Protein AF-0000000085119211 (afdb_homodimer)

pLDDT: mean 88.8, std 16.87, range [26.34, 98.88]

Nearest PDB structures (foldseek):
  2pw9-assembly2_D  TM=9.067E-01  e=5.976E-21  Desulfotalea psychrophila LSv54
  2pw9-assembly2_C  TM=8.973E-01  e=5.293E-21  Desulfotalea psychrophila LSv54
  4pde-assembly1_A-2  TM=8.324E-01  e=1.092E-21  Escherichia coli
  2pw9-assembly1_B  TM=8.709E-01  e=4.433E-20  Desulfotalea psychrophila LSv54
  2pw9-assembly1_A  TM=8.491E-01  e=2.727E-20  Desulfotalea psychrophila LSv54

Structure (mmCIF, N/CA/C/O backbone):
data_AF-0000000085119211-model_v1
#
loop_
_entity.id
_entity.type
_entity.pdbx_description
1 polymer 'Sulfur carrier protein FdhD'
#
loop_
_atom_site.group_PDB
_atom_site.id
_atom_site.type_symbol
_atom_site.label_atom_id
_atom_site.label_alt_id
_atom_site.label_comp_id
_atom_site.label_asym_id
_atom_site.label_entity_id
_atom_site.label_seq_id
_atom_site.pdbx_PDB_ins_code
_atom_site.Cartn_x
_atom_site.Cartn_y
_atom_site.Cartn_z
_atom_site.occupancy
_atom_site.B_iso_or_equiv
_atom_site.auth_seq_id
_atom_site.auth_comp_id
_atom_site.auth_asym_id
_atom_site.auth_atom_id
_atom_site.pdbx_PDB_model_num
ATOM 1 N N . MET A 1 1 ? 15.828 -20.938 -28.375 1 27.02 1 MET A N 1
ATOM 2 C CA . MET A 1 1 ? 15.961 -21.547 -27.047 1 27.02 1 MET A CA 1
ATOM 3 C C . MET A 1 1 ? 16.797 -20.656 -26.125 1 27.02 1 MET A C 1
ATOM 5 O O . MET A 1 1 ? 18.031 -20.641 -26.25 1 27.02 1 MET A O 1
ATOM 9 N N . THR A 1 2 ? 16.328 -19.406 -25.844 1 31.86 2 THR A N 1
ATOM 10 C CA . THR A 1 2 ? 17.109 -18.422 -25.109 1 31.86 2 THR A CA 1
ATOM 11 C C . THR A 1 2 ? 17.484 -18.938 -23.734 1 31.86 2 THR A C 1
ATOM 13 O O . THR A 1 2 ? 16.609 -19.297 -22.938 1 31.86 2 THR A O 1
ATOM 16 N N . THR A 1 3 ? 18.672 -19.578 -23.516 1 29.69 3 THR A N 1
ATOM 17 C CA . THR A 1 3 ? 19.297 -20.125 -22.312 1 29.69 3 THR A CA 1
ATOM 18 C C . THR A 1 3 ? 19.281 -19.078 -21.203 1 29.69 3 THR A C 1
ATOM 20 O O . THR A 1 3 ? 19.891 -18.016 -21.328 1 29.69 3 THR A O 1
ATOM 23 N N . PHE A 1 4 ? 18.203 -19 -20.469 1 35.22 4 PHE A N 1
ATOM 24 C CA . PHE A 1 4 ? 18.297 -18.219 -19.25 1 35.22 4 PHE A CA 1
ATOM 25 C C . PHE A 1 4 ? 19.234 -18.891 -18.25 1 35.22 4 PHE A C 1
ATOM 27 O O . PHE A 1 4 ? 19 -20.031 -17.828 1 35.22 4 PHE A O 1
ATOM 34 N N . SER A 1 5 ? 20.531 -18.875 -18.375 1 30.62 5 SER A N 1
ATOM 35 C CA . SER A 1 5 ? 21.5 -19.453 -17.438 1 30.62 5 SER A CA 1
ATOM 36 C C . SER A 1 5 ? 21.266 -18.953 -16.031 1 30.62 5 SER A C 1
ATOM 38 O O . SER A 1 5 ? 21.5 -17.781 -15.727 1 30.62 5 SER A O 1
ATOM 40 N N . ARG A 1 6 ? 20.266 -19.406 -15.352 1 33.97 6 ARG A N 1
ATOM 41 C CA . ARG A 1 6 ? 20.141 -19.047 -13.945 1 33.97 6 ARG A CA 1
ATOM 42 C C . ARG A 1 6 ? 21.172 -19.766 -13.094 1 33.97 6 ARG A C 1
ATOM 44 O O . ARG A 1 6 ? 21.125 -21 -12.977 1 33.97 6 ARG A O 1
ATOM 51 N N . GLY A 1 7 ? 22.406 -19.391 -12.953 1 30.34 7 GLY A N 1
ATOM 52 C CA . GLY A 1 7 ? 23.312 -19.953 -11.969 1 30.34 7 GLY A CA 1
ATOM 53 C C . GLY A 1 7 ? 22.688 -20.094 -10.594 1 30.34 7 GLY A C 1
ATOM 54 O O . GLY A 1 7 ? 21.734 -19.391 -10.266 1 30.34 7 GLY A O 1
ATOM 55 N N . GLU A 1 8 ? 22.844 -21.25 -9.828 1 32.94 8 GLU A N 1
ATOM 56 C CA . GLU A 1 8 ? 22.484 -21.719 -8.492 1 32.94 8 GLU A CA 1
ATOM 57 C C . GLU A 1 8 ? 22.719 -20.641 -7.441 1 32.94 8 GLU A C 1
ATOM 59 O O . GLU A 1 8 ? 23.875 -20.359 -7.082 1 32.94 8 GLU A O 1
ATOM 64 N N . ASN A 1 9 ? 22.156 -19.531 -7.461 1 31.09 9 ASN A N 1
ATOM 65 C CA . ASN A 1 9 ? 22.453 -18.391 -6.586 1 31.09 9 ASN A CA 1
ATOM 66 C C . ASN A 1 9 ? 22.016 -18.672 -5.148 1 31.09 9 ASN A C 1
ATOM 68 O O . ASN A 1 9 ? 21 -18.172 -4.691 1 31.09 9 ASN A O 1
ATOM 72 N N . LEU A 1 10 ? 22.062 -19.859 -4.582 1 32.38 10 LEU A N 1
ATOM 73 C CA . LEU A 1 10 ? 21.875 -20.125 -3.162 1 32.38 10 LEU A CA 1
ATOM 74 C C . LEU A 1 10 ? 22.656 -19.125 -2.311 1 32.38 10 LEU A C 1
ATOM 76 O O . LEU A 1 10 ? 22.438 -19.031 -1.103 1 32.38 10 LEU A O 1
ATOM 80 N N . CYS A 1 11 ? 24.047 -18.969 -2.504 1 33.56 11 CYS A N 1
ATOM 81 C CA . CYS A 1 11 ? 25.047 -18.328 -1.645 1 33.56 11 CYS A CA 1
ATOM 82 C C . CYS A 1 11 ? 24.641 -16.891 -1.327 1 33.56 11 CYS A C 1
ATOM 84 O O . CYS A 1 11 ? 25.328 -16.219 -0.564 1 33.56 11 CYS A O 1
ATOM 86 N N . SER A 1 12 ? 23.844 -16 -2.152 1 37.75 12 SER A N 1
ATOM 87 C CA . SER A 1 12 ? 23.875 -14.555 -2.311 1 37.75 12 SER A CA 1
ATOM 88 C C . SER A 1 12 ? 22.938 -13.867 -1.334 1 37.75 12 SER A C 1
ATOM 90 O O . SER A 1 12 ? 22.578 -12.703 -1.521 1 37.75 12 SER A O 1
ATOM 92 N N . PHE A 1 13 ? 22.453 -14.484 -0.485 1 41.97 13 PHE A N 1
ATOM 93 C CA . PHE A 1 13 ? 21.547 -13.891 0.493 1 41.97 13 PHE A CA 1
ATOM 94 C C . PHE A 1 13 ? 22.234 -12.773 1.264 1 41.97 13 PHE A C 1
ATOM 96 O O . PHE A 1 13 ? 21.656 -11.719 1.512 1 41.97 13 PHE A O 1
ATOM 103 N N . SER A 1 14 ? 23.422 -13.109 1.828 1 44.19 14 SER A N 1
ATOM 104 C CA . SER A 1 14 ? 24.156 -12.164 2.674 1 44.19 14 SER A CA 1
ATOM 105 C C . SER A 1 14 ? 24.453 -10.867 1.925 1 44.19 14 SER A C 1
ATOM 107 O O . SER A 1 14 ? 24.312 -9.773 2.48 1 44.19 14 SER A O 1
ATOM 109 N N . THR A 1 15 ? 24.875 -11 0.699 1 46.44 15 THR A N 1
ATOM 110 C CA . THR A 1 15 ? 25.25 -9.844 -0.109 1 46.44 15 THR A CA 1
ATOM 111 C C . THR A 1 15 ? 24.016 -9.023 -0.485 1 46.44 15 THR A C 1
ATOM 113 O O . THR A 1 15 ? 24.062 -7.793 -0.458 1 46.44 15 THR A O 1
ATOM 116 N N . THR A 1 16 ? 22.953 -9.742 -0.604 1 54.62 16 THR A N 1
ATOM 117 C CA . THR A 1 16 ? 21.719 -9.086 -0.991 1 54.62 16 THR A CA 1
ATOM 118 C C . THR A 1 16 ? 21.141 -8.273 0.171 1 54.62 16 THR A C 1
ATOM 120 O O . THR A 1 16 ? 20.625 -7.18 -0.028 1 54.62 16 THR A O 1
ATOM 123 N N . HIS A 1 17 ? 21.375 -8.844 1.329 1 62.81 17 HIS A N 1
ATOM 124 C CA . HIS A 1 17 ? 20.906 -8.148 2.521 1 62.81 17 HIS A CA 1
ATOM 125 C C . HIS A 1 17 ? 21.609 -6.805 2.684 1 62.81 17 HIS A C 1
ATOM 127 O O . HIS A 1 17 ? 20.953 -5.785 2.914 1 62.81 17 HIS A O 1
ATOM 133 N N . LYS A 1 18 ? 22.859 -6.84 2.418 1 69.06 18 LYS A N 1
ATOM 134 C CA . LYS A 1 18 ? 23.641 -5.621 2.594 1 69.06 18 LYS A CA 1
ATOM 135 C C . LYS A 1 18 ? 23.297 -4.586 1.529 1 69.06 18 LYS A C 1
ATOM 137 O O . LYS A 1 18 ? 23.312 -3.383 1.796 1 69.06 18 LYS A O 1
ATOM 142 N N . ILE A 1 19 ? 22.719 -5.043 0.54 1 84.25 19 ILE A N 1
ATOM 143 C CA . ILE A 1 19 ? 22.484 -4.137 -0.575 1 84.25 19 ILE A CA 1
ATOM 144 C C . ILE A 1 19 ? 21.109 -3.469 -0.405 1 84.25 19 ILE A C 1
ATOM 146 O O . ILE A 1 19 ? 20.922 -2.316 -0.805 1 84.25 19 ILE A O 1
ATOM 150 N N . ASN A 1 20 ? 20.297 -4.086 0.369 1 94.12 20 ASN A N 1
ATOM 151 C CA . ASN A 1 20 ? 18.922 -3.594 0.425 1 94.12 20 ASN A CA 1
ATOM 152 C C . ASN A 1 20 ? 18.625 -2.902 1.753 1 94.12 20 ASN A C 1
ATOM 154 O O . ASN A 1 20 ? 17.469 -2.633 2.074 1 94.12 20 ASN A O 1
ATOM 158 N N . THR A 1 21 ? 19.734 -2.635 2.539 1 96.06 21 THR A N 1
ATOM 159 C CA . THR A 1 21 ? 19.562 -1.927 3.805 1 96.06 21 THR A CA 1
ATOM 160 C C . THR A 1 21 ? 20.609 -0.818 3.949 1 96.06 21 THR A C 1
ATOM 162 O O . THR A 1 21 ? 21.594 -0.796 3.225 1 96.06 21 THR A O 1
ATOM 165 N N . LYS A 1 22 ? 20.359 0.116 4.766 1 96 22 LYS A N 1
ATOM 166 C CA . LYS A 1 22 ? 21.281 1.173 5.184 1 96 22 LYS A CA 1
ATOM 167 C C . LYS A 1 22 ? 21.359 1.26 6.703 1 96 22 LYS A C 1
ATOM 169 O O . LYS A 1 22 ? 20.328 1.216 7.391 1 96 22 LYS A O 1
ATOM 174 N N . LYS A 1 23 ? 22.578 1.25 7.207 1 96.25 23 LYS A N 1
ATOM 175 C CA . LYS A 1 23 ? 22.766 1.45 8.641 1 96.25 23 LYS A CA 1
ATOM 176 C C . LYS A 1 23 ? 22.703 2.932 9 1 96.25 23 LYS A C 1
ATOM 178 O O . LYS A 1 23 ? 23.359 3.762 8.367 1 96.25 23 LYS A O 1
ATOM 183 N N . ILE A 1 24 ? 21.922 3.262 10.039 1 96.75 24 ILE A N 1
ATOM 184 C CA . ILE A 1 24 ? 21.797 4.66 10.445 1 96.75 24 ILE A CA 1
ATOM 185 C C . ILE A 1 24 ? 21.797 4.762 11.969 1 96.75 24 ILE A C 1
ATOM 187 O O . ILE A 1 24 ? 21.609 3.76 12.664 1 96.75 24 ILE A O 1
ATOM 191 N N . ILE A 1 25 ? 22 5.98 12.438 1 97 25 ILE A N 1
ATOM 192 C CA . ILE A 1 25 ? 21.859 6.273 13.867 1 97 25 ILE A CA 1
ATOM 193 C C . ILE A 1 25 ? 20.453 6.789 14.148 1 97 25 ILE A C 1
ATOM 195 O O . ILE A 1 25 ? 19.969 7.688 13.453 1 97 25 ILE A O 1
ATOM 199 N N . VAL A 1 26 ? 19.828 6.234 15.086 1 97.88 26 VAL A N 1
ATOM 200 C CA . VAL A 1 26 ? 18.469 6.574 15.469 1 97.88 26 VAL A CA 1
ATOM 201 C C . VAL A 1 26 ? 18.422 6.98 16.938 1 97.88 26 VAL A C 1
ATOM 203 O O . VAL A 1 26 ? 19.156 6.418 17.766 1 97.88 26 VAL A O 1
ATOM 206 N N . ASP A 1 27 ? 17.656 7.992 17.234 1 98.19 27 ASP A N 1
ATOM 207 C CA . ASP A 1 27 ? 17.422 8.359 18.625 1 98.19 27 ASP A CA 1
ATOM 208 C C . ASP A 1 27 ? 16.125 7.727 19.141 1 98.19 27 ASP A C 1
ATOM 210 O O . ASP A 1 27 ? 15.039 8.102 18.719 1 98.19 27 ASP A O 1
ATOM 214 N N . LYS A 1 28 ? 16.297 6.82 20.016 1 98.06 28 LYS A N 1
ATOM 215 C CA . LYS A 1 28 ? 15.141 6.195 20.641 1 98.06 28 LYS A CA 1
ATOM 216 C C . LYS A 1 28 ? 14.703 6.98 21.875 1 98.06 28 LYS A C 1
ATOM 218 O O . LYS A 1 28 ? 15.438 7.07 22.859 1 98.06 28 LYS A O 1
ATOM 223 N N . PHE A 1 29 ? 13.508 7.574 21.797 1 98.06 29 PHE A N 1
ATOM 224 C CA . PHE A 1 29 ? 12.984 8.391 22.891 1 98.06 29 PHE A CA 1
ATOM 225 C C . PHE A 1 29 ? 12.016 7.59 23.75 1 98.06 29 PHE A C 1
ATOM 227 O O . PHE A 1 29 ? 11.219 6.801 23.234 1 98.06 29 PHE A O 1
ATOM 234 N N . TYR A 1 30 ? 12.109 7.859 25 1 97.12 30 TYR A N 1
ATOM 235 C CA . TYR A 1 30 ? 11.148 7.434 26 1 97.12 30 TYR A CA 1
ATOM 236 C C . TYR A 1 30 ? 10.453 8.633 26.625 1 97.12 30 TYR A C 1
ATOM 238 O O . TYR A 1 30 ? 10.5 9.742 26.094 1 97.12 30 TYR A O 1
ATOM 246 N N . LYS A 1 31 ? 9.742 8.391 27.656 1 93.94 31 LYS A N 1
ATOM 247 C CA . LYS A 1 31 ? 8.984 9.477 28.266 1 93.94 31 LYS A CA 1
ATOM 248 C C . LYS A 1 31 ? 9.914 10.57 28.781 1 93.94 31 LYS A C 1
ATOM 250 O O . LYS A 1 31 ? 9.633 11.758 28.625 1 93.94 31 LYS A O 1
ATOM 255 N N . ASP A 1 32 ? 11.109 10.203 29.328 1 94.38 32 ASP A N 1
ATOM 256 C CA . ASP A 1 32 ? 11.898 11.211 30.016 1 94.38 32 ASP A CA 1
ATOM 257 C C . ASP A 1 32 ? 13.375 11.094 29.641 1 94.38 32 ASP A C 1
ATOM 259 O O . ASP A 1 32 ? 14.234 11.695 30.297 1 94.38 32 ASP A O 1
ATOM 263 N N . ASN A 1 33 ? 13.672 10.375 28.734 1 96.06 33 ASN A N 1
ATOM 264 C CA . ASN A 1 33 ? 15.055 10.219 28.297 1 96.06 33 ASN A CA 1
ATOM 265 C C . ASN A 1 33 ? 15.133 9.688 26.875 1 96.06 33 ASN A C 1
ATOM 267 O O . ASN A 1 33 ? 14.109 9.43 26.234 1 96.06 33 ASN A O 1
ATOM 271 N N . PHE A 1 34 ? 16.312 9.641 26.297 1 96.12 34 PHE A N 1
ATOM 272 C CA . PHE A 1 34 ? 16.531 9.031 25 1 96.12 34 PHE A CA 1
ATOM 273 C C . PHE A 1 34 ? 17.922 8.438 24.891 1 96.12 34 PHE A C 1
ATOM 275 O O . PHE A 1 34 ? 18.797 8.734 25.719 1 96.12 34 PHE A O 1
ATOM 282 N N . GLU A 1 35 ? 18.094 7.516 24.047 1 97.44 35 GLU A N 1
ATOM 283 C CA . GLU A 1 35 ? 19.391 6.926 23.719 1 97.44 35 GLU A CA 1
ATOM 284 C C . GLU A 1 35 ? 19.547 6.785 22.203 1 97.44 35 GLU A C 1
ATOM 286 O O . GLU A 1 35 ? 18.578 6.578 21.484 1 97.44 35 GLU A O 1
ATOM 291 N N . SER A 1 36 ? 20.797 6.855 21.781 1 97.44 36 SER A N 1
ATOM 292 C CA . SER A 1 36 ? 21.109 6.664 20.375 1 97.44 36 SER A CA 1
ATOM 293 C C . SER A 1 36 ? 21.625 5.254 20.109 1 97.44 36 SER A C 1
ATOM 295 O O . SER A 1 36 ? 22.359 4.691 20.922 1 97.44 36 SER A O 1
ATOM 297 N N . PHE A 1 37 ? 21.203 4.73 18.984 1 96.5 37 PHE A N 1
ATOM 298 C CA . PHE A 1 37 ? 21.703 3.414 18.609 1 96.5 37 PHE A CA 1
ATOM 299 C C . PHE A 1 37 ? 21.719 3.26 17.094 1 96.5 37 PHE A C 1
ATOM 301 O O . PHE A 1 37 ? 21.125 4.062 16.375 1 96.5 37 PHE A O 1
ATOM 308 N N . GLU A 1 38 ? 22.469 2.268 16.641 1 96.88 38 GLU A N 1
ATOM 309 C CA . GLU A 1 38 ? 22.516 1.952 15.211 1 96.88 38 GLU A CA 1
ATOM 310 C C . GLU A 1 38 ? 21.406 0.973 14.828 1 96.88 38 GLU A C 1
ATOM 312 O O . GLU A 1 38 ? 21.141 0.02 15.555 1 96.88 38 GLU A O 1
ATOM 317 N N . ASP A 1 39 ? 20.781 1.271 13.727 1 95.88 39 ASP A N 1
ATOM 318 C CA . ASP A 1 39 ? 19.719 0.411 13.211 1 95.88 39 ASP A CA 1
ATOM 319 C C . ASP A 1 39 ? 19.766 0.329 11.688 1 95.88 39 ASP A C 1
ATOM 321 O O . ASP A 1 39 ? 20.5 1.075 11.047 1 95.88 39 ASP A O 1
ATOM 325 N N . TYR A 1 40 ? 19.047 -0.682 11.195 1 96.88 40 TYR A N 1
ATOM 326 C CA . TYR A 1 40 ? 18.953 -0.845 9.75 1 96.88 40 TYR A CA 1
ATOM 327 C C . TYR A 1 40 ? 17.594 -0.373 9.242 1 96.88 40 TYR A C 1
ATOM 329 O O . TYR A 1 40 ? 16.562 -0.621 9.875 1 96.88 40 TYR A O 1
ATOM 337 N N . VAL A 1 41 ? 17.656 0.348 8.148 1 97.5 41 VAL A N 1
ATOM 338 C CA . VAL A 1 41 ? 16.422 0.728 7.453 1 97.5 41 VAL A CA 1
ATOM 339 C C . VAL A 1 41 ? 16.453 0.194 6.023 1 97.5 41 VAL A C 1
ATOM 341 O O . VAL A 1 41 ? 17.531 -0.041 5.461 1 97.5 41 VAL A O 1
ATOM 344 N N . ILE A 1 42 ? 15.305 -0.014 5.449 1 97.06 42 ILE A N 1
ATOM 345 C CA . ILE A 1 42 ? 15.219 -0.562 4.098 1 97.06 42 ILE A CA 1
ATOM 346 C C . ILE A 1 42 ? 15.695 0.476 3.088 1 97.06 42 ILE A C 1
ATOM 348 O O . ILE A 1 42 ? 15.398 1.665 3.219 1 97.06 42 ILE A O 1
ATOM 352 N N . LYS A 1 43 ? 16.453 0.018 2.182 1 95.31 43 LYS A N 1
ATOM 353 C CA . LYS A 1 43 ? 16.906 0.843 1.064 1 95.31 43 LYS A CA 1
ATOM 354 C C . LYS A 1 43 ? 16.125 0.52 -0.207 1 95.31 43 LYS A C 1
ATOM 356 O O . LYS A 1 43 ? 16.438 -0.438 -0.913 1 95.31 43 LYS A O 1
ATOM 361 N N . ASP A 1 44 ? 15.117 1.29 -0.46 1 89.81 44 ASP A N 1
ATOM 362 C CA . ASP A 1 44 ? 14.391 1.155 -1.719 1 89.81 44 ASP A CA 1
ATOM 363 C C . ASP A 1 44 ? 15 2.043 -2.801 1 89.81 44 ASP A C 1
ATOM 365 O O . ASP A 1 44 ? 15.57 3.094 -2.502 1 89.81 44 ASP A O 1
ATOM 369 N N . GLU A 1 45 ? 14.891 1.531 -4.008 1 91.19 45 GLU A N 1
ATOM 370 C CA . GLU A 1 45 ? 15.445 2.211 -5.168 1 91.19 45 GLU A CA 1
ATOM 371 C C . GLU A 1 45 ? 14.406 2.385 -6.266 1 91.19 45 GLU A C 1
ATOM 373 O O . GLU A 1 45 ? 13.469 1.584 -6.375 1 91.19 45 GLU A O 1
ATOM 378 N N . LYS A 1 46 ? 14.578 3.477 -6.957 1 91 46 LYS A N 1
ATOM 379 C CA . LYS A 1 46 ? 13.781 3.633 -8.172 1 91 46 LYS A CA 1
ATOM 380 C C . LYS A 1 46 ? 14.344 2.787 -9.312 1 91 46 LYS A C 1
ATOM 382 O O . LYS A 1 46 ? 15.484 2.982 -9.734 1 91 46 LYS A O 1
ATOM 387 N N . ILE A 1 47 ? 13.625 1.897 -9.797 1 93.94 47 ILE A N 1
ATOM 388 C CA . ILE A 1 47 ? 14.023 1.03 -10.898 1 93.94 47 ILE A CA 1
ATOM 389 C C . ILE A 1 47 ? 13.188 1.349 -12.141 1 93.94 47 ILE A C 1
ATOM 391 O O . ILE A 1 47 ? 11.953 1.312 -12.086 1 93.94 47 ILE A O 1
ATOM 395 N N . ASP A 1 48 ? 13.852 1.647 -13.227 1 94.31 48 ASP A N 1
ATOM 396 C CA . ASP A 1 48 ? 13.18 2.014 -14.477 1 94.31 48 ASP A CA 1
ATOM 397 C C . ASP A 1 48 ? 12.992 0.796 -15.375 1 94.31 48 ASP A C 1
ATOM 399 O O . ASP A 1 48 ? 13.945 0.064 -15.648 1 94.31 48 ASP A O 1
ATOM 403 N N . PHE A 1 49 ? 11.758 0.606 -15.812 1 95.25 49 PHE A N 1
ATOM 404 C CA . PHE A 1 49 ? 11.438 -0.445 -16.781 1 95.25 49 PHE A CA 1
ATOM 405 C C . PHE A 1 49 ? 11.281 0.131 -18.172 1 95.25 49 PHE A C 1
ATOM 407 O O . PHE A 1 49 ? 10.508 1.067 -18.391 1 95.25 49 PHE A O 1
ATOM 414 N N . TYR A 1 50 ? 12.023 -0.405 -19.094 1 97.06 50 TYR A N 1
ATOM 415 C CA . TYR A 1 50 ? 11.938 -0.025 -20.5 1 97.06 50 TYR A CA 1
ATOM 416 C C . TYR A 1 50 ? 11.398 -1.173 -21.344 1 97.06 50 TYR A C 1
ATOM 418 O O . TYR A 1 50 ? 11.75 -2.334 -21.125 1 97.06 50 TYR A O 1
ATOM 426 N N . LEU A 1 51 ? 10.516 -0.849 -22.25 1 96.94 51 LEU A N 1
ATOM 427 C CA . LEU A 1 51 ? 9.898 -1.818 -23.141 1 96.94 51 LEU A CA 1
ATOM 428 C C . LEU A 1 51 ? 9.992 -1.349 -24.594 1 96.94 51 LEU A C 1
ATOM 430 O O . LEU A 1 51 ? 9.492 -0.273 -24.938 1 96.94 51 LEU A O 1
ATOM 434 N N . ASN A 1 52 ? 10.68 -2.129 -25.406 1 97.56 52 ASN A N 1
ATOM 435 C CA . ASN A 1 52 ? 10.852 -1.853 -26.828 1 97.56 52 ASN A CA 1
ATOM 436 C C . ASN A 1 52 ? 11.414 -0.451 -27.062 1 97.56 52 ASN A C 1
ATOM 438 O O . ASN A 1 52 ? 10.891 0.3 -27.891 1 97.56 52 ASN A O 1
ATOM 442 N N . GLY A 1 53 ? 12.375 -0.091 -26.203 1 96.19 53 GLY A N 1
ATOM 443 C CA . GLY A 1 53 ? 13.141 1.125 -26.422 1 96.19 53 GLY A CA 1
ATOM 444 C C . GLY A 1 53 ? 12.539 2.338 -25.734 1 96.19 53 GLY A C 1
ATOM 445 O O . GLY A 1 53 ? 13.141 3.412 -25.719 1 96.19 53 GLY A O 1
ATOM 446 N N . GLU A 1 54 ? 11.383 2.184 -25.141 1 93.88 54 GLU A N 1
ATOM 447 C CA . GLU A 1 54 ? 10.727 3.303 -24.469 1 93.88 54 GLU A CA 1
ATOM 448 C C . GLU A 1 54 ? 10.562 3.041 -22.984 1 93.88 54 GLU A C 1
ATOM 450 O O . GLU A 1 54 ? 10.359 1.898 -22.562 1 93.88 54 GLU A O 1
ATOM 455 N N . LYS A 1 55 ? 10.609 4.109 -22.219 1 91.25 55 LYS A N 1
ATOM 456 C CA . LYS A 1 55 ? 10.367 3.973 -20.781 1 91.25 55 LYS A CA 1
ATOM 457 C C . LYS A 1 55 ? 8.914 3.607 -20.5 1 91.25 55 LYS A C 1
ATOM 459 O O . LYS A 1 55 ? 8 4.34 -20.891 1 91.25 55 LYS A O 1
ATOM 464 N N . LEU A 1 56 ? 8.75 2.49 -19.922 1 90.44 56 LEU A N 1
ATOM 465 C CA . LEU A 1 56 ? 7.414 2.008 -19.609 1 90.44 56 LEU A CA 1
ATOM 466 C C . LEU A 1 56 ? 6.918 2.607 -18.297 1 90.44 56 LEU A C 1
ATOM 468 O O . LEU A 1 56 ? 5.922 3.334 -18.281 1 90.44 56 LEU A O 1
ATOM 472 N N . ILE A 1 57 ? 7.688 2.344 -17.219 1 88.19 57 ILE A N 1
ATOM 473 C CA . ILE A 1 57 ? 7.309 2.783 -15.883 1 88.19 57 ILE A CA 1
ATOM 474 C C . ILE A 1 57 ? 8.508 2.678 -14.945 1 88.19 57 ILE A C 1
ATOM 476 O O . ILE A 1 57 ? 9.469 1.955 -15.234 1 88.19 57 ILE A O 1
ATOM 480 N N . SER A 1 58 ? 8.5 3.438 -13.867 1 89.69 58 SER A N 1
ATOM 481 C CA . SER A 1 58 ? 9.43 3.248 -12.758 1 89.69 58 SER A CA 1
ATOM 482 C C . SER A 1 58 ? 8.727 2.631 -11.547 1 89.69 58 SER A C 1
ATOM 484 O O . SER A 1 58 ? 7.543 2.881 -11.312 1 89.69 58 SER A O 1
ATOM 486 N N . VAL A 1 59 ? 9.484 1.857 -10.82 1 90.62 59 VAL A N 1
ATOM 487 C CA . VAL A 1 59 ? 8.938 1.266 -9.602 1 90.62 59 VAL A CA 1
ATOM 488 C C . VAL A 1 59 ? 9.898 1.509 -8.438 1 90.62 59 VAL A C 1
ATOM 490 O O . VAL A 1 59 ? 11.117 1.445 -8.602 1 90.62 59 VAL A O 1
ATOM 493 N N . MET A 1 60 ? 9.344 1.904 -7.324 1 90.62 60 MET A N 1
ATOM 494 C CA . MET A 1 60 ? 10.148 1.86 -6.109 1 90.62 60 MET A CA 1
ATOM 495 C C . MET A 1 60 ? 10.227 0.441 -5.559 1 90.62 60 MET A C 1
ATOM 497 O O . MET A 1 60 ? 9.195 -0.17 -5.258 1 90.62 60 MET A O 1
ATOM 501 N N . SER A 1 61 ? 11.414 -0.096 -5.477 1 93.56 61 SER A N 1
ATOM 502 C CA . SER A 1 61 ? 11.586 -1.517 -5.191 1 93.56 61 SER A CA 1
ATOM 503 C C . SER A 1 61 ? 12.961 -1.803 -4.605 1 93.56 61 SER A C 1
ATOM 505 O O . SER A 1 61 ? 13.859 -0.96 -4.676 1 93.56 61 SER A O 1
ATOM 507 N N . ILE A 1 62 ? 13.023 -2.92 -3.941 1 94.06 62 ILE A N 1
ATOM 508 C CA . ILE A 1 62 ? 14.367 -3.373 -3.598 1 94.06 62 ILE A CA 1
ATOM 509 C C . ILE A 1 62 ? 15.031 -3.99 -4.828 1 94.06 62 ILE A C 1
ATOM 511 O O . ILE A 1 62 ? 14.359 -4.559 -5.688 1 94.06 62 ILE A O 1
ATOM 515 N N . LYS A 1 63 ? 16.328 -3.906 -4.887 1 93.62 63 LYS A N 1
ATOM 516 C CA . LYS A 1 63 ? 17.094 -4.336 -6.055 1 93.62 63 LYS A CA 1
ATOM 517 C C . LYS A 1 63 ? 17.328 -5.844 -6.027 1 93.62 63 LYS A C 1
ATOM 519 O O . LYS A 1 63 ? 18.469 -6.293 -5.934 1 93.62 63 LYS A O 1
ATOM 524 N N . GLU A 1 64 ? 16.266 -6.539 -6.121 1 95 64 GLU A N 1
ATOM 525 C CA . GLU A 1 64 ? 16.312 -8 -6.18 1 95 64 GLU A CA 1
ATOM 526 C C . GLU A 1 64 ? 15.32 -8.539 -7.207 1 95 64 GLU A C 1
ATOM 528 O O . GLU A 1 64 ? 14.195 -8.031 -7.324 1 95 64 GLU A O 1
ATOM 533 N N . TYR A 1 65 ? 15.773 -9.492 -7.992 1 97.38 65 TYR A N 1
ATOM 534 C CA . TYR A 1 65 ? 14.945 -10.203 -8.961 1 97.38 65 TYR A CA 1
ATOM 535 C C . TYR A 1 65 ? 14.273 -9.227 -9.922 1 97.38 65 TYR A C 1
ATOM 537 O O . TYR A 1 65 ? 13.07 -9.32 -10.172 1 97.38 65 TYR A O 1
ATOM 545 N N . GLN A 1 66 ? 15.062 -8.281 -10.422 1 97.31 66 GLN A N 1
ATOM 546 C CA . GLN A 1 66 ? 14.523 -7.262 -11.305 1 97.31 66 GLN A CA 1
ATOM 547 C C . GLN A 1 66 ? 14 -7.879 -12.602 1 97.31 66 GLN A C 1
ATOM 549 O O . GLN A 1 66 ? 13.008 -7.41 -13.164 1 97.31 66 GLN A O 1
ATOM 554 N N . ASP A 1 67 ? 14.656 -8.891 -13.062 1 98.25 67 ASP A N 1
ATOM 555 C CA . ASP A 1 67 ? 14.203 -9.594 -14.258 1 98.25 67 ASP A CA 1
ATOM 556 C C . ASP A 1 67 ? 12.844 -10.258 -14.023 1 98.25 67 ASP A C 1
ATOM 558 O O . ASP A 1 67 ? 11.914 -10.055 -14.805 1 98.25 67 ASP A O 1
ATOM 562 N N . ALA A 1 68 ? 12.695 -10.953 -12.945 1 98.62 68 ALA A N 1
ATOM 563 C CA . ALA A 1 68 ? 11.438 -11.594 -12.578 1 98.62 68 ALA A CA 1
ATOM 564 C C . ALA A 1 68 ? 10.336 -10.562 -12.383 1 98.62 68 ALA A C 1
ATOM 566 O O . ALA A 1 68 ? 9.18 -10.797 -12.758 1 98.62 68 ALA A O 1
ATOM 567 N N . HIS A 1 69 ? 10.766 -9.438 -11.836 1 97.94 69 HIS A N 1
ATOM 568 C CA . HIS A 1 69 ? 9.812 -8.367 -11.547 1 97.94 69 HIS A CA 1
ATOM 569 C C . HIS A 1 69 ? 9.125 -7.891 -12.82 1 97.94 69 HIS A C 1
ATOM 571 O O . HIS A 1 69 ? 7.891 -7.863 -12.891 1 97.94 69 HIS A O 1
ATOM 577 N N . ILE A 1 70 ? 9.883 -7.578 -13.812 1 97.88 70 ILE A N 1
ATOM 578 C CA . ILE A 1 70 ? 9.297 -7.016 -15.023 1 97.88 70 ILE A CA 1
ATOM 579 C C . ILE A 1 70 ? 8.516 -8.094 -15.773 1 97.88 70 ILE A C 1
ATOM 581 O O . ILE A 1 70 ? 7.477 -7.812 -16.375 1 97.88 70 ILE A O 1
ATOM 585 N N . VAL A 1 71 ? 8.969 -9.32 -15.766 1 98.25 71 VAL A N 1
ATOM 586 C CA . VAL A 1 71 ? 8.25 -10.422 -16.422 1 98.25 71 VAL A CA 1
ATOM 587 C C . VAL A 1 71 ? 6.891 -10.609 -15.758 1 98.25 71 VAL A C 1
ATOM 589 O O . VAL A 1 71 ? 5.863 -10.656 -16.438 1 98.25 71 VAL A O 1
ATOM 592 N N . GLY A 1 72 ? 6.914 -10.664 -14.438 1 97.31 72 GLY A N 1
ATOM 593 C CA . GLY A 1 72 ? 5.656 -10.781 -13.719 1 97.31 72 GLY A CA 1
ATOM 594 C C . GLY A 1 72 ? 4.703 -9.633 -13.977 1 97.31 72 GLY A C 1
ATOM 595 O O . GLY A 1 72 ? 3.506 -9.844 -14.18 1 97.31 72 GLY A O 1
ATOM 596 N N . PHE A 1 73 ? 5.242 -8.414 -14.039 1 94.25 73 PHE A N 1
ATOM 597 C CA . PHE A 1 73 ? 4.438 -7.219 -14.258 1 94.25 73 PHE A CA 1
ATOM 598 C C . PHE A 1 73 ? 3.793 -7.242 -15.633 1 94.25 73 PHE A C 1
ATOM 600 O O . PHE A 1 73 ? 2.588 -7.027 -15.766 1 94.25 73 PHE A O 1
ATOM 607 N N . LEU A 1 74 ? 4.574 -7.539 -16.641 1 95.62 74 LEU A N 1
ATOM 608 C CA . LEU A 1 74 ? 4.078 -7.52 -18.016 1 95.62 74 LEU A CA 1
ATOM 609 C C . LEU A 1 74 ? 3 -8.578 -18.219 1 95.62 74 LEU A C 1
ATOM 611 O O . LEU A 1 74 ? 2.029 -8.352 -18.938 1 95.62 74 LEU A O 1
ATOM 615 N N . LEU A 1 75 ? 3.139 -9.695 -17.578 1 94.5 75 LEU A N 1
ATOM 616 C CA . LEU A 1 75 ? 2.143 -10.758 -17.672 1 94.5 75 LEU A CA 1
ATOM 617 C C . LEU A 1 75 ? 0.886 -10.383 -16.891 1 94.5 75 LEU A C 1
ATOM 619 O O . LEU A 1 75 ? -0.23 -10.562 -17.375 1 94.5 75 LEU A O 1
ATOM 623 N N . SER A 1 76 ? 1.066 -9.867 -15.688 1 91.94 76 SER A N 1
ATOM 624 C CA . SER A 1 76 ? -0.06 -9.484 -14.836 1 91.94 76 SER A CA 1
ATOM 625 C C . SER A 1 76 ? -0.935 -8.438 -15.523 1 91.94 76 SER A C 1
ATOM 627 O O . SER A 1 76 ? -2.16 -8.469 -15.398 1 91.94 76 SER A O 1
ATOM 629 N N . GLU A 1 77 ? -0.273 -7.566 -16.266 1 88.69 77 GLU A N 1
ATOM 630 C CA . GLU A 1 77 ? -0.987 -6.469 -16.922 1 88.69 77 GLU A CA 1
ATOM 631 C C . GLU A 1 77 ? -1.381 -6.836 -18.344 1 88.69 77 GLU A C 1
ATOM 633 O O . GLU A 1 77 ? -1.891 -5.996 -19.094 1 88.69 77 GLU A O 1
ATOM 638 N N . ALA A 1 78 ? -1.086 -8.031 -18.75 1 90.38 78 ALA A N 1
ATOM 639 C CA . ALA A 1 78 ? -1.467 -8.609 -20.031 1 90.38 78 ALA A CA 1
ATOM 640 C C . ALA A 1 78 ? -0.788 -7.875 -21.188 1 90.38 78 ALA A C 1
ATOM 642 O O . ALA A 1 78 ? -1.316 -7.836 -22.297 1 90.38 78 ALA A O 1
ATOM 643 N N . VAL A 1 79 ? 0.293 -7.227 -20.891 1 92.44 79 VAL A N 1
ATOM 644 C CA . VAL A 1 79 ? 1.054 -6.559 -21.938 1 92.44 79 VAL A CA 1
ATOM 645 C C . VAL A 1 79 ? 1.704 -7.605 -22.844 1 92.44 79 VAL A C 1
ATOM 647 O O . VAL A 1 79 ? 1.803 -7.406 -24.062 1 92.44 79 VAL A O 1
ATOM 650 N N . ILE A 1 80 ? 2.154 -8.688 -22.203 1 94.81 80 ILE A N 1
ATOM 651 C CA . ILE A 1 80 ? 2.564 -9.883 -22.922 1 94.81 80 ILE A CA 1
ATOM 652 C C . ILE A 1 80 ? 1.672 -11.062 -22.531 1 94.81 80 ILE A C 1
ATOM 654 O O . ILE A 1 80 ? 1.03 -11.031 -21.469 1 94.81 80 ILE A O 1
ATOM 658 N N . SER A 1 81 ? 1.675 -12.07 -23.344 1 92.88 81 SER A N 1
ATOM 659 C CA . SER A 1 81 ? 0.807 -13.219 -23.078 1 92.88 81 SER A CA 1
ATOM 660 C C . SER A 1 81 ? 1.588 -14.375 -22.453 1 92.88 81 SER A C 1
ATOM 662 O O . SER A 1 81 ? 1.06 -15.117 -21.625 1 92.88 81 SER A O 1
ATOM 664 N N . THR A 1 82 ? 2.754 -14.492 -22.969 1 95.31 82 THR A N 1
ATOM 665 C CA . THR A 1 82 ? 3.602 -15.578 -22.484 1 95.31 82 THR A CA 1
ATOM 666 C C . THR A 1 82 ? 5.059 -15.133 -22.391 1 95.31 82 THR A C 1
ATOM 668 O O . THR A 1 82 ? 5.422 -14.086 -22.938 1 95.31 82 THR A O 1
ATOM 671 N N . LEU A 1 83 ? 5.801 -15.914 -21.688 1 97.25 83 LEU A N 1
ATOM 672 C CA . LEU A 1 83 ? 7.23 -15.656 -21.578 1 97.25 83 LEU A CA 1
ATOM 673 C C . LEU A 1 83 ? 7.902 -15.656 -22.938 1 97.25 83 LEU A C 1
ATOM 675 O O . LEU A 1 83 ? 8.859 -14.914 -23.172 1 97.25 83 LEU A O 1
ATOM 679 N N . ASP A 1 84 ? 7.402 -16.375 -23.906 1 97.44 84 ASP A N 1
ATOM 680 C CA . ASP A 1 84 ? 7.992 -16.516 -25.234 1 97.44 84 ASP A CA 1
ATOM 681 C C . ASP A 1 84 ? 7.855 -15.227 -26.031 1 97.44 84 ASP A C 1
ATOM 683 O O . ASP A 1 84 ? 8.516 -15.062 -27.062 1 97.44 84 ASP A O 1
ATOM 687 N N . ASP A 1 85 ? 7.047 -14.352 -25.562 1 97.94 85 ASP A N 1
ATOM 688 C CA . ASP A 1 85 ? 6.891 -13.062 -26.234 1 97.94 85 ASP A CA 1
ATOM 689 C C . ASP A 1 85 ? 8.117 -12.18 -26.031 1 97.94 85 ASP A C 1
ATOM 691 O O . ASP A 1 85 ? 8.312 -11.195 -26.75 1 97.94 85 ASP A O 1
ATOM 695 N N . ILE A 1 86 ? 8.914 -12.523 -25.047 1 98.25 86 ILE A N 1
ATOM 696 C CA . ILE A 1 86 ? 10.102 -11.727 -24.734 1 98.25 86 ILE A CA 1
ATOM 697 C C . ILE A 1 86 ? 11.266 -12.172 -25.609 1 98.25 86 ILE A C 1
ATOM 699 O O . ILE A 1 86 ? 11.648 -13.344 -25.594 1 98.25 86 ILE A O 1
ATOM 703 N N . LYS A 1 87 ? 11.82 -11.305 -26.328 1 98.38 87 LYS A N 1
ATOM 704 C CA . LYS A 1 87 ? 12.953 -11.57 -27.219 1 98.38 87 LYS A CA 1
ATOM 705 C C . LYS A 1 87 ? 14.281 -11.344 -26.5 1 98.38 87 LYS A C 1
ATOM 707 O O . LYS A 1 87 ? 15.242 -12.078 -26.719 1 98.38 87 LYS A O 1
ATOM 712 N N . SER A 1 88 ? 14.312 -10.273 -25.703 1 98.5 88 SER A N 1
ATOM 713 C CA . SER A 1 88 ? 15.523 -9.977 -24.938 1 98.5 88 SER A CA 1
ATOM 714 C C . SER A 1 88 ? 15.18 -9.266 -23.641 1 98.5 88 SER A C 1
ATOM 716 O O . SER A 1 88 ? 14.188 -8.539 -23.562 1 98.5 88 SER A O 1
ATOM 718 N N . LEU A 1 89 ? 15.969 -9.5 -22.609 1 98.5 89 LEU A N 1
ATOM 719 C CA . LEU A 1 89 ? 15.867 -8.883 -21.297 1 98.5 89 LEU A CA 1
ATOM 720 C C . LEU A 1 89 ? 17.25 -8.609 -20.719 1 98.5 89 LEU A C 1
ATOM 722 O O . LEU A 1 89 ? 18.078 -9.523 -20.609 1 98.5 89 LEU A O 1
ATOM 726 N N . LYS A 1 90 ? 17.516 -7.316 -20.422 1 98.44 90 LYS A N 1
ATOM 727 C CA . LYS A 1 90 ? 18.812 -6.906 -19.875 1 98.44 90 LYS A CA 1
ATOM 728 C C . LYS A 1 90 ? 18.641 -6.008 -18.656 1 98.44 90 LYS A C 1
ATOM 730 O O . LYS A 1 90 ? 17.734 -5.16 -18.625 1 98.44 90 LYS A O 1
ATOM 735 N N . ILE A 1 91 ? 19.438 -6.211 -17.688 1 98.12 91 ILE A N 1
ATOM 736 C CA . ILE A 1 91 ? 19.516 -5.352 -16.5 1 98.12 91 ILE A CA 1
ATOM 737 C C . ILE A 1 91 ? 20.797 -4.527 -16.547 1 98.12 91 ILE A C 1
ATOM 739 O O . ILE A 1 91 ? 21.875 -5.055 -16.844 1 98.12 91 ILE A O 1
ATOM 743 N N . SER A 1 92 ? 20.641 -3.264 -16.312 1 98.06 92 SER A N 1
ATOM 744 C CA . SER A 1 92 ? 21.812 -2.408 -16.297 1 98.06 92 SER A CA 1
ATOM 745 C C . SER A 1 92 ? 22.797 -2.842 -15.195 1 98.06 92 SER A C 1
ATOM 747 O O . SER A 1 92 ? 22.406 -3.529 -14.25 1 98.06 92 SER A O 1
ATOM 749 N N . GLU A 1 93 ? 24 -2.381 -15.234 1 96.5 93 GLU A N 1
ATOM 750 C CA . GLU A 1 93 ? 25.062 -2.764 -14.297 1 96.5 93 GLU A CA 1
ATOM 751 C C . GLU A 1 93 ? 24.719 -2.314 -12.875 1 96.5 93 GLU A C 1
ATOM 753 O O . GLU A 1 93 ? 24.969 -3.045 -11.914 1 96.5 93 GLU A O 1
ATOM 758 N N . ASP A 1 94 ? 24.125 -1.208 -12.773 1 94.88 94 ASP A N 1
ATOM 759 C CA . ASP A 1 94 ? 23.812 -0.687 -11.445 1 94.88 94 ASP A CA 1
ATOM 760 C C . ASP A 1 94 ? 22.5 -1.28 -10.922 1 94.88 94 ASP A C 1
ATOM 762 O O . ASP A 1 94 ? 22.109 -1.02 -9.781 1 94.88 94 ASP A O 1
ATOM 766 N N . GLY A 1 95 ? 21.812 -1.963 -11.789 1 95.62 95 GLY A N 1
ATOM 767 C CA . GLY A 1 95 ? 20.578 -2.643 -11.391 1 95.62 95 GLY A CA 1
ATOM 768 C C . GLY A 1 95 ? 19.375 -1.727 -11.359 1 95.62 95 GLY A C 1
ATOM 769 O O . GLY A 1 95 ? 18.297 -2.125 -10.906 1 95.62 95 GLY A O 1
ATOM 770 N N . LEU A 1 96 ? 19.484 -0.547 -11.906 1 96.31 96 LEU A N 1
ATOM 771 C CA . LEU A 1 96 ? 18.438 0.454 -11.711 1 96.31 96 LEU A CA 1
ATOM 772 C C . LEU A 1 96 ? 17.609 0.623 -12.977 1 96.31 96 LEU A C 1
ATOM 774 O O . LEU A 1 96 ? 16.656 1.395 -12.992 1 96.31 96 LEU A O 1
ATOM 778 N N . SER A 1 97 ? 18 -0.151 -14 1 97.81 97 SER A N 1
ATOM 779 C CA . SER A 1 97 ? 17.234 -0.147 -15.25 1 97.81 97 SER A CA 1
ATOM 780 C C . SER A 1 97 ? 17.094 -1.558 -15.812 1 97.81 97 SER A C 1
ATOM 782 O O . SER A 1 97 ? 18.047 -2.338 -15.805 1 97.81 97 SER A O 1
ATOM 784 N N . VAL A 1 98 ? 15.898 -1.839 -16.266 1 98.44 98 VAL A N 1
ATOM 785 C CA . VAL A 1 98 ? 15.633 -3.115 -16.906 1 98.44 98 VAL A CA 1
ATOM 786 C C . VAL A 1 98 ? 15.086 -2.873 -18.312 1 98.44 98 VAL A C 1
ATOM 788 O O . VAL A 1 98 ? 14.133 -2.111 -18.5 1 98.44 98 VAL A O 1
ATOM 791 N N . PHE A 1 99 ? 15.688 -3.52 -19.297 1 98.56 99 PHE A N 1
ATOM 792 C CA . PHE A 1 99 ? 15.32 -3.357 -20.703 1 98.56 99 PHE A CA 1
ATOM 793 C C . PHE A 1 99 ? 14.727 -4.648 -21.25 1 98.56 99 PHE A C 1
ATOM 795 O O . PHE A 1 99 ? 15.359 -5.703 -21.188 1 98.56 99 PHE A O 1
ATOM 802 N N . VAL A 1 100 ? 13.484 -4.543 -21.828 1 98.62 100 VAL A N 1
ATOM 803 C CA . VAL A 1 100 ? 12.82 -5.707 -22.406 1 98.62 100 VAL A CA 1
ATOM 804 C C . VAL A 1 100 ? 12.438 -5.418 -23.859 1 98.62 100 VAL A C 1
ATOM 806 O O . VAL A 1 100 ? 11.945 -4.332 -24.172 1 98.62 100 VAL A O 1
ATOM 809 N N . GLU A 1 101 ? 12.781 -6.293 -24.734 1 98.62 101 GLU A N 1
ATOM 810 C CA . GLU A 1 101 ? 12.219 -6.352 -26.078 1 98.62 101 GLU A CA 1
ATOM 811 C C . GLU A 1 101 ? 11.227 -7.5 -26.219 1 98.62 101 GLU A C 1
ATOM 813 O O . GLU A 1 101 ? 11.555 -8.656 -25.922 1 98.62 101 GLU A O 1
ATOM 818 N N . ALA A 1 102 ? 9.992 -7.152 -26.609 1 98.31 102 ALA A N 1
ATOM 819 C CA . ALA A 1 102 ? 8.969 -8.195 -26.609 1 98.31 102 ALA A CA 1
ATOM 820 C C . ALA A 1 102 ? 7.883 -7.895 -27.641 1 98.31 102 ALA A C 1
ATOM 822 O O . ALA A 1 102 ? 7.719 -6.746 -28.078 1 98.31 102 ALA A O 1
ATOM 823 N N . ASP A 1 103 ? 7.234 -8.945 -28.125 1 97.75 103 ASP A N 1
ATOM 824 C CA . ASP A 1 103 ? 5.957 -8.797 -28.812 1 97.75 103 ASP A CA 1
ATOM 825 C C . ASP A 1 103 ? 4.836 -8.461 -27.844 1 97.75 103 ASP A C 1
ATOM 827 O O . ASP A 1 103 ? 4.562 -9.227 -26.906 1 97.75 103 ASP A O 1
ATOM 831 N N . ILE A 1 104 ? 4.207 -7.293 -28.062 1 95.12 104 ILE A N 1
ATOM 832 C CA . ILE A 1 104 ? 3.268 -6.84 -27.047 1 95.12 104 ILE A CA 1
ATOM 833 C C . ILE A 1 104 ? 1.869 -6.715 -27.656 1 95.12 104 ILE A C 1
ATOM 835 O O . ILE A 1 104 ? 1.722 -6.594 -28.859 1 95.12 104 ILE A O 1
ATOM 839 N N . SER A 1 105 ? 0.892 -6.805 -26.797 1 89.81 105 SER A N 1
ATOM 840 C CA . SER A 1 105 ? -0.469 -6.398 -27.125 1 89.81 105 SER A CA 1
ATOM 841 C C . SER A 1 105 ? -0.606 -4.879 -27.125 1 89.81 105 SER A C 1
ATOM 843 O O . SER A 1 105 ? -0.567 -4.25 -26.062 1 89.81 105 SER A O 1
ATOM 845 N N . ASN A 1 106 ? -0.917 -4.332 -28.203 1 86.31 106 ASN A N 1
ATOM 846 C CA . ASN A 1 106 ? -1.045 -2.881 -28.312 1 86.31 106 ASN A CA 1
ATOM 847 C C . ASN A 1 106 ? -2.215 -2.363 -27.469 1 86.31 106 ASN A C 1
ATOM 849 O O . ASN A 1 106 ? -2.113 -1.309 -26.844 1 86.31 106 ASN A O 1
ATOM 853 N N . ILE A 1 107 ? -3.213 -3.176 -27.484 1 80.56 107 ILE A N 1
ATOM 854 C CA . ILE A 1 107 ? -4.406 -2.77 -26.75 1 80.56 107 ILE A CA 1
ATOM 855 C C . ILE A 1 107 ? -4.105 -2.734 -25.25 1 80.56 107 ILE A C 1
ATOM 857 O O . ILE A 1 107 ? -4.438 -1.764 -24.562 1 80.56 107 ILE A O 1
ATOM 861 N N . ALA A 1 108 ? -3.438 -3.74 -24.781 1 80.38 108 ALA A N 1
ATOM 862 C CA . ALA A 1 108 ? -3.111 -3.805 -23.359 1 80.38 108 ALA A CA 1
ATOM 863 C C . ALA A 1 108 ? -2.113 -2.715 -22.969 1 80.38 108 ALA A C 1
ATOM 865 O O . ALA A 1 108 ? -2.223 -2.113 -21.906 1 80.38 108 ALA A O 1
ATOM 866 N N . TYR A 1 109 ? -1.248 -2.471 -23.844 1 82.75 109 TYR A N 1
ATOM 867 C CA . TYR A 1 109 ? -0.248 -1.432 -23.625 1 82.75 109 TYR A CA 1
ATOM 868 C C . TYR A 1 109 ? -0.902 -0.059 -23.516 1 82.75 109 TYR A C 1
ATOM 870 O O . TYR A 1 109 ? -0.585 0.721 -22.625 1 82.75 109 TYR A O 1
ATOM 878 N N . GLU A 1 110 ? -1.818 0.186 -24.344 1 80.5 110 GLU A N 1
ATOM 879 C CA . GLU A 1 110 ? -2.52 1.466 -24.344 1 80.5 110 GLU A CA 1
ATOM 880 C C . GLU A 1 110 ? -3.391 1.627 -23.109 1 80.5 110 GLU A C 1
ATOM 882 O O . GLU A 1 110 ? -3.582 2.742 -22.609 1 80.5 110 GLU A O 1
ATOM 887 N N . ASN A 1 111 ? -3.756 0.526 -22.609 1 78.19 111 ASN A N 1
ATOM 888 C CA . ASN A 1 111 ? -4.68 0.555 -21.484 1 78.19 111 ASN A CA 1
ATOM 889 C C . ASN A 1 111 ? -3.936 0.689 -20.156 1 78.19 111 ASN A C 1
ATOM 891 O O . ASN A 1 111 ? -4.543 0.984 -19.125 1 78.19 111 ASN A O 1
ATOM 895 N N . LEU A 1 112 ? -2.711 0.494 -20.203 1 77.88 112 LEU A N 1
ATOM 896 C CA . LEU A 1 112 ? -1.921 0.498 -18.984 1 77.88 112 LEU A CA 1
ATOM 897 C C . LEU A 1 112 ? -2.121 1.8 -18.203 1 77.88 112 LEU A C 1
ATOM 899 O O . LEU A 1 112 ? -2.229 1.789 -16.984 1 77.88 112 LEU A O 1
ATOM 903 N N . PHE A 1 113 ? -2.25 2.908 -18.875 1 72.69 113 PHE A N 1
ATOM 904 C CA . PHE A 1 113 ? -2.295 4.176 -18.156 1 72.69 113 PHE A CA 1
ATOM 905 C C . PHE A 1 113 ? -3.543 4.965 -18.531 1 72.69 113 PHE A C 1
ATOM 907 O O . PHE A 1 113 ? -3.613 6.172 -18.297 1 72.69 113 PHE A O 1
ATOM 914 N N . LYS A 1 114 ? -4.484 4.312 -19.25 1 68.38 114 LYS A N 1
ATOM 915 C CA . LYS A 1 114 ? -5.695 5.008 -19.672 1 68.38 114 LYS A CA 1
ATOM 916 C C . LYS A 1 114 ? -6.562 5.383 -18.484 1 68.38 114 LYS A C 1
ATOM 918 O O . LYS A 1 114 ? -7.031 6.516 -18.375 1 68.38 114 LYS A O 1
ATOM 923 N N . GLN A 1 115 ? -6.828 4.309 -17.734 1 62.62 115 GLN A N 1
ATOM 924 C CA . GLN A 1 115 ? -7.598 4.625 -16.531 1 62.62 115 GLN A CA 1
ATOM 925 C C . GLN A 1 115 ? -6.684 4.82 -15.328 1 62.62 115 GLN A C 1
ATOM 927 O O . GLN A 1 115 ? -5.852 3.961 -15.023 1 62.62 115 GLN A O 1
ATOM 932 N N . LYS A 1 116 ? -6.895 6.051 -14.766 1 67.56 116 LYS A N 1
ATOM 933 C CA . LYS A 1 116 ? -6.074 6.449 -13.625 1 67.56 116 LYS A CA 1
ATOM 934 C C . LYS A 1 116 ? -6.789 6.156 -12.305 1 67.56 116 LYS A C 1
ATOM 936 O O . LYS A 1 116 ? -7.668 6.91 -11.891 1 67.56 116 LYS A O 1
ATOM 941 N N . THR A 1 117 ? -6.617 4.941 -11.859 1 68.31 117 THR A N 1
ATOM 942 C CA . THR A 1 117 ? -7.207 4.609 -10.57 1 68.31 117 THR A CA 1
ATOM 943 C C . THR A 1 117 ? -6.121 4.418 -9.516 1 68.31 117 THR A C 1
ATOM 945 O O . THR A 1 117 ? -5.195 3.629 -9.703 1 68.31 117 THR A O 1
ATOM 948 N N . LEU A 1 118 ? -6.211 5.23 -8.539 1 72.75 118 LEU A N 1
ATOM 949 C CA . LEU A 1 118 ? -5.34 5.035 -7.383 1 72.75 118 LEU A CA 1
ATOM 950 C C . LEU A 1 118 ? -5.922 3.996 -6.43 1 72.75 118 LEU A C 1
ATOM 952 O O . LEU A 1 118 ? -7.031 4.164 -5.922 1 72.75 118 LEU A O 1
ATOM 956 N N . THR A 1 119 ? -5.203 2.93 -6.379 1 69.81 119 THR A N 1
ATOM 957 C CA . THR A 1 119 ? -5.641 1.857 -5.492 1 69.81 119 THR A CA 1
ATOM 958 C C . THR A 1 119 ? -4.785 1.817 -4.23 1 69.81 119 THR A C 1
ATOM 960 O O . THR A 1 119 ? -3.875 2.631 -4.062 1 69.81 119 THR A O 1
ATOM 963 N N . SER A 1 120 ? -5.195 1.026 -3.293 1 60.25 120 SER A N 1
ATOM 964 C CA . SER A 1 120 ? -4.457 0.901 -2.041 1 60.25 120 SER A CA 1
ATOM 965 C C . SER A 1 120 ? -3.057 0.346 -2.279 1 60.25 120 SER A C 1
ATOM 967 O O . SER A 1 120 ? -2.178 0.477 -1.424 1 60.25 120 SER A O 1
ATOM 969 N N . GLY A 1 121 ? -2.865 -0.294 -3.307 1 57.28 121 GLY A N 1
ATOM 970 C CA . GLY A 1 121 ? -1.561 -0.856 -3.617 1 57.28 121 GLY A CA 1
ATOM 971 C C . GLY A 1 121 ? -0.984 -0.342 -4.922 1 57.28 121 GLY A C 1
ATOM 972 O O . GLY A 1 121 ? 0.059 -0.816 -5.375 1 57.28 121 GLY A O 1
ATOM 973 N N . CYS A 1 122 ? -1.42 0.681 -5.449 1 58.53 122 CYS A N 1
ATOM 974 C CA . CYS A 1 122 ? -0.922 1.399 -6.617 1 58.53 122 CYS A CA 1
ATOM 975 C C . CYS A 1 122 ? -0.985 0.523 -7.863 1 58.53 122 CYS A C 1
ATOM 977 O O . CYS A 1 122 ? -0.323 -0.514 -7.93 1 58.53 122 CYS A O 1
ATOM 979 N N . CYS A 1 123 ? -2.082 0.408 -8.648 1 57.72 123 CYS A N 1
ATOM 980 C CA . CYS A 1 123 ? -2.066 -0.465 -9.82 1 57.72 123 CYS A CA 1
ATOM 981 C C . CYS A 1 123 ? -2.43 0.306 -11.078 1 57.72 123 CYS A C 1
ATOM 983 O O . CYS A 1 123 ? -2.967 1.412 -11 1 57.72 123 CYS A O 1
ATOM 985 N N . VAL A 1 124 ? -1.812 -0.114 -12.102 1 62.34 124 VAL A N 1
ATOM 986 C CA . VAL A 1 124 ? -2.084 0.394 -13.445 1 62.34 124 VAL A CA 1
ATOM 987 C C . VAL A 1 124 ? -2.691 -0.712 -14.305 1 62.34 124 VAL A C 1
ATOM 989 O O . VAL A 1 124 ? -2.701 -1.88 -13.906 1 62.34 124 VAL A O 1
ATOM 992 N N . GLY A 1 125 ? -3.348 -0.336 -15.445 1 62.66 125 GLY A N 1
ATOM 993 C CA . GLY A 1 125 ? -3.771 -1.294 -16.453 1 62.66 125 GLY A CA 1
ATOM 994 C C . GLY A 1 125 ? -4.961 -2.131 -16.016 1 62.66 125 GLY A C 1
ATOM 995 O O . GLY A 1 125 ? -5.93 -1.604 -15.469 1 62.66 125 GLY A O 1
ATOM 996 N N . VAL A 1 126 ? -4.918 -3.391 -16.281 1 64.69 126 VAL A N 1
ATOM 997 C CA . VAL A 1 126 ? -6.004 -4.336 -16.047 1 64.69 126 VAL A CA 1
ATOM 998 C C . VAL A 1 126 ? -6.25 -4.48 -14.547 1 64.69 126 VAL A C 1
ATOM 1000 O O . VAL A 1 126 ? -7.398 -4.539 -14.109 1 64.69 126 VAL A O 1
ATOM 1003 N N . THR A 1 127 ? -5.258 -4.406 -13.828 1 68.88 127 THR A N 1
ATOM 1004 C CA . THR A 1 127 ? -5.402 -4.625 -12.391 1 68.88 127 THR A CA 1
ATOM 1005 C C . THR A 1 127 ? -5.969 -3.385 -11.711 1 68.88 127 THR A C 1
ATOM 1007 O O . THR A 1 127 ? -6.574 -3.482 -10.641 1 68.88 127 THR A O 1
ATOM 1010 N N . GLY A 1 128 ? -5.688 -2.305 -12.391 1 64.56 128 GLY A N 1
ATOM 1011 C CA . GLY A 1 128 ? -6.203 -1.068 -11.828 1 64.56 128 GLY A CA 1
ATOM 1012 C C . GLY A 1 128 ? -7.621 -0.755 -12.266 1 64.56 128 GLY A C 1
ATOM 1013 O O . GLY A 1 128 ? -8.227 0.212 -11.789 1 64.56 128 GLY A O 1
ATOM 1014 N N . ASN A 1 129 ? -8.102 -1.534 -13.195 1 63.16 129 ASN A N 1
ATOM 1015 C CA . ASN A 1 129 ? -9.438 -1.273 -13.719 1 63.16 129 ASN A CA 1
ATOM 1016 C C . ASN A 1 129 ? -10.461 -2.25 -13.148 1 63.16 129 ASN A C 1
ATOM 1018 O O . ASN A 1 129 ? -10.664 -3.334 -13.703 1 63.16 129 ASN A O 1
ATOM 1022 N N . ALA A 1 130 ? -11.07 -1.808 -12.094 1 57.03 130 ALA A N 1
ATOM 1023 C CA . ALA A 1 130 ? -12.039 -2.631 -11.367 1 57.03 130 ALA A CA 1
ATOM 1024 C C . ALA A 1 130 ? -13.211 -3.016 -12.266 1 57.03 130 ALA A C 1
ATOM 1026 O O . ALA A 1 130 ? -13.867 -4.031 -12.039 1 57.03 130 ALA A O 1
ATOM 1027 N N . GLU A 1 131 ? -13.555 -2.158 -13.195 1 54.03 131 GLU A N 1
ATOM 1028 C CA . GLU A 1 131 ? -14.797 -2.359 -13.945 1 54.03 131 GLU A CA 1
ATOM 1029 C C . GLU A 1 131 ? -14.57 -3.283 -15.141 1 54.03 131 GLU A C 1
ATOM 1031 O O . GLU A 1 131 ? -15.523 -3.805 -15.719 1 54.03 131 GLU A O 1
ATOM 1036 N N . LYS A 1 132 ? -13.336 -3.377 -15.539 1 51.5 132 LYS A N 1
ATOM 1037 C CA . LYS A 1 132 ? -13.219 -4.16 -16.766 1 51.5 132 LYS A CA 1
ATOM 1038 C C . LYS A 1 132 ? -13.156 -5.652 -16.469 1 51.5 132 LYS A C 1
ATOM 1040 O O . LYS A 1 132 ? -12.359 -6.094 -15.633 1 51.5 132 LYS A O 1
ATOM 1045 N N . THR A 1 133 ? -14.344 -6.168 -16.641 1 47.16 133 THR A N 1
ATOM 1046 C CA . THR A 1 133 ? -14.43 -7.621 -16.734 1 47.16 133 THR A CA 1
ATOM 1047 C C . THR A 1 133 ? -13.289 -8.18 -17.578 1 47.16 133 THR A C 1
ATOM 1049 O O . THR A 1 133 ? -13.18 -7.867 -18.766 1 47.16 133 THR A O 1
ATOM 1052 N N . PHE A 1 134 ? -12.148 -8.188 -17 1 53.78 134 PHE A N 1
ATOM 1053 C CA . PHE A 1 134 ? -11.156 -8.938 -17.766 1 53.78 134 PHE A CA 1
ATOM 1054 C C . PHE A 1 134 ? -11.68 -10.328 -18.109 1 53.78 134 PHE A C 1
ATOM 1056 O O . PHE A 1 134 ? -12.297 -10.984 -17.266 1 53.78 134 PHE A O 1
ATOM 1063 N N . ASP A 1 135 ? -12 -10.375 -19.281 1 56.47 135 ASP A N 1
ATOM 1064 C CA . ASP A 1 135 ? -12.453 -11.656 -19.812 1 56.47 135 ASP A CA 1
ATOM 1065 C C . ASP A 1 135 ? -11.461 -12.766 -19.484 1 56.47 135 ASP A C 1
ATOM 1067 O O . ASP A 1 135 ? -10.625 -13.117 -20.328 1 56.47 135 ASP A O 1
ATOM 1071 N N . CYS A 1 136 ? -11.281 -12.883 -18.203 1 66.75 136 CYS A N 1
ATOM 1072 C CA . CYS A 1 136 ? -10.477 -14.055 -17.859 1 66.75 136 CYS A CA 1
ATOM 1073 C C . CYS A 1 136 ? -11.367 -15.258 -17.578 1 66.75 136 CYS A C 1
ATOM 1075 O O . CYS A 1 136 ? -12.461 -15.117 -17.031 1 66.75 136 CYS A O 1
ATOM 1077 N N . ALA A 1 137 ? -10.961 -16.344 -18.094 1 74.81 137 ALA A N 1
ATOM 1078 C CA . ALA A 1 137 ? -11.68 -17.609 -17.906 1 74.81 137 ALA A CA 1
ATOM 1079 C C . ALA A 1 137 ? -11.75 -17.984 -16.422 1 74.81 137 ALA A C 1
ATOM 1081 O O . ALA A 1 137 ? -10.82 -17.688 -15.664 1 74.81 137 ALA A O 1
ATOM 1082 N N . PHE A 1 138 ? -12.82 -18.438 -16.031 1 86.44 138 PHE A N 1
ATOM 1083 C CA . PHE A 1 138 ? -13.047 -18.984 -14.703 1 86.44 138 PHE A CA 1
ATOM 1084 C C . PHE A 1 138 ? -12.047 -20.094 -14.406 1 86.44 138 PHE A C 1
ATOM 1086 O O . PHE A 1 138 ? -11.836 -20.984 -15.242 1 86.44 138 PHE A O 1
ATOM 1093 N N . ILE A 1 139 ? -11.398 -20.031 -13.281 1 91.19 139 ILE A N 1
ATOM 1094 C CA . ILE A 1 139 ? -10.43 -21.047 -12.891 1 91.19 139 ILE A CA 1
ATOM 1095 C C . ILE A 1 139 ? -11.156 -22.297 -12.398 1 91.19 139 ILE A C 1
ATOM 1097 O O . ILE A 1 139 ? -11.688 -22.312 -11.289 1 91.19 139 ILE A O 1
ATOM 1101 N N . SER A 1 140 ? -11.234 -23.328 -13.18 1 88.88 140 SER A N 1
ATOM 1102 C CA . SER A 1 140 ? -11.961 -24.547 -12.875 1 88.88 140 SER A CA 1
ATOM 1103 C C . SER A 1 140 ? -11.008 -25.719 -12.641 1 88.88 140 SER A C 1
ATOM 1105 O O . SER A 1 140 ? -11.422 -26.875 -12.68 1 88.88 140 SER A O 1
ATOM 1107 N N . THR A 1 141 ? -10.039 -25.578 -12.062 1 90 141 THR A N 1
ATOM 1108 C CA . THR A 1 141 ? -9.062 -26.641 -11.82 1 90 141 THR A CA 1
ATOM 1109 C C . THR A 1 141 ? -9.539 -27.578 -10.703 1 90 141 THR A C 1
ATOM 1111 O O . THR A 1 141 ? -10.367 -27.188 -9.875 1 90 141 THR A O 1
ATOM 1114 N N . GLN A 1 142 ? -9.039 -28.828 -10.656 1 93.19 142 GLN A N 1
ATOM 1115 C CA . GLN A 1 142 ? -9.352 -29.797 -9.602 1 93.19 142 GLN A CA 1
ATOM 1116 C C . GLN A 1 142 ? -8.305 -29.75 -8.492 1 93.19 142 GLN A C 1
ATOM 1118 O O . GLN A 1 142 ? -8.367 -30.531 -7.543 1 93.19 142 GLN A O 1
ATOM 1123 N N . TYR A 1 143 ? -7.438 -28.844 -8.68 1 96.31 143 TYR A N 1
ATOM 1124 C CA . TYR A 1 143 ? -6.391 -28.688 -7.676 1 96.31 143 TYR A CA 1
ATOM 1125 C C . TYR A 1 143 ? -6.984 -28.359 -6.309 1 96.31 143 TYR A C 1
ATOM 1127 O O . TYR A 1 143 ? -7.793 -27.438 -6.184 1 96.31 143 TYR A O 1
ATOM 1135 N N . SER A 1 144 ? -6.688 -29.188 -5.352 1 97.69 144 SER A N 1
ATOM 1136 C CA . SER A 1 144 ? -7.133 -29 -3.971 1 97.69 144 SER A CA 1
ATOM 1137 C C . SER A 1 144 ? -6.031 -29.375 -2.984 1 97.69 144 SER A C 1
ATOM 1139 O O . SER A 1 144 ? -5.094 -30.094 -3.332 1 97.69 144 SER A O 1
ATOM 1141 N N . LEU A 1 145 ? -6.137 -28.812 -1.858 1 98 145 LEU A N 1
ATOM 1142 C CA . LEU A 1 145 ? -5.195 -29.109 -0.781 1 98 145 LEU A CA 1
ATOM 1143 C C . LEU A 1 145 ? -5.934 -29.375 0.528 1 98 145 LEU A C 1
ATOM 1145 O O . LEU A 1 145 ? -7.004 -28.797 0.765 1 98 145 LEU A O 1
ATOM 1149 N N . LYS A 1 146 ? -5.32 -30.188 1.323 1 97.88 146 LYS A N 1
ATOM 1150 C CA . LYS A 1 146 ? -5.84 -30.344 2.68 1 97.88 146 LYS A CA 1
ATOM 1151 C C . LYS A 1 146 ? -5.59 -29.094 3.512 1 97.88 146 LYS A C 1
ATOM 1153 O O . LYS A 1 146 ? -4.543 -28.453 3.385 1 97.88 146 LYS A O 1
ATOM 1158 N N . SER A 1 147 ? -6.551 -28.812 4.418 1 98.25 147 SER A N 1
ATOM 1159 C CA . SER A 1 147 ? -6.395 -27.672 5.316 1 98.25 147 SER A CA 1
ATOM 1160 C C . SER A 1 147 ? -5.098 -27.781 6.113 1 98.25 147 SER A C 1
ATOM 1162 O O . SER A 1 147 ? -4.41 -26.781 6.312 1 98.25 147 SER A O 1
ATOM 1164 N N . SER A 1 148 ? -4.758 -29 6.48 1 97.62 148 SER A N 1
ATOM 1165 C CA . SER A 1 148 ? 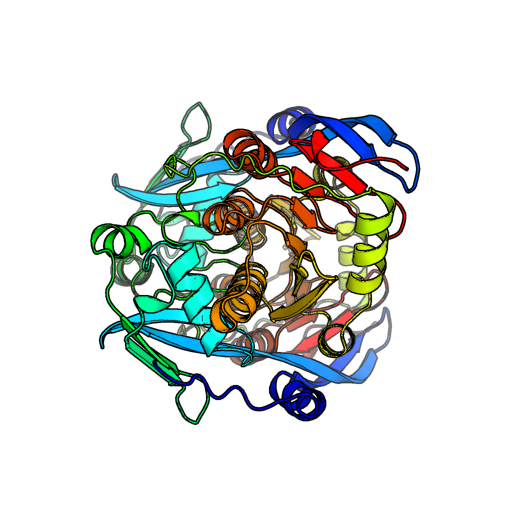-3.535 -29.219 7.254 1 97.62 148 SER A CA 1
ATOM 1166 C C . SER A 1 148 ? -2.299 -28.859 6.441 1 97.62 148 SER A C 1
ATOM 1168 O O . SER A 1 148 ? -1.324 -28.328 6.984 1 97.62 148 SER A O 1
ATOM 1170 N N . GLU A 1 149 ? -2.326 -29.109 5.16 1 97.5 149 GLU A N 1
ATOM 1171 C CA . GLU A 1 149 ? -1.21 -28.781 4.277 1 97.5 149 GLU A CA 1
ATOM 1172 C C . GLU A 1 149 ? -1.082 -27.281 4.09 1 97.5 149 GLU A C 1
ATOM 1174 O O . GLU A 1 149 ? 0.018 -26.719 4.172 1 97.5 149 GLU A O 1
ATOM 1179 N N . ILE A 1 150 ? -2.205 -26.609 3.885 1 98.44 150 ILE A N 1
ATOM 1180 C CA . ILE A 1 150 ? -2.219 -25.156 3.695 1 98.44 150 ILE A CA 1
ATOM 1181 C C . ILE A 1 150 ? -1.671 -24.469 4.941 1 98.44 150 ILE A C 1
ATOM 1183 O O . ILE A 1 150 ? -0.832 -23.578 4.844 1 98.44 150 ILE A O 1
ATOM 1187 N N . LEU A 1 151 ? -2.098 -24.969 6.066 1 98.25 151 LEU A N 1
ATOM 1188 C CA . LEU A 1 151 ? -1.684 -24.375 7.332 1 98.25 151 LEU A CA 1
ATOM 1189 C C . LEU A 1 151 ? -0.215 -24.672 7.617 1 98.25 151 LEU A C 1
ATOM 1191 O O . LEU A 1 151 ? 0.485 -23.844 8.211 1 98.25 151 LEU A O 1
ATOM 1195 N N . SER A 1 152 ? 0.204 -25.844 7.207 1 97.56 152 SER A N 1
ATOM 1196 C CA . SER A 1 152 ? 1.616 -26.172 7.359 1 97.56 152 SER A CA 1
ATOM 1197 C C . SER A 1 152 ? 2.496 -25.25 6.523 1 97.56 152 SER A C 1
ATOM 1199 O O . SER A 1 152 ? 3.512 -24.75 7.004 1 97.56 152 SER A O 1
ATOM 1201 N N . TYR A 1 153 ? 2.145 -25.016 5.289 1 98 153 TYR A N 1
ATOM 1202 C CA . TYR A 1 153 ? 2.869 -24.078 4.438 1 98 153 TYR A CA 1
ATOM 1203 C C . TYR A 1 153 ? 2.836 -22.672 5.023 1 98 153 TYR A C 1
ATOM 1205 O O . TYR A 1 153 ? 3.826 -21.938 4.953 1 98 153 TYR A O 1
ATOM 1213 N N . MET A 1 154 ? 1.705 -22.312 5.633 1 98.06 154 MET A N 1
ATOM 1214 C CA . MET A 1 154 ? 1.564 -20.984 6.238 1 98.06 154 MET A CA 1
ATOM 1215 C C . MET A 1 154 ? 2.535 -20.812 7.402 1 98.06 154 MET A C 1
ATOM 1217 O O . MET A 1 154 ? 3.141 -19.75 7.559 1 98.06 154 MET A O 1
ATOM 1221 N N . SER A 1 155 ? 2.643 -21.828 8.203 1 97.5 155 SER A N 1
ATOM 1222 C CA . SER A 1 155 ? 3.566 -21.797 9.336 1 97.5 155 SER A CA 1
ATOM 1223 C C . SER A 1 155 ? 4.996 -21.547 8.875 1 97.5 155 SER A C 1
ATOM 1225 O O . SER A 1 155 ? 5.723 -20.766 9.492 1 97.5 155 SER A O 1
ATOM 1227 N N . GLU A 1 156 ? 5.402 -22.172 7.84 1 97.44 156 GLU A N 1
ATOM 1228 C CA . GLU A 1 156 ? 6.727 -21.953 7.27 1 97.44 156 GLU A CA 1
ATOM 1229 C C . GLU A 1 156 ? 6.855 -20.562 6.672 1 97.44 156 GLU A C 1
ATOM 1231 O O . GLU A 1 156 ? 7.875 -19.891 6.863 1 97.44 156 GLU A O 1
ATOM 1236 N N . PHE A 1 157 ? 5.887 -20.156 6.016 1 97.88 157 PHE A N 1
ATOM 1237 C CA . PHE A 1 157 ? 5.859 -18.859 5.355 1 97.88 157 PHE A CA 1
ATOM 1238 C C . PHE A 1 157 ? 5.938 -17.719 6.379 1 97.88 157 PHE A C 1
ATOM 1240 O O . PHE A 1 157 ? 6.547 -16.688 6.121 1 97.88 157 PHE A O 1
ATOM 1247 N N . ASN A 1 158 ? 5.34 -17.922 7.52 1 95.81 158 ASN A N 1
ATOM 1248 C CA . ASN A 1 158 ? 5.234 -16.891 8.547 1 95.81 158 ASN A CA 1
ATOM 1249 C C . ASN A 1 158 ? 6.574 -16.656 9.242 1 95.81 158 ASN A C 1
ATOM 1251 O O . ASN A 1 158 ? 6.738 -15.664 9.961 1 95.81 158 ASN A O 1
ATOM 1255 N N . LYS A 1 159 ? 7.449 -17.562 9.016 1 94.88 159 LYS A N 1
ATOM 1256 C CA . LYS A 1 159 ? 8.781 -17.297 9.547 1 94.88 159 LYS A CA 1
ATOM 1257 C C . LYS A 1 159 ? 9.383 -16.031 8.93 1 94.88 159 LYS A C 1
ATOM 1259 O O . LYS A 1 159 ? 9.336 -15.852 7.711 1 94.88 159 LYS A O 1
ATOM 1264 N N . SER A 1 160 ? 9.898 -15.227 9.805 1 91.5 160 SER A N 1
ATOM 1265 C CA . SER A 1 160 ? 10.398 -13.93 9.344 1 91.5 160 SER A CA 1
ATOM 1266 C C . SER A 1 160 ? 11.68 -14.094 8.531 1 91.5 160 SER A C 1
ATOM 1268 O O . SER A 1 160 ? 12.477 -15 8.797 1 91.5 160 SER A O 1
ATOM 1270 N N . SER A 1 161 ? 11.812 -13.227 7.578 1 92.88 161 SER A N 1
ATOM 1271 C CA . SER A 1 161 ? 13.078 -13.117 6.859 1 92.88 161 SER A CA 1
ATOM 1272 C C . SER A 1 161 ? 14.047 -12.195 7.59 1 92.88 161 SER A C 1
ATOM 1274 O O . SER A 1 161 ? 13.641 -11.398 8.438 1 92.88 161 SER A O 1
ATOM 1276 N N . LYS A 1 162 ? 15.266 -12.312 7.242 1 92.25 162 LYS A N 1
ATOM 1277 C CA . LYS A 1 162 ? 16.281 -11.43 7.824 1 92.25 162 LYS A CA 1
ATOM 1278 C C . LYS A 1 162 ? 15.984 -9.969 7.48 1 92.25 162 LYS A C 1
ATOM 1280 O O . LYS A 1 162 ? 16.141 -9.086 8.32 1 92.25 162 LYS A O 1
ATOM 1285 N N . LEU A 1 163 ? 15.633 -9.758 6.266 1 94.44 163 LEU A N 1
ATOM 1286 C CA . LEU A 1 163 ? 15.352 -8.398 5.824 1 94.44 163 LEU A CA 1
ATOM 1287 C C . LEU A 1 163 ? 14.203 -7.793 6.625 1 94.44 163 LEU A C 1
ATOM 1289 O O . LEU A 1 163 ? 14.281 -6.637 7.047 1 94.44 163 LEU A O 1
ATOM 1293 N N . PHE A 1 164 ? 13.195 -8.531 6.852 1 94.06 164 PHE A N 1
ATOM 1294 C CA . PHE A 1 164 ? 12.078 -8.047 7.66 1 94.06 164 PHE A CA 1
ATOM 1295 C C . PHE A 1 164 ? 12.516 -7.832 9.109 1 94.06 164 PHE A C 1
ATOM 1297 O O . PHE A 1 164 ? 12.164 -6.828 9.727 1 94.06 164 PHE A O 1
ATOM 1304 N N . ASP A 1 165 ? 13.219 -8.734 9.656 1 94.19 165 ASP A N 1
ATOM 1305 C CA . ASP A 1 165 ? 13.672 -8.625 11.039 1 94.19 165 ASP A CA 1
ATOM 1306 C C . ASP A 1 165 ? 14.516 -7.367 11.242 1 94.19 165 ASP A C 1
ATOM 1308 O O . ASP A 1 165 ? 14.414 -6.703 12.273 1 94.19 165 ASP A O 1
ATOM 1312 N N . ASP A 1 166 ? 15.242 -7.07 10.266 1 94.25 166 ASP A N 1
ATOM 1313 C CA . ASP A 1 166 ? 16.172 -5.949 10.359 1 94.25 166 ASP A CA 1
ATOM 1314 C C . ASP A 1 166 ? 15.453 -4.617 10.133 1 94.25 166 ASP A C 1
ATOM 1316 O O . ASP A 1 166 ? 15.852 -3.59 10.68 1 94.25 166 ASP A O 1
ATOM 1320 N N . THR A 1 167 ? 14.406 -4.602 9.344 1 95.31 167 THR A N 1
ATOM 1321 C CA . THR A 1 167 ? 13.914 -3.311 8.875 1 95.31 167 THR A CA 1
ATOM 1322 C C . THR A 1 167 ? 12.438 -3.133 9.211 1 95.31 167 THR A C 1
ATOM 1324 O O . THR A 1 167 ? 11.938 -2.008 9.25 1 95.31 167 THR A O 1
ATOM 1327 N N . GLY A 1 168 ? 11.742 -4.309 9.297 1 94.75 168 GLY A N 1
ATOM 1328 C CA . GLY A 1 168 ? 10.305 -4.262 9.477 1 94.75 168 GLY A CA 1
ATOM 1329 C C . GLY A 1 168 ? 9.57 -3.66 8.289 1 94.75 168 GLY A C 1
ATOM 1330 O O . GLY A 1 168 ? 8.438 -3.199 8.422 1 94.75 168 GLY A O 1
ATOM 1331 N N . CYS A 1 169 ? 10.164 -3.758 7.074 1 95.12 169 CYS A N 1
ATOM 1332 C CA . CYS A 1 169 ? 9.672 -2.85 6.047 1 95.12 169 CYS A CA 1
ATOM 1333 C C . CYS A 1 169 ? 9.484 -3.576 4.719 1 95.12 169 CYS A C 1
ATOM 1335 O O . CYS A 1 169 ? 9.641 -2.982 3.652 1 95.12 169 CYS A O 1
ATOM 1337 N N . VAL A 1 170 ? 9.188 -4.887 4.727 1 95.44 170 VAL A N 1
ATOM 1338 C CA . VAL A 1 170 ? 8.984 -5.574 3.453 1 95.44 170 VAL A CA 1
ATOM 1339 C C . VAL A 1 170 ? 7.75 -6.465 3.533 1 95.44 170 VAL A C 1
ATOM 1341 O O . VAL A 1 170 ? 7.379 -6.93 4.613 1 95.44 170 VAL A O 1
ATOM 1344 N N . HIS A 1 171 ? 7.164 -6.629 2.406 1 95.75 171 HIS A N 1
ATOM 1345 C CA . HIS A 1 171 ? 6.195 -7.691 2.158 1 95.75 171 HIS A CA 1
ATOM 1346 C C . HIS A 1 171 ? 6.871 -8.93 1.571 1 95.75 171 HIS A C 1
ATOM 1348 O O . HIS A 1 171 ? 7.953 -8.828 0.985 1 95.75 171 HIS A O 1
ATOM 1354 N N . LYS A 1 172 ? 6.277 -10.031 1.806 1 97.62 172 LYS A N 1
ATOM 1355 C CA . LYS A 1 172 ? 6.754 -11.305 1.283 1 97.62 172 LYS A CA 1
ATOM 1356 C C . LYS A 1 172 ? 5.66 -12.023 0.492 1 97.62 172 LYS A C 1
ATOM 1358 O O . LYS A 1 172 ? 4.48 -11.914 0.822 1 97.62 172 LYS A O 1
ATOM 1363 N N . ALA A 1 173 ? 6.008 -12.688 -0.569 1 98.31 173 ALA A N 1
ATOM 1364 C CA . ALA A 1 173 ? 5.137 -13.562 -1.348 1 98.31 173 ALA A CA 1
ATOM 1365 C C . ALA A 1 173 ? 5.824 -14.898 -1.641 1 98.31 173 ALA A C 1
ATOM 1367 O O . ALA A 1 173 ? 7.023 -14.938 -1.922 1 98.31 173 ALA A O 1
ATOM 1368 N N . ARG A 1 174 ? 5.062 -15.977 -1.566 1 98.81 174 ARG A N 1
ATOM 1369 C CA . ARG A 1 174 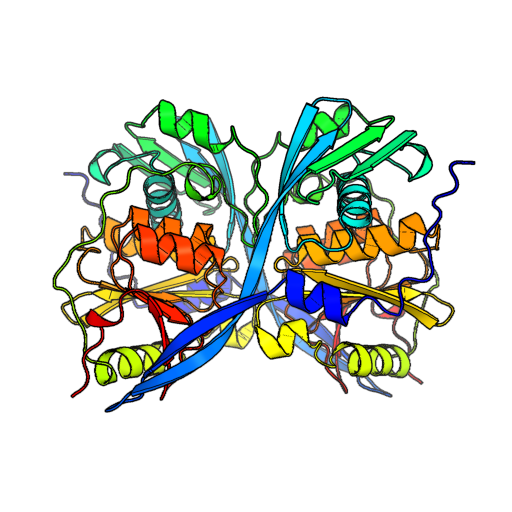? 5.574 -17.312 -1.834 1 98.81 174 ARG A CA 1
ATOM 1370 C C . ARG A 1 174 ? 4.586 -18.125 -2.67 1 98.81 174 ARG A C 1
ATOM 1372 O O . ARG A 1 174 ? 3.383 -18.109 -2.41 1 98.81 174 ARG A O 1
ATOM 1379 N N . ILE A 1 175 ? 5.082 -18.75 -3.662 1 98.88 175 ILE A N 1
ATOM 1380 C CA . ILE A 1 175 ? 4.297 -19.703 -4.434 1 98.88 175 ILE A CA 1
ATOM 1381 C C . ILE A 1 175 ? 4.793 -21.125 -4.156 1 98.88 175 ILE A C 1
ATOM 1383 O O . ILE A 1 175 ? 5.992 -21.391 -4.238 1 98.88 175 ILE A O 1
ATOM 1387 N N . VAL A 1 176 ? 3.906 -21.953 -3.777 1 98.81 176 VAL A N 1
ATOM 1388 C CA . VAL A 1 176 ? 4.203 -23.375 -3.611 1 98.81 176 VAL A CA 1
ATOM 1389 C C . VAL A 1 176 ? 3.576 -24.172 -4.754 1 98.81 176 VAL A C 1
ATOM 1391 O O . VAL A 1 176 ? 2.365 -24.094 -4.977 1 98.81 176 VAL A O 1
ATOM 1394 N N . LEU A 1 177 ? 4.375 -24.891 -5.434 1 98.44 177 LEU A N 1
ATOM 1395 C CA . LEU A 1 177 ? 3.922 -25.688 -6.562 1 98.44 177 LEU A CA 1
ATOM 1396 C C . LEU A 1 177 ? 3.391 -27.047 -6.094 1 98.44 177 LEU A C 1
ATOM 1398 O O . LEU A 1 177 ? 3.52 -27.391 -4.918 1 98.44 177 LEU A O 1
ATOM 1402 N N . LYS A 1 178 ? 2.803 -27.766 -6.996 1 97.25 178 LYS A N 1
ATOM 1403 C CA . LYS A 1 178 ? 2.156 -29.047 -6.699 1 97.25 178 LYS A CA 1
ATOM 1404 C C . LYS A 1 178 ? 3.15 -30.047 -6.109 1 97.25 178 LYS A C 1
ATOM 1406 O O . LYS A 1 178 ? 2.793 -30.844 -5.242 1 97.25 178 LYS A O 1
ATOM 1411 N N . ASP A 1 179 ? 4.41 -29.953 -6.527 1 96.56 179 ASP A N 1
ATOM 1412 C CA . ASP A 1 179 ? 5.402 -30.938 -6.094 1 96.56 179 ASP A CA 1
ATOM 1413 C C . ASP A 1 179 ? 6.059 -30.5 -4.781 1 96.56 179 ASP A C 1
ATOM 1415 O O . ASP A 1 179 ? 6.996 -31.141 -4.309 1 96.56 179 ASP A O 1
ATOM 1419 N N . GLY A 1 180 ? 5.656 -29.375 -4.246 1 96.5 180 GLY A N 1
ATOM 1420 C CA . GLY A 1 180 ? 6.184 -28.922 -2.971 1 96.5 180 GLY A CA 1
ATOM 1421 C C . GLY A 1 180 ? 7.297 -27.906 -3.115 1 96.5 180 GLY A C 1
ATOM 1422 O O . GLY A 1 180 ? 7.66 -27.234 -2.148 1 96.5 180 GLY A O 1
ATOM 1423 N N . THR A 1 181 ? 7.832 -27.766 -4.359 1 97.69 181 THR A N 1
ATOM 1424 C CA . THR A 1 181 ? 8.82 -26.719 -4.613 1 97.69 181 THR A CA 1
ATOM 1425 C C . THR A 1 181 ? 8.203 -25.344 -4.418 1 97.69 181 THR A C 1
ATOM 1427 O O . THR A 1 181 ? 7.055 -25.109 -4.797 1 97.69 181 THR A O 1
ATOM 1430 N N . PHE A 1 182 ? 9.016 -24.453 -3.83 1 98.44 182 PHE A N 1
ATOM 1431 C CA . PHE A 1 182 ? 8.438 -23.141 -3.645 1 98.44 182 PHE A CA 1
ATOM 1432 C C . PHE A 1 182 ? 9.406 -22.047 -4.086 1 98.44 182 PHE A C 1
ATOM 1434 O O . PHE A 1 182 ? 10.609 -22.297 -4.203 1 98.44 182 PHE A O 1
ATOM 1441 N N . PHE A 1 183 ? 8.898 -20.906 -4.441 1 98.62 183 PHE A N 1
ATOM 1442 C CA . PHE A 1 183 ? 9.594 -19.656 -4.766 1 98.62 183 PHE A CA 1
ATOM 1443 C C . PHE A 1 183 ? 9.141 -18.531 -3.848 1 98.62 183 PHE A C 1
ATOM 1445 O O . PHE A 1 183 ? 7.973 -18.484 -3.451 1 98.62 183 PHE A O 1
ATOM 1452 N N . GLU A 1 184 ? 10.062 -17.672 -3.502 1 98.38 184 GLU A N 1
ATOM 1453 C CA . GLU A 1 184 ? 9.75 -16.594 -2.57 1 98.38 184 GLU A CA 1
ATOM 1454 C C . GLU A 1 184 ? 10.422 -15.289 -2.988 1 98.38 184 GLU A C 1
ATOM 1456 O O . GLU A 1 184 ? 11.531 -15.297 -3.521 1 98.38 184 GLU A O 1
ATOM 1461 N N . ALA A 1 185 ? 9.766 -14.211 -2.775 1 97.81 185 ALA A N 1
ATOM 1462 C CA . ALA A 1 185 ? 10.297 -12.875 -3.043 1 97.81 185 ALA A CA 1
ATOM 1463 C C . ALA A 1 185 ? 9.812 -11.867 -2.002 1 97.81 185 ALA A C 1
ATOM 1465 O O . ALA A 1 185 ? 8.734 -12.031 -1.427 1 97.81 185 ALA A O 1
ATOM 1466 N N . GLU A 1 186 ? 10.625 -10.906 -1.748 1 96.94 186 GLU A N 1
ATOM 1467 C CA . GLU A 1 186 ? 10.305 -9.805 -0.848 1 96.94 186 GLU A CA 1
ATOM 1468 C C . GLU A 1 186 ? 10.406 -8.461 -1.562 1 96.94 186 GLU A C 1
ATOM 1470 O O . GLU A 1 186 ? 11.172 -8.32 -2.521 1 96.94 186 GLU A O 1
ATOM 1475 N N . ASP A 1 187 ? 9.617 -7.57 -1.123 1 95.88 187 ASP A N 1
ATOM 1476 C CA . ASP A 1 187 ? 9.703 -6.191 -1.585 1 95.88 187 ASP A CA 1
ATOM 1477 C C . ASP A 1 187 ? 8.984 -5.246 -0.623 1 95.88 187 ASP A C 1
ATOM 1479 O O . ASP A 1 187 ? 8.25 -5.691 0.263 1 95.88 187 ASP A O 1
ATOM 1483 N N . ILE A 1 188 ? 9.219 -3.975 -0.804 1 93.19 188 ILE A N 1
ATOM 1484 C CA . ILE A 1 188 ? 8.57 -2.982 0.043 1 93.19 188 ILE A CA 1
ATOM 1485 C C . ILE A 1 188 ? 7.074 -2.938 -0.272 1 93.19 188 ILE A C 1
ATOM 1487 O O . ILE A 1 188 ? 6.246 -2.764 0.627 1 93.19 188 ILE A O 1
ATOM 1491 N N . GLY A 1 189 ? 6.738 -3.094 -1.543 1 92.44 189 GLY A N 1
ATOM 1492 C CA . GLY A 1 189 ? 5.34 -3.113 -1.952 1 92.44 189 GLY A CA 1
ATOM 1493 C C . GLY A 1 189 ? 4.801 -4.516 -2.166 1 92.44 189 GLY A C 1
ATOM 1494 O O . GLY A 1 189 ? 5.488 -5.371 -2.723 1 92.44 189 GLY A O 1
ATOM 1495 N N . ARG A 1 190 ? 3.572 -4.664 -1.825 1 92.88 190 ARG A N 1
ATOM 1496 C CA . ARG A 1 190 ? 2.967 -5.988 -1.955 1 92.88 190 ARG A CA 1
ATOM 1497 C C . ARG A 1 190 ? 2.773 -6.359 -3.422 1 92.88 190 ARG A C 1
ATOM 1499 O O . ARG A 1 190 ? 2.902 -7.527 -3.793 1 92.88 190 ARG A O 1
ATOM 1506 N N . HIS A 1 191 ? 2.457 -5.414 -4.32 1 92.69 191 HIS A N 1
ATOM 1507 C CA . HIS A 1 191 ? 2.34 -5.68 -5.75 1 92.69 191 HIS A CA 1
ATOM 1508 C C . HIS A 1 191 ? 3.658 -6.18 -6.328 1 92.69 191 HIS A C 1
ATOM 1510 O O . HIS A 1 191 ? 3.68 -7.152 -7.082 1 92.69 191 HIS A O 1
ATOM 1516 N N . ASN A 1 192 ? 4.715 -5.477 -5.945 1 94.69 192 ASN A N 1
ATOM 1517 C CA . ASN A 1 192 ? 6.043 -5.867 -6.406 1 94.69 192 ASN A CA 1
ATOM 1518 C C . ASN A 1 192 ? 6.387 -7.293 -5.984 1 94.69 192 ASN A C 1
ATOM 1520 O O . ASN A 1 192 ? 6.934 -8.062 -6.773 1 94.69 192 ASN A O 1
ATOM 1524 N N . ALA A 1 193 ? 6.09 -7.582 -4.742 1 96.31 193 ALA A N 1
ATOM 1525 C CA . ALA A 1 193 ? 6.406 -8.906 -4.215 1 96.31 193 ALA A CA 1
ATOM 1526 C C . ALA A 1 193 ? 5.707 -10 -5.023 1 96.31 193 ALA A C 1
ATOM 1528 O O . ALA A 1 193 ? 6.316 -11.016 -5.359 1 96.31 193 ALA A O 1
ATOM 1529 N N . ILE A 1 194 ? 4.441 -9.758 -5.371 1 96.75 194 ILE A N 1
ATOM 1530 C CA . ILE A 1 194 ? 3.664 -10.742 -6.117 1 96.75 194 ILE A CA 1
ATOM 1531 C C . ILE A 1 194 ? 4.203 -10.852 -7.543 1 96.75 194 ILE A C 1
ATOM 1533 O O . ILE A 1 194 ? 4.41 -11.961 -8.055 1 96.75 194 ILE A O 1
ATOM 1537 N N . ASP A 1 195 ? 4.469 -9.734 -8.195 1 96.56 195 ASP A N 1
ATOM 1538 C CA . ASP A 1 195 ? 5.008 -9.766 -9.555 1 96.56 195 ASP A CA 1
ATOM 1539 C C . ASP A 1 195 ? 6.348 -10.5 -9.594 1 96.56 195 ASP A C 1
ATOM 1541 O O . ASP A 1 195 ? 6.605 -11.281 -10.516 1 96.56 195 ASP A O 1
ATOM 1545 N N . LYS A 1 196 ? 7.195 -10.242 -8.602 1 98 196 LYS A N 1
ATOM 1546 C CA . LYS A 1 196 ? 8.508 -10.875 -8.547 1 98 196 LYS A CA 1
ATOM 1547 C C . LYS A 1 196 ? 8.383 -12.391 -8.414 1 98 196 LYS A C 1
ATOM 1549 O O . LYS A 1 196 ? 9.047 -13.141 -9.141 1 98 196 LYS A O 1
ATOM 1554 N N . VAL A 1 197 ? 7.531 -12.852 -7.523 1 98.69 197 VAL A N 1
ATOM 1555 C CA . VAL A 1 197 ? 7.469 -14.289 -7.289 1 98.69 197 VAL A CA 1
ATOM 1556 C C . VAL A 1 197 ? 6.828 -14.984 -8.492 1 98.69 197 VAL A C 1
ATOM 1558 O O . VAL A 1 197 ? 7.227 -16.094 -8.859 1 98.69 197 VAL A O 1
ATOM 1561 N N . ILE A 1 198 ? 5.824 -14.367 -9.086 1 98.06 198 ILE A N 1
ATOM 1562 C CA . ILE A 1 198 ? 5.227 -14.906 -10.305 1 98.06 198 ILE A CA 1
ATOM 1563 C C . ILE A 1 198 ? 6.281 -14.961 -11.414 1 98.06 198 ILE A C 1
ATOM 1565 O O . ILE A 1 198 ? 6.379 -15.961 -12.125 1 98.06 198 ILE A O 1
ATOM 1569 N N . GLY A 1 199 ? 7.043 -13.844 -11.523 1 98.62 199 GLY A N 1
ATOM 1570 C CA . GLY A 1 199 ? 8.125 -13.828 -12.492 1 98.62 199 GLY A CA 1
ATOM 1571 C C . GLY A 1 199 ? 9.133 -14.945 -12.273 1 98.62 199 GLY A C 1
ATOM 1572 O O . GLY A 1 199 ? 9.594 -15.562 -13.242 1 98.62 199 GLY A O 1
ATOM 1573 N N . LEU A 1 200 ? 9.492 -15.211 -11.023 1 98.69 200 LEU A N 1
ATOM 1574 C CA . LEU A 1 200 ? 10.445 -16.266 -10.695 1 98.69 200 LEU A CA 1
ATOM 1575 C C . LEU A 1 200 ? 9.938 -17.625 -11.172 1 98.69 200 LEU A C 1
ATOM 1577 O O . LEU A 1 200 ? 10.688 -18.391 -11.789 1 98.69 200 LEU A O 1
ATOM 1581 N N . VAL A 1 201 ? 8.703 -17.953 -10.93 1 98.62 201 VAL A N 1
ATOM 1582 C CA . VAL A 1 201 ? 8.117 -19.234 -11.336 1 98.62 201 VAL A CA 1
ATOM 1583 C C . VAL A 1 201 ? 8.062 -19.312 -12.859 1 98.62 201 VAL A C 1
ATOM 1585 O O . VAL A 1 201 ? 8.406 -20.344 -13.445 1 98.62 201 VAL A O 1
ATOM 1588 N N . THR A 1 202 ? 7.66 -18.219 -13.461 1 98.19 202 THR A N 1
ATOM 1589 C CA . THR A 1 202 ? 7.48 -18.156 -14.906 1 98.19 202 THR A CA 1
ATOM 1590 C C . THR A 1 202 ? 8.812 -18.312 -15.625 1 98.19 202 THR A C 1
ATOM 1592 O O . THR A 1 202 ? 8.898 -19 -16.641 1 98.19 202 THR A O 1
ATOM 1595 N N . LEU A 1 203 ? 9.844 -17.656 -15.117 1 98.19 203 LEU A N 1
ATOM 1596 C CA . LEU A 1 203 ? 11.172 -17.734 -15.719 1 98.19 203 LEU A CA 1
ATOM 1597 C C . LEU A 1 203 ? 11.688 -19.172 -15.695 1 98.19 203 LEU A C 1
ATOM 1599 O O . LEU A 1 203 ? 12.531 -19.547 -16.516 1 98.19 203 LEU A O 1
ATOM 1603 N N . GLN A 1 204 ? 11.164 -19.938 -14.781 1 97.62 204 GLN A N 1
ATOM 1604 C CA . GLN A 1 204 ? 11.531 -21.344 -14.695 1 97.62 204 GLN A CA 1
ATOM 1605 C C . GLN A 1 204 ? 10.523 -22.219 -15.438 1 97.62 204 GLN A C 1
ATOM 1607 O O . GLN A 1 204 ? 10.617 -23.453 -15.398 1 97.62 204 GLN A O 1
ATOM 1612 N N . ARG A 1 205 ? 9.547 -21.594 -16.047 1 97.31 205 ARG A N 1
ATOM 1613 C CA . ARG A 1 205 ? 8.523 -22.234 -16.859 1 97.31 205 ARG A CA 1
ATOM 1614 C C . ARG A 1 205 ? 7.754 -23.281 -16.062 1 97.31 205 ARG A C 1
ATOM 1616 O O . ARG A 1 205 ? 7.492 -24.375 -16.547 1 97.31 205 ARG A O 1
ATOM 1623 N N . LYS A 1 206 ? 7.484 -22.984 -14.828 1 97.06 206 LYS A N 1
ATOM 1624 C CA . LYS A 1 206 ? 6.695 -23.859 -13.961 1 97.06 206 LYS A CA 1
ATOM 1625 C C . LYS A 1 206 ? 5.211 -23.5 -14.039 1 97.06 206 LYS A C 1
ATOM 1627 O O . LYS A 1 206 ? 4.852 -22.391 -14.43 1 97.06 206 LYS A O 1
ATOM 1632 N N . ASN A 1 207 ? 4.41 -24.484 -13.656 1 95.38 207 ASN A N 1
ATOM 1633 C CA . ASN A 1 207 ? 2.963 -24.375 -13.797 1 95.38 207 ASN A CA 1
ATOM 1634 C C . ASN A 1 207 ? 2.33 -23.688 -12.594 1 95.38 207 ASN A C 1
ATOM 1636 O O . ASN A 1 207 ? 2.332 -24.234 -11.492 1 95.38 207 ASN A O 1
ATOM 1640 N N . LEU A 1 208 ? 1.687 -22.562 -12.828 1 96.81 208 LEU A N 1
ATOM 1641 C CA . LEU A 1 208 ? 1.054 -21.797 -11.766 1 96.81 208 LEU A CA 1
ATOM 1642 C C . LEU A 1 208 ? -0.378 -22.266 -11.531 1 96.81 208 LEU A C 1
ATOM 1644 O O . LEU A 1 208 ? -0.974 -21.953 -10.492 1 96.81 208 LEU A O 1
ATOM 1648 N N . LYS A 1 209 ? -0.949 -23.016 -12.422 1 95.56 209 LYS A N 1
ATOM 1649 C CA . LYS A 1 209 ? -2.361 -23.375 -12.383 1 95.56 209 LYS A CA 1
ATOM 1650 C C . LYS A 1 209 ? -2.627 -24.438 -11.312 1 95.56 209 LYS A C 1
ATOM 1652 O O . LYS A 1 209 ? -3.781 -24.719 -11 1 95.56 209 LYS A O 1
ATOM 1657 N N . GLU A 1 210 ? -1.579 -25.016 -10.836 1 96.94 210 GLU A N 1
ATOM 1658 C CA . GLU A 1 210 ? -1.648 -25.953 -9.719 1 96.94 210 GLU A CA 1
ATOM 1659 C C . GLU A 1 210 ? -0.717 -25.516 -8.586 1 96.94 210 GLU A C 1
ATOM 1661 O O . GLU A 1 210 ? 0.179 -26.281 -8.195 1 96.94 210 GLU A O 1
ATOM 1666 N N . SER A 1 211 ? -0.958 -24.359 -8.125 1 98.31 211 SER A N 1
AT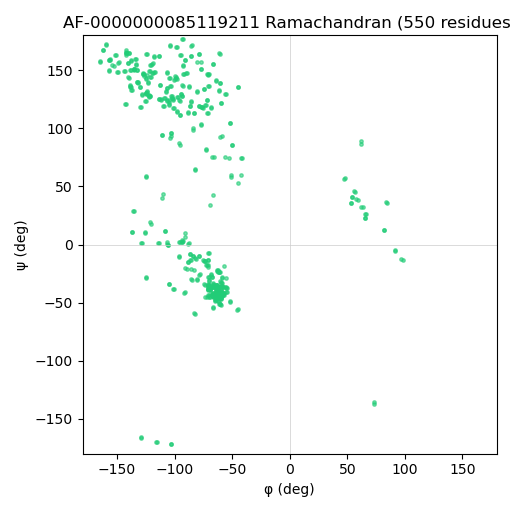OM 1667 C CA . SER A 1 211 ? -0.116 -23.797 -7.078 1 98.31 211 SER A CA 1
ATOM 1668 C C . SER A 1 211 ? -0.945 -23 -6.074 1 98.31 211 SER A C 1
ATOM 1670 O O . SER A 1 211 ? -2.139 -22.766 -6.285 1 98.31 211 SER A O 1
ATOM 1672 N N . ILE A 1 212 ? -0.331 -22.688 -4.988 1 98.75 212 ILE A N 1
ATOM 1673 C CA . ILE A 1 212 ? -0.914 -21.859 -3.943 1 98.75 212 ILE A CA 1
ATOM 1674 C C . ILE A 1 212 ? 0.006 -20.672 -3.654 1 98.75 212 ILE A C 1
ATOM 1676 O O . ILE A 1 212 ? 1.226 -20.844 -3.566 1 98.75 212 ILE A O 1
ATOM 1680 N N . LEU A 1 213 ? -0.542 -19.438 -3.621 1 98.88 213 LEU A N 1
ATOM 1681 C CA . LEU A 1 213 ? 0.198 -18.219 -3.342 1 98.88 213 LEU A CA 1
ATOM 1682 C C . LEU A 1 213 ? -0.039 -17.75 -1.908 1 98.88 213 LEU A C 1
ATOM 1684 O O . LEU A 1 213 ? -1.187 -17.641 -1.471 1 98.88 213 LEU A O 1
ATOM 1688 N N . TYR A 1 214 ? 1.029 -17.547 -1.167 1 98.88 214 TYR A N 1
ATOM 1689 C CA . TYR A 1 214 ? 0.994 -16.938 0.157 1 98.88 214 TYR A CA 1
ATOM 1690 C C . TYR A 1 214 ? 1.535 -15.516 0.115 1 98.88 214 TYR A C 1
ATOM 1692 O O . TYR A 1 214 ? 2.578 -15.258 -0.489 1 98.88 214 TYR A O 1
ATOM 1700 N N . VAL A 1 215 ? 0.837 -14.562 0.776 1 98.38 215 VAL A N 1
ATOM 1701 C CA . VAL A 1 215 ? 1.293 -13.18 0.799 1 98.38 215 VAL A CA 1
ATOM 1702 C C . VAL A 1 215 ? 1.125 -12.602 2.203 1 98.38 215 VAL A C 1
ATOM 1704 O O . VAL A 1 215 ? 0.337 -13.117 3.002 1 98.38 215 VAL A O 1
ATOM 1707 N N . THR A 1 216 ? 1.893 -11.547 2.492 1 97.25 216 THR A N 1
ATOM 1708 C CA . THR A 1 216 ? 1.781 -10.898 3.793 1 97.25 216 THR A CA 1
ATOM 1709 C C . THR A 1 216 ? 0.85 -9.688 3.717 1 97.25 216 THR A C 1
ATOM 1711 O O . THR A 1 216 ? 0.438 -9.148 4.746 1 97.25 216 THR A O 1
ATOM 1714 N N . GLY A 1 217 ? 0.433 -9.242 2.551 1 95 217 GLY A N 1
ATOM 1715 C CA . GLY A 1 217 ? -0.375 -8.039 2.4 1 95 217 GLY A CA 1
ATOM 1716 C C . GLY A 1 217 ? -1.856 -8.336 2.25 1 95 217 GLY A C 1
ATOM 1717 O O . GLY A 1 217 ? -2.25 -9.492 2.07 1 95 217 GLY A O 1
ATOM 1718 N N . ARG A 1 218 ? -2.635 -7.305 2.32 1 94.69 218 ARG A N 1
ATOM 1719 C CA . ARG A 1 218 ? -4.078 -7.414 2.152 1 94.69 218 ARG A CA 1
ATOM 1720 C C . ARG A 1 218 ? -4.438 -7.824 0.728 1 94.69 218 ARG A C 1
ATOM 1722 O O . ARG A 1 218 ? -3.676 -7.566 -0.207 1 94.69 218 ARG A O 1
ATOM 1729 N N . LEU A 1 219 ? -5.574 -8.406 0.625 1 96.06 219 LEU A N 1
ATOM 1730 C CA . LEU A 1 219 ? -6.031 -8.844 -0.687 1 96.06 219 LEU A CA 1
ATOM 1731 C C . LEU A 1 219 ? -7.215 -8.008 -1.162 1 96.06 219 LEU A C 1
ATOM 1733 O O . LEU A 1 219 ? -8.367 -8.336 -0.875 1 96.06 219 LEU A O 1
ATOM 1737 N N . SER A 1 220 ? -6.875 -7.012 -1.906 1 92.62 220 SER A N 1
ATOM 1738 C CA . SER A 1 220 ? -7.859 -6.148 -2.549 1 92.62 220 SER A CA 1
ATOM 1739 C C . SER A 1 220 ? -8.188 -6.633 -3.957 1 92.62 220 SER A C 1
ATOM 1741 O O . SER A 1 220 ? -7.652 -7.648 -4.41 1 92.62 220 SER A O 1
ATOM 1743 N N . ASN A 1 221 ? -9.086 -6.008 -4.613 1 91.06 221 ASN A N 1
ATOM 1744 C CA . ASN A 1 221 ? -9.5 -6.387 -5.957 1 91.06 221 ASN A CA 1
ATOM 1745 C C . ASN A 1 221 ? -8.305 -6.531 -6.895 1 91.06 221 ASN A C 1
ATOM 1747 O O . ASN A 1 221 ? -8.141 -7.566 -7.547 1 91.06 221 ASN A O 1
ATOM 1751 N N . GLU A 1 222 ? -7.465 -5.523 -6.879 1 87.94 222 GLU A N 1
ATOM 1752 C CA . GLU A 1 222 ? -6.332 -5.512 -7.801 1 87.94 222 GLU A CA 1
ATOM 1753 C C . GLU A 1 222 ? -5.375 -6.668 -7.52 1 87.94 222 GLU A C 1
ATOM 1755 O O . GLU A 1 222 ? -4.797 -7.242 -8.438 1 87.94 222 GLU A O 1
ATOM 1760 N N . MET A 1 223 ? -5.207 -6.973 -6.23 1 92.06 223 MET A N 1
ATOM 1761 C CA . MET A 1 223 ? -4.312 -8.062 -5.852 1 92.06 223 MET A CA 1
ATOM 1762 C C . MET A 1 223 ? -4.859 -9.406 -6.332 1 92.06 223 MET A C 1
ATOM 1764 O O . MET A 1 223 ? -4.113 -10.234 -6.859 1 92.06 223 MET A O 1
ATOM 1768 N N . VAL A 1 224 ? -6.148 -9.586 -6.188 1 94.19 224 VAL A N 1
ATOM 1769 C CA . VAL A 1 224 ? -6.793 -10.836 -6.59 1 94.19 224 VAL A CA 1
ATOM 1770 C C . VAL A 1 224 ? -6.773 -10.953 -8.109 1 94.19 224 VAL A C 1
ATOM 1772 O O . VAL A 1 224 ? -6.496 -12.031 -8.648 1 94.19 224 VAL A O 1
ATOM 1775 N N . VAL A 1 225 ? -6.992 -9.859 -8.773 1 90.75 225 VAL A N 1
ATOM 1776 C CA . VAL A 1 225 ? -7.012 -9.867 -10.234 1 90.75 225 VAL A CA 1
ATOM 1777 C C . VAL A 1 225 ? -5.633 -10.25 -10.766 1 90.75 225 VAL A C 1
ATOM 1779 O O . VAL A 1 225 ? -5.523 -10.984 -11.75 1 90.75 225 VAL A O 1
ATOM 1782 N N . LYS A 1 226 ? -4.578 -9.766 -10.141 1 90.44 226 LYS A N 1
ATOM 1783 C CA . LYS A 1 226 ? -3.23 -10.164 -10.531 1 90.44 226 LYS A CA 1
ATOM 1784 C C . LYS A 1 226 ? -3.078 -11.68 -10.492 1 90.44 226 LYS A C 1
ATOM 1786 O O . LYS A 1 226 ? -2.445 -12.273 -11.367 1 90.44 226 LYS A O 1
ATOM 1791 N N . CYS A 1 227 ? -3.633 -12.289 -9.5 1 93.56 227 CYS A N 1
ATOM 1792 C CA . CYS A 1 227 ? -3.539 -13.734 -9.352 1 93.56 227 CYS A CA 1
ATOM 1793 C C . CYS A 1 227 ? -4.379 -14.445 -10.398 1 93.56 227 CYS A C 1
ATOM 1795 O O . CYS A 1 227 ? -3.973 -15.484 -10.93 1 93.56 227 CYS A O 1
ATOM 1797 N N . VAL A 1 228 ? -5.551 -13.883 -10.68 1 92.94 228 VAL A N 1
ATOM 1798 C CA . VAL A 1 228 ? -6.457 -14.43 -11.688 1 92.94 228 VAL A CA 1
ATOM 1799 C C . VAL A 1 228 ? -5.766 -14.461 -13.047 1 92.94 228 VAL A C 1
ATOM 1801 O O . VAL A 1 228 ? -5.891 -15.438 -13.789 1 92.94 228 VAL A O 1
ATOM 1804 N N . MET A 1 229 ? -5 -13.422 -13.328 1 90.75 229 MET A N 1
ATOM 1805 C CA . MET A 1 229 ? -4.316 -13.312 -14.609 1 90.75 229 MET A CA 1
ATOM 1806 C C . MET A 1 229 ? -3.334 -14.461 -14.797 1 90.75 229 MET A C 1
ATOM 1808 O O . MET A 1 229 ? -3.037 -14.852 -15.93 1 90.75 229 MET A O 1
ATOM 1812 N N . HIS A 1 230 ? -2.908 -15.039 -13.695 1 94.19 230 HIS A N 1
ATOM 1813 C CA . HIS A 1 230 ? -1.945 -16.125 -13.766 1 94.19 230 HIS A CA 1
ATOM 1814 C C . HIS A 1 230 ? -2.611 -17.469 -13.469 1 94.19 230 HIS A C 1
ATOM 1816 O O . HIS A 1 230 ? -1.936 -18.5 -13.367 1 94.19 230 HIS A O 1
ATOM 1822 N N . LYS A 1 231 ? -3.926 -17.438 -13.219 1 95.12 231 LYS A N 1
ATOM 1823 C CA . LYS A 1 231 ? -4.762 -18.609 -13.008 1 95.12 231 LYS A CA 1
ATOM 1824 C C . LYS A 1 231 ? -4.332 -19.375 -11.766 1 95.12 231 LYS A C 1
ATOM 1826 O O . LYS A 1 231 ? -4.32 -20.609 -11.758 1 95.12 231 LYS A O 1
ATOM 1831 N N . ILE A 1 232 ? -3.854 -18.672 -10.812 1 97.44 232 ILE A N 1
ATOM 1832 C CA . ILE A 1 232 ? -3.549 -19.266 -9.508 1 97.44 232 ILE A CA 1
ATOM 1833 C C . ILE A 1 232 ? -4.848 -19.594 -8.773 1 97.44 232 ILE A C 1
ATOM 1835 O O . ILE A 1 232 ? -5.656 -18.703 -8.508 1 97.44 232 ILE A O 1
ATOM 1839 N N . PRO A 1 233 ? -5.062 -20.797 -8.352 1 98.12 233 PRO A N 1
ATOM 1840 C CA . PRO A 1 233 ? -6.395 -21.172 -7.871 1 98.12 233 PRO A CA 1
ATOM 1841 C C . PRO A 1 233 ? -6.605 -20.844 -6.398 1 98.12 233 PRO A C 1
ATOM 1843 O O . PRO A 1 233 ? -7.746 -20.656 -5.961 1 98.12 233 PRO A O 1
ATOM 1846 N N . ILE A 1 234 ? -5.543 -20.859 -5.551 1 98.75 234 ILE A N 1
ATOM 1847 C CA . ILE A 1 234 ? -5.652 -20.625 -4.117 1 98.75 234 ILE A CA 1
ATOM 1848 C C . ILE A 1 234 ? -4.707 -19.5 -3.709 1 98.75 234 ILE A C 1
ATOM 1850 O O . ILE A 1 234 ? -3.506 -19.562 -3.988 1 98.75 234 ILE A O 1
ATOM 1854 N N . VAL A 1 235 ? -5.223 -18.453 -3.094 1 98.81 235 VAL A N 1
ATOM 1855 C CA . VAL A 1 235 ? -4.457 -17.312 -2.611 1 98.81 235 VAL A CA 1
ATOM 1856 C C . VAL A 1 235 ? -4.684 -17.141 -1.113 1 98.81 235 VAL A C 1
ATOM 1858 O O . VAL A 1 235 ? -5.828 -17.047 -0.658 1 98.81 235 VAL A O 1
ATOM 1861 N N . VAL A 1 236 ? -3.594 -17.062 -0.335 1 98.88 236 VAL A N 1
ATOM 1862 C CA . VAL A 1 236 ? -3.637 -17.016 1.123 1 98.88 236 VAL A CA 1
ATOM 1863 C C . VAL A 1 236 ? -2.906 -15.766 1.62 1 98.88 236 VAL A C 1
ATOM 1865 O O . VAL A 1 236 ? -1.782 -15.492 1.195 1 98.88 236 VAL A O 1
ATOM 1868 N N . SER A 1 237 ? -3.527 -15.047 2.48 1 98.69 237 SER A N 1
ATOM 1869 C CA . SER A 1 237 ? -2.861 -13.922 3.123 1 98.69 237 SER A CA 1
ATOM 1870 C C . SER A 1 237 ? -2.961 -14.016 4.641 1 98.69 237 SER A C 1
ATOM 1872 O O . SER A 1 237 ? -3.959 -14.5 5.176 1 98.69 237 SER A O 1
ATOM 1874 N N . LYS A 1 238 ? -1.964 -13.555 5.277 1 97.56 238 LYS A N 1
ATOM 1875 C CA . LYS A 1 238 ? -2.08 -13.406 6.727 1 97.56 238 LYS A CA 1
ATOM 1876 C C . LYS A 1 238 ? -2.867 -12.148 7.09 1 97.56 238 LYS A C 1
ATOM 1878 O O . LYS A 1 238 ? -3.252 -11.961 8.242 1 97.56 238 LYS A O 1
ATOM 1883 N N . ALA A 1 239 ? -3.143 -11.305 6.141 1 97.19 239 ALA A N 1
ATOM 1884 C CA . ALA A 1 239 ? -3.844 -10.047 6.355 1 97.19 239 ALA A CA 1
ATOM 1885 C C . ALA A 1 239 ? -5.301 -10.148 5.914 1 97.19 239 ALA A C 1
ATOM 1887 O O . ALA A 1 239 ? -5.809 -11.242 5.668 1 97.19 239 ALA A O 1
ATOM 1888 N N . ALA A 1 240 ? -5.973 -8.984 5.91 1 97.12 240 ALA A N 1
ATOM 1889 C CA . ALA A 1 240 ? -7.402 -8.891 5.625 1 97.12 240 ALA A CA 1
ATOM 1890 C C . ALA A 1 240 ? -7.672 -8.969 4.125 1 97.12 240 ALA A C 1
ATOM 1892 O O . ALA A 1 240 ? -6.754 -8.805 3.316 1 97.12 240 ALA A O 1
ATOM 1893 N N . VAL A 1 241 ? -8.953 -9.227 3.809 1 96.94 241 VAL A N 1
ATOM 1894 C CA . VAL A 1 241 ? -9.469 -9.188 2.445 1 96.94 241 VAL A CA 1
ATOM 1895 C C . VAL A 1 241 ? -10.562 -8.125 2.34 1 96.94 241 VAL A C 1
ATOM 1897 O O . VAL A 1 241 ? -11.305 -7.895 3.301 1 96.94 241 VAL A O 1
ATOM 1900 N N . THR A 1 242 ? -10.664 -7.512 1.212 1 95.62 242 THR A N 1
ATOM 1901 C CA . THR A 1 242 ? -11.727 -6.531 1.012 1 95.62 242 THR A CA 1
ATOM 1902 C C . THR A 1 242 ? -12.938 -7.176 0.335 1 95.62 242 THR A C 1
ATOM 1904 O O . THR A 1 242 ? -12.82 -8.25 -0.251 1 95.62 242 THR A O 1
ATOM 1907 N N . PHE A 1 243 ? -14.062 -6.516 0.4 1 96.31 243 PHE A N 1
ATOM 1908 C CA . PHE A 1 243 ? -15.258 -7.016 -0.258 1 96.31 243 PHE A CA 1
ATOM 1909 C C . PHE A 1 243 ? -15.055 -7.113 -1.764 1 96.31 243 PHE A C 1
ATOM 1911 O O . PHE A 1 243 ? -15.461 -8.094 -2.391 1 96.31 243 PHE A O 1
ATOM 1918 N N . GLU A 1 244 ? -14.398 -6.117 -2.342 1 93.25 244 GLU A N 1
ATOM 1919 C CA . GLU A 1 244 ? -14.141 -6.137 -3.779 1 93.25 244 GLU A CA 1
ATOM 1920 C C . GLU A 1 244 ? -13.18 -7.262 -4.148 1 93.25 244 GLU A C 1
ATOM 1922 O O . GLU A 1 244 ? -13.281 -7.844 -5.23 1 93.25 244 GLU A O 1
ATOM 1927 N N . GLY A 1 245 ? -12.25 -7.539 -3.246 1 94.75 245 GLY A N 1
ATOM 1928 C CA . GLY A 1 245 ? -11.406 -8.695 -3.461 1 94.75 245 GLY A CA 1
ATOM 1929 C C . GLY A 1 245 ? -12.172 -10.008 -3.465 1 94.75 245 GLY A C 1
ATOM 1930 O O . GLY A 1 245 ? -11.922 -10.875 -4.309 1 94.75 245 GLY A O 1
ATOM 1931 N N . ILE A 1 246 ? -13.125 -10.133 -2.582 1 97.56 246 ILE A N 1
ATOM 1932 C CA . ILE A 1 246 ? -13.969 -11.32 -2.484 1 97.56 246 ILE A CA 1
ATOM 1933 C C . ILE A 1 246 ? -14.812 -11.461 -3.752 1 97.56 246 ILE A C 1
ATOM 1935 O O . ILE A 1 246 ? -14.914 -12.555 -4.316 1 97.56 246 ILE A O 1
ATOM 1939 N N . LYS A 1 247 ? -15.352 -10.383 -4.211 1 95.5 247 LYS A N 1
ATOM 1940 C CA . LYS A 1 247 ? -16.156 -10.406 -5.43 1 95.5 247 LYS A CA 1
ATOM 1941 C C . LYS A 1 247 ? -15.344 -10.883 -6.625 1 95.5 247 LYS A C 1
ATOM 1943 O O . LYS A 1 247 ? -15.797 -11.734 -7.391 1 95.5 247 LYS A O 1
ATOM 1948 N N . ALA A 1 248 ? -14.164 -10.336 -6.734 1 93.5 248 ALA A N 1
ATOM 1949 C CA . ALA A 1 248 ? -13.289 -10.727 -7.836 1 93.5 248 ALA A CA 1
ATOM 1950 C C . ALA A 1 248 ? -12.961 -12.219 -7.766 1 93.5 248 ALA A C 1
ATOM 1952 O O . ALA A 1 248 ? -13.008 -12.914 -8.781 1 93.5 248 ALA A O 1
ATOM 1953 N N . ALA A 1 249 ? -12.641 -12.68 -6.602 1 96.75 249 ALA A N 1
ATOM 1954 C CA . ALA A 1 249 ? -12.297 -14.086 -6.418 1 96.75 249 ALA A CA 1
ATOM 1955 C C . ALA A 1 249 ? -13.484 -14.984 -6.762 1 96.75 249 ALA A C 1
ATOM 1957 O O . ALA A 1 249 ? -13.312 -16.016 -7.43 1 96.75 249 ALA A O 1
ATOM 1958 N N . ASN A 1 250 ? -14.602 -14.602 -6.293 1 96.19 250 ASN A N 1
ATOM 1959 C CA . ASN A 1 250 ? -15.812 -15.359 -6.57 1 96.19 250 ASN A CA 1
ATOM 1960 C C . ASN A 1 250 ? -16.109 -15.438 -8.062 1 96.19 250 ASN A C 1
ATOM 1962 O O . ASN A 1 250 ? -16.406 -16.5 -8.594 1 96.19 250 ASN A O 1
ATOM 1966 N N . GLU A 1 251 ? -15.984 -14.352 -8.695 1 93.88 251 GLU A N 1
ATOM 1967 C CA . GLU A 1 251 ? -16.312 -14.234 -10.109 1 93.88 251 GLU A CA 1
ATOM 1968 C C . GLU A 1 251 ? -15.336 -15.039 -10.969 1 93.88 251 GLU A C 1
ATOM 1970 O O . GLU A 1 251 ? -15.695 -15.539 -12.031 1 93.88 251 GLU A O 1
ATOM 1975 N N . HIS A 1 252 ? -14.094 -15.203 -10.453 1 94.62 252 HIS A N 1
ATOM 1976 C CA . HIS A 1 252 ? -13.078 -15.781 -11.328 1 94.62 252 HIS A CA 1
ATOM 1977 C C . HIS A 1 252 ? -12.633 -17.141 -10.828 1 94.62 252 HIS A C 1
ATOM 1979 O O . HIS A 1 252 ? -11.719 -17.75 -11.391 1 94.62 252 HIS A O 1
ATOM 1985 N N . GLY A 1 253 ? -13.188 -17.625 -9.758 1 96.12 253 GLY A N 1
ATOM 1986 C CA . GLY A 1 253 ? -12.961 -18.984 -9.312 1 96.12 253 GLY A CA 1
ATOM 1987 C C . GLY A 1 253 ? -11.695 -19.156 -8.5 1 96.12 253 GLY A C 1
ATOM 1988 O O . GLY A 1 253 ? -10.992 -20.156 -8.617 1 96.12 253 GLY A O 1
ATOM 1989 N N . VAL A 1 254 ? -11.359 -18.203 -7.699 1 97.56 254 VAL A N 1
ATOM 1990 C CA . VAL A 1 254 ? -10.18 -18.25 -6.84 1 97.56 254 VAL A CA 1
ATOM 1991 C C . VAL A 1 254 ? -10.602 -18.562 -5.406 1 97.56 254 VAL A C 1
ATOM 1993 O O . VAL A 1 254 ? -11.531 -17.953 -4.879 1 97.56 254 VAL A O 1
ATOM 1996 N N . THR A 1 255 ? -10 -19.562 -4.785 1 98.69 255 THR A N 1
ATOM 1997 C CA . THR A 1 255 ? -10.141 -19.734 -3.342 1 98.69 255 THR A CA 1
ATOM 1998 C C . THR A 1 255 ? -9.352 -18.656 -2.602 1 98.69 255 THR A C 1
ATOM 2000 O O . THR A 1 255 ? -8.125 -18.609 -2.672 1 98.69 255 THR A O 1
ATOM 2003 N N . LEU A 1 256 ? -10.094 -17.797 -1.938 1 98.75 256 LEU A N 1
ATOM 2004 C CA . LEU A 1 256 ? -9.516 -16.656 -1.261 1 98.75 256 LEU A CA 1
ATOM 2005 C C . LEU A 1 256 ? -9.484 -16.859 0.249 1 98.75 256 LEU A C 1
ATOM 2007 O O . LEU A 1 256 ? -10.523 -17.078 0.873 1 98.75 256 LEU A O 1
ATOM 2011 N N . ILE A 1 257 ? -8.297 -16.828 0.808 1 98.88 257 ILE A N 1
ATOM 2012 C CA . ILE A 1 257 ? -8.102 -17.094 2.229 1 98.88 257 ILE A CA 1
ATOM 2013 C C . ILE A 1 257 ? -7.449 -15.875 2.891 1 98.88 257 ILE A C 1
ATOM 2015 O O . ILE A 1 257 ? -6.453 -15.352 2.393 1 98.88 257 ILE A O 1
ATOM 2019 N N . GLY A 1 258 ? -8.023 -15.391 3.953 1 98.5 258 GLY A N 1
ATOM 2020 C CA . GLY A 1 258 ? -7.496 -14.273 4.723 1 98.5 258 GLY A CA 1
ATOM 2021 C C . GLY A 1 258 ? -7.305 -14.594 6.191 1 98.5 258 GLY A C 1
ATOM 2022 O O . GLY A 1 258 ? -7.777 -15.625 6.672 1 98.5 258 GLY A O 1
ATOM 2023 N N . PHE A 1 259 ? -6.512 -13.742 6.902 1 98.06 259 PHE A N 1
ATOM 2024 C CA . PHE A 1 259 ? -6.227 -13.883 8.328 1 98.06 259 PHE A CA 1
ATOM 2025 C C . PHE A 1 259 ? -5.691 -15.273 8.641 1 98.06 259 PHE A C 1
ATOM 2027 O O . PHE A 1 259 ? -6.055 -15.867 9.656 1 98.06 259 PHE A O 1
ATOM 2034 N N . ALA A 1 260 ? -4.922 -15.766 7.699 1 98.25 260 ALA A N 1
ATOM 2035 C CA . ALA A 1 260 ? -4.348 -17.094 7.902 1 98.25 260 ALA A CA 1
ATOM 2036 C C . ALA A 1 260 ? -3.209 -17.047 8.922 1 98.25 260 ALA A C 1
ATOM 2038 O O . ALA A 1 260 ? -2.365 -16.156 8.875 1 98.25 260 ALA A O 1
ATOM 2039 N N . ARG A 1 261 ? -3.213 -17.922 9.789 1 96.75 261 ARG A N 1
ATOM 2040 C CA . ARG A 1 261 ? -2.197 -18.125 10.82 1 96.75 261 ARG A CA 1
ATOM 2041 C C . ARG A 1 261 ? -1.719 -19.578 10.844 1 96.75 261 ARG A C 1
ATOM 2043 O O . ARG A 1 261 ? -1.989 -20.344 9.914 1 96.75 261 ARG A O 1
ATOM 2050 N N . GLU A 1 262 ? -1.059 -19.906 11.852 1 94.94 262 GLU A N 1
ATOM 2051 C CA . GLU A 1 262 ? -0.458 -21.234 11.93 1 94.94 262 GLU A CA 1
ATOM 2052 C C . GLU A 1 262 ? -1.521 -22.312 12.109 1 94.94 262 GLU A C 1
ATOM 2054 O O . GLU A 1 262 ? -1.369 -23.438 11.617 1 94.94 262 GLU A O 1
ATOM 2059 N N . HIS A 1 263 ? -2.637 -21.922 12.727 1 96.25 263 HIS A N 1
ATOM 2060 C CA . HIS A 1 263 ? -3.539 -23.016 13.109 1 96.25 263 HIS A CA 1
ATOM 2061 C C . HIS A 1 263 ? -4.957 -22.734 12.617 1 96.25 263 HIS A C 1
ATOM 2063 O O . HIS A 1 263 ? -5.863 -23.547 12.859 1 96.25 263 HIS A O 1
ATOM 2069 N N . ARG A 1 264 ? -5.156 -21.703 11.977 1 98.06 264 ARG A N 1
ATOM 2070 C CA . ARG A 1 264 ? -6.496 -21.391 11.484 1 98.06 264 ARG A CA 1
ATOM 2071 C C . ARG A 1 264 ? -6.438 -20.453 10.289 1 98.06 264 ARG A C 1
ATOM 2073 O O . ARG A 1 264 ? -5.441 -19.766 10.086 1 98.06 264 ARG A O 1
ATOM 2080 N N . MET A 1 265 ? -7.434 -20.438 9.555 1 98.56 265 MET A N 1
ATOM 2081 C CA . MET A 1 265 ? -7.555 -19.562 8.398 1 98.56 265 MET A CA 1
ATOM 2082 C C . MET A 1 265 ? -9.023 -19.328 8.031 1 98.56 265 MET A C 1
ATOM 2084 O O . MET A 1 265 ? -9.859 -20.203 8.266 1 98.56 265 MET A O 1
ATOM 2088 N N . ASN A 1 266 ? -9.32 -18.188 7.48 1 98.69 266 ASN A N 1
ATOM 2089 C CA . ASN A 1 266 ? -10.656 -17.859 7.004 1 98.69 266 ASN A CA 1
ATOM 2090 C C . ASN A 1 266 ? -10.766 -18 5.488 1 98.69 266 ASN A C 1
ATOM 2092 O O . ASN A 1 266 ? -10.078 -17.297 4.742 1 98.69 266 ASN A O 1
ATOM 2096 N N . VAL A 1 267 ? -11.617 -18.891 5.062 1 98.81 267 VAL A N 1
ATOM 2097 C CA . VAL A 1 267 ? -11.859 -19.062 3.637 1 98.81 267 VAL A CA 1
ATOM 2098 C C . VAL A 1 267 ? -13.109 -18.297 3.227 1 98.81 267 VAL A C 1
ATOM 2100 O O . VAL A 1 267 ? -14.203 -18.547 3.738 1 98.81 267 VAL A O 1
ATOM 2103 N N . TYR A 1 268 ? -12.961 -17.469 2.229 1 98.62 268 TYR A N 1
ATOM 2104 C CA . TYR A 1 268 ? -14.031 -16.547 1.868 1 98.62 268 TYR A CA 1
ATOM 2105 C C . TYR A 1 268 ? -14.75 -17.016 0.607 1 98.62 268 TYR A C 1
ATOM 2107 O O . TYR A 1 268 ? -15.93 -16.703 0.405 1 98.62 268 TYR A O 1
ATOM 2115 N N . THR A 1 269 ? -14 -17.625 -0.271 1 98.38 269 THR A N 1
ATOM 2116 C CA . THR A 1 269 ? -14.602 -18.047 -1.534 1 98.38 269 THR A CA 1
ATOM 2117 C C . THR A 1 269 ? -14.109 -19.438 -1.935 1 98.38 269 THR A C 1
ATOM 2119 O O . THR A 1 269 ? -13.008 -19.844 -1.556 1 98.38 269 THR A O 1
ATOM 2122 N N . HIS A 1 270 ? -14.969 -20.188 -2.646 1 97.69 270 HIS A N 1
ATOM 2123 C CA . HIS A 1 270 ? -14.656 -21.453 -3.291 1 97.69 270 HIS A CA 1
ATOM 2124 C C . HIS A 1 270 ? -13.914 -22.391 -2.338 1 97.69 270 HIS A C 1
ATOM 2126 O O . HIS A 1 270 ? -12.836 -22.891 -2.666 1 97.69 270 HIS A O 1
ATOM 2132 N N . SER A 1 271 ? -14.5 -22.672 -1.228 1 97.38 271 SER A N 1
ATOM 2133 C CA . SER A 1 271 ? -13.906 -23.438 -0.144 1 97.38 271 SER A CA 1
ATOM 2134 C C . SER A 1 271 ? -13.773 -24.906 -0.531 1 97.38 271 SER A C 1
ATOM 2136 O O . SER A 1 271 ? -13.078 -25.672 0.146 1 97.38 271 SER A O 1
ATOM 2138 N N . GLY A 1 272 ? -14.305 -25.281 -1.631 1 96.19 272 GLY A N 1
ATOM 2139 C CA . GLY A 1 272 ? -14.281 -26.656 -2.08 1 96.19 272 GLY A CA 1
ATOM 2140 C C . GLY A 1 272 ? -12.875 -27.188 -2.342 1 96.19 272 GLY A C 1
ATOM 2141 O O . GLY A 1 272 ? -12.648 -28.391 -2.34 1 96.19 272 GLY A O 1
ATOM 2142 N N . ARG A 1 273 ? -11.969 -26.266 -2.576 1 97.69 273 ARG A N 1
ATOM 2143 C CA . ARG A 1 273 ? -10.594 -26.672 -2.857 1 97.69 273 ARG A CA 1
ATOM 2144 C C . ARG A 1 273 ? -9.836 -26.953 -1.566 1 97.69 273 ARG A C 1
ATOM 2146 O O . ARG A 1 273 ? -8.711 -27.469 -1.602 1 97.69 273 ARG A O 1
ATOM 2153 N N . VAL A 1 274 ? -10.406 -26.578 -0.459 1 98.31 274 VAL A N 1
ATOM 2154 C CA . VAL A 1 274 ? -9.805 -26.844 0.844 1 98.31 274 VAL A CA 1
ATOM 2155 C C . VAL A 1 274 ? -10.453 -28.094 1.455 1 98.31 274 VAL A C 1
ATOM 2157 O O . VAL A 1 274 ? -11.625 -28.078 1.828 1 98.31 274 VAL A O 1
ATOM 2160 N N . LYS A 1 275 ? -9.672 -29.109 1.619 1 97.44 275 LYS A N 1
ATOM 2161 C CA . LYS A 1 275 ? -10.188 -30.391 2.102 1 97.44 275 LYS A CA 1
ATOM 2162 C C . LYS A 1 275 ? -9.797 -30.625 3.559 1 97.44 275 LYS A C 1
ATOM 2164 O O . LYS A 1 275 ? -8.711 -30.234 3.984 1 97.44 275 LYS A O 1
ATOM 2169 N N . ILE A 1 276 ? -10.648 -31.188 4.262 1 94.38 276 ILE A N 1
ATOM 2170 C CA . ILE A 1 276 ? -10.367 -31.594 5.637 1 94.38 276 ILE A CA 1
ATOM 2171 C C . ILE A 1 276 ? -9.859 -33.031 5.652 1 94.38 276 ILE A C 1
ATOM 2173 O O . ILE A 1 276 ? -10.242 -33.844 4.809 1 94.38 276 ILE A O 1
ATOM 2177 N N . ASP A 1 277 ? -8.969 -33.344 6.582 1 84.19 277 ASP A N 1
ATOM 2178 C CA . ASP A 1 277 ? -8.5 -34.719 6.711 1 84.19 277 ASP A CA 1
ATOM 2179 C C . ASP A 1 277 ? -9.656 -35.656 7.047 1 84.19 277 ASP A C 1
ATOM 2181 O O . ASP A 1 277 ? -10.578 -35.281 7.77 1 84.19 277 ASP A O 1
ATOM 2185 N N . MET B 1 1 ? -17.391 34.312 0.134 1 26.34 1 MET B N 1
ATOM 2186 C CA . MET B 1 1 ? -17.312 33.656 1.444 1 26.34 1 MET B CA 1
ATOM 2187 C C . MET B 1 1 ? -18.109 32.375 1.46 1 26.34 1 MET B C 1
ATOM 2189 O O . MET B 1 1 ? -19.344 32.375 1.549 1 26.34 1 MET B O 1
ATOM 2193 N N . THR B 1 2 ? -17.703 31.375 0.626 1 31.72 2 THR B N 1
ATOM 2194 C CA . THR B 1 2 ? -18.469 30.156 0.43 1 31.72 2 THR B CA 1
ATOM 2195 C C . THR B 1 2 ? -18.641 29.391 1.747 1 31.72 2 THR B C 1
ATOM 2197 O O . THR B 1 2 ? -17.641 29.047 2.395 1 31.72 2 THR B O 1
ATOM 2200 N N . THR B 1 3 ? -19.719 29.578 2.535 1 29.28 3 THR B N 1
ATOM 2201 C CA . THR B 1 3 ? -20.141 28.969 3.789 1 29.28 3 THR B CA 1
ATOM 2202 C C . THR B 1 3 ? -20.094 27.453 3.688 1 29.28 3 THR B C 1
ATOM 2204 O O . THR B 1 3 ? -20.812 26.859 2.881 1 29.28 3 THR B O 1
ATOM 2207 N N . PHE B 1 4 ? -18.938 26.891 3.938 1 35.88 4 PHE B N 1
ATOM 2208 C CA . PHE B 1 4 ? -18.953 25.438 4.102 1 35.88 4 PHE B CA 1
ATOM 2209 C C . PHE B 1 4 ? -19.75 25.047 5.344 1 35.88 4 PHE B C 1
ATOM 2211 O O . PHE B 1 4 ? -19.375 25.391 6.465 1 35.88 4 PHE B O 1
ATOM 2218 N N . SER B 1 5 ? -21.062 25.062 5.418 1 30.52 5 SER B N 1
ATOM 2219 C CA . SER B 1 5 ? -21.875 24.672 6.562 1 30.52 5 SER B CA 1
ATOM 2220 C C . SER B 1 5 ? -21.562 23.234 7 1 30.52 5 SER B C 1
ATOM 2222 O O . SER B 1 5 ? -21.891 22.281 6.289 1 30.52 5 SER B O 1
ATOM 2224 N N . ARG B 1 6 ? -20.484 22.984 7.633 1 33.84 6 ARG B N 1
ATOM 2225 C CA . ARG B 1 6 ? -20.266 21.656 8.195 1 33.84 6 ARG B CA 1
ATOM 2226 C C . ARG B 1 6 ? -21.156 21.438 9.414 1 33.84 6 ARG B C 1
ATOM 2228 O O . ARG B 1 6 ? -20.984 22.094 10.438 1 33.84 6 ARG B O 1
ATOM 2235 N N . GLY B 1 7 ? -22.406 21.078 9.344 1 30.3 7 GLY B N 1
ATOM 2236 C CA . GLY B 1 7 ? -23.156 20.625 10.508 1 30.3 7 GLY B CA 1
ATOM 2237 C C . GLY B 1 7 ? -22.406 19.641 11.367 1 30.3 7 GLY B C 1
ATOM 2238 O O . GLY B 1 7 ? -21.484 18.969 10.891 1 30.3 7 GLY B O 1
ATOM 2239 N N . GLU B 1 8 ? -22.391 19.75 12.758 1 32.97 8 GLU B N 1
ATOM 2240 C CA . GLU B 1 8 ? -21.859 19.016 13.898 1 32.97 8 GLU B CA 1
ATOM 2241 C C . GLU B 1 8 ? -22.125 17.516 13.742 1 32.97 8 GLU B C 1
ATOM 2243 O O . GLU B 1 8 ? -23.234 17.047 13.945 1 32.97 8 GLU B O 1
ATOM 2248 N N . ASN B 1 9 ? -21.812 16.844 12.719 1 30.73 9 ASN B N 1
ATOM 2249 C CA . ASN B 1 9 ? -22.172 15.453 12.508 1 30.73 9 ASN B CA 1
ATOM 2250 C C . ASN B 1 9 ? -21.469 14.531 13.5 1 30.73 9 ASN B C 1
ATOM 2252 O O . ASN B 1 9 ? -20.453 13.914 13.18 1 30.73 9 ASN B O 1
ATOM 2256 N N . LEU B 1 10 ? -21.344 14.797 14.773 1 32.59 10 LEU B N 1
ATOM 2257 C CA . LEU B 1 10 ? -20.891 13.891 15.828 1 32.59 10 LEU B CA 1
ATOM 2258 C C . LEU B 1 10 ? -21.578 12.531 15.711 1 32.59 10 LEU B C 1
ATOM 2260 O O . LEU B 1 10 ? -21.109 11.539 16.266 1 32.59 10 LEU B O 1
ATOM 2264 N N . CYS B 1 11 ? -23 12.469 15.727 1 33.66 11 CYS B N 1
ATOM 2265 C CA . CYS B 1 11 ? -23.891 11.32 15.914 1 33.66 11 CYS B CA 1
ATOM 2266 C C . CYS B 1 11 ? -23.594 10.25 14.875 1 33.66 11 CYS B C 1
ATOM 2268 O O . CYS B 1 11 ? -24.25 9.203 14.867 1 33.66 11 CYS B O 1
ATOM 2270 N N . SER B 1 12 ? -22.891 10.438 13.641 1 38.03 12 SER B N 1
ATOM 2271 C CA . SER B 1 12 ? -22.969 9.742 12.359 1 38.03 12 SER B CA 1
ATOM 2272 C C . SER B 1 12 ? -21.984 8.578 12.305 1 38.03 12 SER B C 1
ATOM 2274 O O . SER B 1 12 ? -21.719 8.023 11.234 1 38.03 12 SER B O 1
ATOM 2276 N N . PHE B 1 13 ? -21.391 8.297 13.281 1 42.03 13 PHE B N 1
ATOM 2277 C CA . PHE B 1 13 ? -20.422 7.207 13.312 1 42.03 13 PHE B CA 1
ATOM 2278 C C . PHE B 1 13 ? -21.094 5.875 12.984 1 42.03 13 PHE B C 1
ATOM 2280 O O . PHE B 1 13 ? -20.531 5.062 12.242 1 42.03 13 PHE B O 1
ATOM 2287 N N . SER B 1 14 ? -22.203 5.586 13.711 1 44.34 14 SER B N 1
ATOM 2288 C CA . SER B 1 14 ? -22.875 4.301 13.57 1 44.34 14 SER B CA 1
ATOM 2289 C C . SER B 1 14 ? -23.312 4.059 12.125 1 44.34 14 SER B C 1
ATOM 2291 O O . SER B 1 14 ? -23.172 2.951 11.609 1 44.34 14 SER B O 1
ATOM 2293 N N . THR B 1 15 ? -23.859 5.066 11.5 1 46.5 15 THR B N 1
ATOM 2294 C CA . THR B 1 15 ? -24.375 4.953 10.141 1 46.5 15 THR B CA 1
ATOM 2295 C C . THR B 1 15 ? -23.219 4.793 9.148 1 46.5 15 THR B C 1
ATOM 2297 O O . THR B 1 15 ? -23.312 4.012 8.203 1 46.5 15 THR B O 1
ATOM 2300 N N . THR B 1 16 ? -22.141 5.387 9.5 1 54.53 16 THR B N 1
ATOM 2301 C CA . THR B 1 16 ? -20.984 5.34 8.617 1 54.53 16 THR B CA 1
ATOM 2302 C C . THR B 1 16 ? -20.344 3.953 8.648 1 54.53 16 THR B C 1
ATOM 2304 O O . THR B 1 16 ? -19.891 3.449 7.613 1 54.53 16 THR B O 1
ATOM 2307 N N . HIS B 1 17 ? -20.422 3.389 9.836 1 63.31 17 HIS B N 1
ATOM 2308 C CA . HIS B 1 17 ? -19.875 2.047 9.977 1 63.31 17 HIS B CA 1
ATOM 2309 C C . HIS B 1 17 ? -20.609 1.048 9.102 1 63.31 17 HIS B C 1
ATOM 2311 O O . HIS B 1 17 ? -20 0.267 8.375 1 63.31 17 HIS B O 1
ATOM 2317 N N . LYS B 1 18 ? -21.875 1.229 9.094 1 69.19 18 LYS B N 1
ATOM 2318 C CA . LYS B 1 18 ? -22.703 0.295 8.328 1 69.19 18 LYS B CA 1
ATOM 2319 C C . LYS B 1 18 ? -22.516 0.494 6.828 1 69.19 18 LYS B C 1
ATOM 2321 O O . LYS B 1 18 ? -22.578 -0.466 6.059 1 69.19 18 LYS B O 1
ATOM 2326 N N . ILE B 1 19 ? -22.047 1.573 6.516 1 84.31 19 ILE B N 1
ATOM 2327 C CA . ILE B 1 19 ? -21.953 1.89 5.094 1 84.31 19 ILE B CA 1
ATOM 2328 C C . ILE B 1 19 ? -20.609 1.405 4.543 1 84.31 19 ILE B C 1
ATOM 2330 O O . ILE B 1 19 ? -20.516 1.009 3.377 1 84.31 19 ILE B O 1
ATOM 2334 N N . ASN B 1 20 ? -19.688 1.231 5.418 1 94.12 20 ASN B N 1
ATOM 2335 C CA . ASN B 1 20 ? -18.344 0.948 4.926 1 94.12 20 ASN B CA 1
ATOM 2336 C C . ASN B 1 20 ? -17.953 -0.506 5.176 1 94.12 20 ASN B C 1
ATOM 2338 O O . ASN B 1 20 ? -16.781 -0.87 5.047 1 94.12 20 ASN B O 1
ATOM 2342 N N . THR B 1 21 ? -18.984 -1.341 5.566 1 96.06 21 THR B N 1
ATOM 2343 C CA . THR B 1 21 ? -18.719 -2.76 5.773 1 96.06 21 THR B CA 1
ATOM 2344 C C . THR B 1 21 ? -19.797 -3.611 5.102 1 96.06 21 THR B C 1
ATOM 2346 O O . THR B 1 21 ? -20.859 -3.105 4.738 1 96.06 21 THR B O 1
ATOM 2349 N N . LYS B 1 22 ? -19.516 -4.82 4.855 1 96 22 LYS B N 1
ATOM 2350 C CA . LYS B 1 22 ? -20.438 -5.848 4.383 1 96 22 LYS B CA 1
ATOM 2351 C C . LYS B 1 22 ? -20.375 -7.094 5.262 1 96 22 LYS B C 1
ATOM 2353 O O . LYS B 1 22 ? -19.281 -7.555 5.609 1 96 22 LYS B O 1
ATOM 2358 N N . LYS B 1 23 ? -21.531 -7.543 5.703 1 96.19 23 LYS B N 1
ATOM 2359 C CA . LYS B 1 23 ? -21.594 -8.797 6.449 1 96.19 23 LYS B CA 1
ATOM 2360 C C . LYS B 1 23 ? -21.562 -10 5.512 1 96.19 23 LYS B C 1
ATOM 2362 O O . LYS B 1 23 ? -22.328 -10.047 4.539 1 96.19 23 LYS B O 1
ATOM 2367 N N . ILE B 1 24 ? -20.703 -10.984 5.805 1 96.81 24 ILE B N 1
ATOM 2368 C CA . ILE B 1 24 ? -20.609 -12.156 4.945 1 96.81 24 ILE B CA 1
ATOM 2369 C C . ILE B 1 24 ? -20.453 -13.414 5.801 1 96.81 24 ILE B C 1
ATOM 2371 O O . ILE B 1 24 ? -20.156 -13.32 6.996 1 96.81 24 ILE B O 1
ATOM 2375 N N . ILE B 1 25 ? -20.672 -14.555 5.16 1 97.06 25 ILE B N 1
ATOM 2376 C CA . ILE B 1 25 ? -20.406 -15.844 5.797 1 97.06 25 ILE B CA 1
ATOM 2377 C C . ILE B 1 25 ? -19 -16.312 5.426 1 97.06 25 ILE B C 1
ATOM 2379 O O . ILE B 1 25 ? -18.625 -16.312 4.25 1 97.06 25 ILE B O 1
ATOM 2383 N N . VAL B 1 26 ? -18.25 -16.672 6.383 1 97.88 26 VAL B N 1
ATOM 2384 C CA . VAL B 1 26 ? -16.875 -17.109 6.219 1 97.88 26 VAL B CA 1
ATOM 2385 C C . VAL B 1 26 ? -16.703 -18.516 6.801 1 97.88 26 VAL B C 1
ATOM 2387 O O . VAL B 1 26 ? -17.312 -18.844 7.824 1 97.88 26 VAL B O 1
ATOM 2390 N N . ASP B 1 27 ? -15.961 -19.328 6.125 1 98.25 27 ASP B N 1
ATOM 2391 C CA . ASP B 1 27 ? -15.594 -20.641 6.668 1 98.25 27 ASP B CA 1
ATOM 2392 C C . ASP B 1 27 ? -14.234 -20.594 7.355 1 98.25 27 ASP B C 1
ATOM 2394 O O . ASP B 1 27 ? -13.203 -20.438 6.695 1 98.25 27 ASP B O 1
ATOM 2398 N N . LYS B 1 28 ? -14.258 -20.734 8.617 1 98.12 28 LYS B N 1
ATOM 2399 C CA . LYS B 1 28 ? -13.016 -20.781 9.383 1 98.12 28 LYS B CA 1
ATOM 2400 C C . LYS B 1 28 ? -12.492 -22.219 9.484 1 98.12 28 LYS B C 1
ATOM 2402 O O . LYS B 1 28 ? -13.141 -23.078 10.078 1 98.12 28 LYS B O 1
ATOM 2407 N N . PHE B 1 29 ? -11.352 -22.469 8.859 1 98.19 29 PHE B N 1
ATOM 2408 C CA . PHE B 1 29 ? -10.766 -23.797 8.836 1 98.19 29 PHE B CA 1
ATOM 2409 C C . PHE B 1 29 ? -9.68 -23.922 9.891 1 98.19 29 PHE B C 1
ATOM 2411 O O . PHE B 1 29 ? -8.898 -22.984 10.109 1 98.19 29 PHE B O 1
ATOM 2418 N N . TYR B 1 30 ? -9.656 -25.078 10.445 1 97.12 30 TYR B N 1
ATOM 2419 C CA . TYR B 1 30 ? -8.578 -25.547 11.297 1 97.12 30 TYR B CA 1
ATOM 2420 C C . TYR B 1 30 ? -7.883 -26.75 10.672 1 97.12 30 TYR B C 1
ATOM 2422 O O . TYR B 1 30 ? -8.039 -27.031 9.484 1 97.12 30 TYR B O 1
ATOM 2430 N N . LYS B 1 31 ? -7.059 -27.359 11.414 1 93.94 31 LYS B N 1
ATOM 2431 C CA . LYS B 1 31 ? -6.305 -28.484 10.867 1 93.94 31 LYS B CA 1
ATOM 2432 C C . LYS B 1 31 ? -7.234 -29.609 10.422 1 93.94 31 LYS B C 1
ATOM 2434 O O . LYS B 1 31 ? -7.027 -30.219 9.367 1 93.94 31 LYS B O 1
ATOM 2439 N N . ASP B 1 32 ? -8.352 -29.859 11.172 1 94.38 32 ASP B N 1
ATOM 2440 C CA . ASP B 1 32 ? -9.125 -31.078 10.883 1 94.38 32 ASP B CA 1
ATOM 2441 C C . ASP B 1 32 ? -10.617 -30.781 10.898 1 94.38 32 ASP B C 1
ATOM 2443 O O . ASP B 1 32 ? -11.438 -31.703 10.922 1 94.38 32 ASP B O 1
ATOM 2447 N N . ASN B 1 33 ? -10.953 -29.625 10.93 1 96.12 33 ASN B N 1
ATOM 2448 C CA . ASN B 1 33 ? -12.367 -29.25 10.93 1 96.12 33 ASN B CA 1
ATOM 2449 C C . ASN B 1 33 ? -12.562 -27.812 10.469 1 96.12 33 ASN B C 1
ATOM 2451 O O . ASN B 1 33 ? -11.594 -27.109 10.18 1 96.12 33 ASN B O 1
ATOM 2455 N N . PHE B 1 34 ? -13.789 -27.391 10.258 1 96.31 34 PHE B N 1
ATOM 2456 C CA . PHE B 1 34 ? -14.102 -26 9.953 1 96.31 34 PHE B CA 1
ATOM 2457 C C . PHE B 1 34 ? -15.469 -25.609 10.508 1 96.31 34 PHE B C 1
ATOM 2459 O O . PHE B 1 34 ? -16.266 -26.484 10.859 1 96.31 34 PHE B O 1
ATOM 2466 N N . GLU B 1 35 ? -15.688 -24.391 10.719 1 97.5 35 GLU B N 1
ATOM 2467 C CA . GLU B 1 35 ? -16.984 -23.828 11.102 1 97.5 35 GLU B CA 1
ATOM 2468 C C . GLU B 1 35 ? -17.297 -22.562 10.305 1 97.5 35 GLU B C 1
ATOM 2470 O O . GLU B 1 35 ? -16.375 -21.828 9.922 1 97.5 35 GLU B O 1
ATOM 2475 N N . SER B 1 36 ? -18.562 -22.344 10.109 1 97.5 36 SER B N 1
ATOM 2476 C CA . SER B 1 36 ? -19 -21.125 9.414 1 97.5 36 SER B CA 1
ATOM 2477 C C . SER B 1 36 ? -19.469 -20.078 10.406 1 97.5 36 SER B C 1
ATOM 2479 O O . SER B 1 36 ? -20.094 -20.391 11.422 1 97.5 36 SER B O 1
ATOM 2481 N N . PHE B 1 37 ? -19.156 -18.844 10.094 1 96.62 37 PHE B N 1
ATOM 2482 C CA . PHE B 1 37 ? -19.625 -17.75 10.938 1 96.62 37 PHE B CA 1
ATOM 2483 C C . PHE B 1 37 ? -19.797 -16.484 10.125 1 96.62 37 PHE B C 1
ATOM 2485 O O . PHE B 1 37 ? -19.297 -16.391 9 1 96.62 37 PHE B O 1
ATOM 2492 N N . GLU B 1 38 ? -20.531 -15.547 10.688 1 96.94 38 GLU B N 1
ATOM 2493 C CA . GLU B 1 38 ? -20.703 -14.234 10.062 1 96.94 38 GLU B CA 1
ATOM 2494 C C . GLU B 1 38 ? -19.594 -13.273 10.477 1 96.94 38 GLU B C 1
ATOM 2496 O O . GLU B 1 38 ? -19.188 -13.242 11.641 1 96.94 38 GLU B O 1
ATOM 2501 N N . ASP B 1 39 ? -19.094 -12.57 9.508 1 95.94 39 ASP B N 1
ATOM 2502 C CA . ASP B 1 39 ? -18.047 -11.586 9.758 1 95.94 39 ASP B CA 1
ATOM 2503 C C . ASP B 1 39 ? -18.234 -10.344 8.891 1 95.94 39 ASP B C 1
ATOM 2505 O O . ASP B 1 39 ? -19.062 -10.344 7.977 1 95.94 39 ASP B O 1
ATOM 2509 N N . TYR B 1 40 ? -17.547 -9.297 9.305 1 96.94 40 TYR B N 1
ATOM 2510 C CA . TYR B 1 40 ? -17.578 -8.062 8.531 1 96.94 40 TYR B CA 1
ATOM 2511 C C . TYR B 1 40 ? -16.297 -7.891 7.715 1 96.94 40 TYR B C 1
ATOM 2513 O O . TYR B 1 40 ? -15.203 -8.188 8.195 1 96.94 40 TYR B O 1
ATOM 2521 N N . VAL B 1 41 ? -16.5 -7.488 6.484 1 97.5 41 VAL B N 1
ATOM 2522 C CA . VAL B 1 41 ? -15.375 -7.125 5.637 1 97.5 41 VAL B CA 1
ATOM 2523 C C . VAL B 1 41 ? -15.516 -5.676 5.176 1 97.5 41 VAL B C 1
ATOM 2525 O O . VAL B 1 41 ? -16.625 -5.145 5.121 1 97.5 41 VAL B O 1
ATOM 2528 N N . ILE B 1 42 ? -14.422 -5.039 4.867 1 97 42 ILE B N 1
ATOM 2529 C CA . ILE B 1 42 ? -14.438 -3.639 4.457 1 97 42 ILE B CA 1
ATOM 2530 C C . ILE B 1 42 ? -15.062 -3.516 3.07 1 97 42 ILE B C 1
ATOM 2532 O O . ILE B 1 42 ? -14.812 -4.344 2.191 1 97 42 ILE B O 1
ATOM 2536 N N . LYS B 1 43 ? -15.883 -2.564 2.945 1 95.19 43 LYS B N 1
ATOM 2537 C CA . LYS B 1 43 ? -16.484 -2.227 1.658 1 95.19 43 LYS B CA 1
ATOM 2538 C C . LYS B 1 43 ? -15.82 -0.995 1.049 1 95.19 43 LYS B C 1
ATOM 2540 O O . LYS B 1 43 ? -16.172 0.137 1.396 1 95.19 43 LYS B O 1
ATOM 2545 N N . ASP B 1 44 ? -14.891 -1.224 0.191 1 89.69 44 ASP B N 1
ATOM 2546 C CA . ASP B 1 44 ? -14.289 -0.119 -0.551 1 89.69 44 ASP B CA 1
ATOM 2547 C C . ASP B 1 44 ? -15.047 0.144 -1.852 1 89.69 44 ASP B C 1
ATOM 2549 O O . ASP B 1 44 ? -15.633 -0.773 -2.432 1 89.69 44 ASP B O 1
ATOM 2553 N N . GLU B 1 45 ? -15.039 1.413 -2.199 1 91.06 45 GLU B N 1
ATOM 2554 C CA . GLU B 1 45 ? -15.742 1.869 -3.391 1 91.06 45 GLU B CA 1
ATOM 2555 C C . GLU B 1 45 ? -14.828 2.67 -4.309 1 91.06 45 GLU B C 1
ATOM 2557 O O . GLU B 1 45 ? -13.875 3.305 -3.844 1 91.06 45 GLU B O 1
ATOM 2562 N N . LYS B 1 46 ? -15.117 2.514 -5.578 1 90.94 46 LYS B N 1
ATOM 2563 C CA . LYS B 1 46 ? -14.461 3.404 -6.531 1 90.94 46 LYS B CA 1
ATOM 2564 C C . LYS B 1 46 ? -15.094 4.793 -6.516 1 90.94 46 LYS B C 1
ATOM 2566 O O . LYS B 1 46 ? -16.281 4.941 -6.812 1 90.94 46 LYS B O 1
ATOM 2571 N N . ILE B 1 47 ? -14.375 5.77 -6.191 1 93.88 47 ILE B N 1
ATOM 2572 C CA . ILE B 1 47 ? -14.844 7.152 -6.156 1 93.88 47 ILE B CA 1
ATOM 2573 C C . ILE B 1 47 ? -14.156 7.957 -7.254 1 93.88 47 ILE B C 1
ATOM 2575 O O . ILE B 1 47 ? -12.922 8.008 -7.32 1 93.88 47 ILE B O 1
ATOM 2579 N N . ASP B 1 48 ? -14.938 8.586 -8.094 1 94.19 48 ASP B N 1
ATOM 2580 C CA . ASP B 1 48 ? -14.414 9.367 -9.211 1 94.19 48 ASP B CA 1
ATOM 2581 C C . ASP B 1 48 ? -14.258 10.836 -8.836 1 94.19 48 ASP B C 1
ATOM 2583 O O . ASP B 1 48 ? -15.203 11.461 -8.336 1 94.19 48 ASP B O 1
ATOM 2587 N N . PHE B 1 49 ? -13.078 11.359 -9.078 1 95.19 49 PHE B N 1
ATOM 2588 C CA . PHE B 1 49 ? -12.797 12.773 -8.883 1 95.19 49 PHE B CA 1
ATOM 2589 C C . PHE B 1 49 ? -12.82 13.523 -10.211 1 95.19 49 PHE B C 1
ATOM 2591 O O . PHE B 1 49 ? -12.117 13.141 -11.156 1 95.19 49 PHE B O 1
ATOM 2598 N N . TYR B 1 50 ? -13.617 14.531 -10.281 1 97 50 TYR B N 1
ATOM 2599 C CA . TYR B 1 50 ? -13.695 15.398 -11.453 1 97 50 TYR B CA 1
ATOM 2600 C C . TYR B 1 50 ? -13.18 16.797 -11.125 1 97 50 TYR B C 1
ATOM 2602 O O . TYR B 1 50 ? -13.453 17.328 -10.055 1 97 50 TYR B O 1
ATOM 2610 N N . LEU B 1 51 ? -12.406 17.344 -12.031 1 96.88 51 LEU B N 1
ATOM 2611 C CA . LEU B 1 51 ? -11.836 18.688 -11.891 1 96.88 51 LEU B CA 1
ATOM 2612 C C . LEU B 1 51 ? -12.102 19.516 -13.141 1 96.88 51 LEU B C 1
ATOM 2614 O O . LEU B 1 51 ? -11.688 19.141 -14.242 1 96.88 51 LEU B O 1
ATOM 2618 N N . ASN B 1 52 ? -12.836 20.609 -12.969 1 97.56 52 ASN B N 1
ATOM 2619 C CA . ASN B 1 52 ? -13.164 21.547 -14.039 1 97.56 52 ASN B CA 1
ATOM 2620 C C . ASN B 1 52 ? -13.805 20.828 -15.227 1 97.56 52 ASN B C 1
ATOM 2622 O O . ASN B 1 52 ? -13.406 21.016 -16.375 1 97.56 52 ASN B O 1
ATOM 2626 N N . GLY B 1 53 ? -14.695 19.875 -14.875 1 96.19 53 GLY B N 1
ATOM 2627 C CA . GLY B 1 53 ? -15.539 19.234 -15.875 1 96.19 53 GLY B CA 1
ATOM 2628 C C . GLY B 1 53 ? -14.93 17.984 -16.453 1 96.19 53 GLY B C 1
ATOM 2629 O O . GLY B 1 53 ? -15.586 17.266 -17.219 1 96.19 53 GLY B O 1
ATOM 2630 N N . GLU B 1 54 ? -13.719 17.672 -16.094 1 93.88 54 GLU B N 1
ATOM 2631 C CA . GLU B 1 54 ? -13.047 16.484 -16.625 1 93.88 54 GLU B CA 1
ATOM 2632 C C . GLU B 1 54 ? -12.727 15.492 -15.508 1 93.88 54 GLU B C 1
ATOM 2634 O O . GLU B 1 54 ? -12.422 15.891 -14.383 1 93.88 54 GLU B O 1
ATOM 2639 N N . LYS B 1 55 ? -12.75 14.242 -15.867 1 91.31 55 LYS B N 1
ATOM 2640 C CA . LYS B 1 55 ? -12.359 13.219 -14.906 1 91.31 55 LYS B CA 1
ATOM 2641 C C . LYS B 1 55 ? -10.867 13.289 -14.594 1 91.31 55 LYS B C 1
ATOM 2643 O O . LYS B 1 55 ? -10.039 13.18 -15.492 1 91.31 55 LYS B O 1
ATOM 2648 N N . LEU B 1 56 ? -10.586 13.547 -13.383 1 90.38 56 LEU B N 1
ATOM 2649 C CA . LEU B 1 56 ? -9.203 13.656 -12.938 1 90.38 56 LEU B CA 1
ATOM 2650 C C . LEU B 1 56 ? -8.602 12.281 -12.656 1 90.38 56 LEU B C 1
ATOM 2652 O O . LEU B 1 56 ? -7.656 11.859 -13.32 1 90.38 56 LEU B O 1
ATOM 2656 N N . ILE B 1 57 ? -9.242 11.57 -11.711 1 88.06 57 ILE B N 1
ATOM 2657 C CA . ILE B 1 57 ? -8.758 10.266 -11.273 1 88.06 57 ILE B CA 1
ATOM 2658 C C . ILE B 1 57 ? -9.852 9.547 -10.492 1 88.06 57 ILE B C 1
ATOM 2660 O O . ILE B 1 57 ? -10.797 10.18 -10 1 88.06 57 ILE B O 1
ATOM 2664 N N . SER B 1 58 ? -9.773 8.227 -10.414 1 89.56 58 SER B N 1
ATOM 2665 C CA . SER B 1 58 ? -10.57 7.438 -9.492 1 89.56 58 SER B CA 1
ATOM 2666 C C . SER B 1 58 ? -9.727 6.906 -8.336 1 89.56 58 SER B C 1
ATOM 2668 O O . SER B 1 58 ? -8.539 6.621 -8.516 1 89.56 58 SER B O 1
ATOM 2670 N N . VAL B 1 59 ? -10.367 6.789 -7.203 1 90.56 59 VAL B N 1
ATOM 2671 C CA . VAL B 1 59 ? -9.672 6.23 -6.047 1 90.56 59 VAL B CA 1
ATOM 2672 C C . VAL B 1 59 ? -10.516 5.121 -5.422 1 90.56 59 VAL B C 1
ATOM 2674 O O . VAL B 1 59 ? -11.742 5.234 -5.352 1 90.56 59 VAL B O 1
ATOM 2677 N N . MET B 1 60 ? -9.867 4.043 -5.098 1 90.56 60 MET B N 1
ATOM 2678 C CA . MET B 1 60 ? -10.539 3.08 -4.23 1 90.56 60 MET B CA 1
ATOM 2679 C C . MET B 1 60 ? -10.492 3.531 -2.773 1 90.56 60 MET B C 1
ATOM 2681 O O . MET B 1 60 ? -9.406 3.729 -2.219 1 90.56 60 MET B O 1
ATOM 2685 N N . SER B 1 61 ? -11.648 3.742 -2.193 1 93.5 61 SER B N 1
ATOM 2686 C CA . SER B 1 61 ? -11.711 4.395 -0.891 1 93.5 61 SER B CA 1
ATOM 2687 C C . SER B 1 61 ? -13.008 4.051 -0.167 1 93.5 61 SER B C 1
ATOM 2689 O O . SER B 1 61 ? -13.953 3.543 -0.779 1 93.5 61 SER B O 1
ATOM 2691 N N . ILE B 1 62 ? -12.961 4.215 1.128 1 94.06 62 ILE B N 1
ATOM 2692 C CA . ILE B 1 62 ? -14.234 4.164 1.83 1 94.06 62 ILE B CA 1
ATOM 2693 C C . ILE B 1 62 ? -14.992 5.477 1.623 1 94.06 62 ILE B C 1
ATOM 2695 O O . ILE B 1 62 ? -14.375 6.535 1.464 1 94.06 62 ILE B O 1
ATOM 2699 N N . LYS B 1 63 ? -16.281 5.418 1.646 1 93.69 63 LYS B N 1
ATOM 2700 C CA . LYS B 1 63 ? -17.141 6.559 1.339 1 93.69 63 LYS B CA 1
ATOM 2701 C C . LYS B 1 63 ? -17.297 7.469 2.555 1 93.69 63 LYS B C 1
ATOM 2703 O O . LYS B 1 63 ? -18.406 7.617 3.082 1 93.69 63 LYS B O 1
ATOM 2708 N N . GLU B 1 64 ? -16.219 8.023 2.941 1 95.06 64 GLU B N 1
ATOM 2709 C CA . GLU B 1 64 ? -16.188 8.977 4.047 1 95.06 64 GLU B CA 1
ATOM 2710 C C . GLU B 1 64 ? -15.281 10.164 3.736 1 95.06 64 GLU B C 1
ATOM 2712 O O . GLU B 1 64 ? -14.211 9.992 3.152 1 95.06 64 GLU B O 1
ATOM 2717 N N . TYR B 1 65 ? -15.773 11.352 4.039 1 97.38 65 TYR B N 1
ATOM 2718 C CA . TYR B 1 65 ? -15.016 12.586 3.914 1 97.38 65 TYR B CA 1
ATOM 2719 C C . TYR B 1 65 ? -14.492 12.766 2.492 1 97.38 65 TYR B C 1
ATOM 2721 O O . TYR B 1 65 ? -13.312 13.07 2.289 1 97.38 65 TYR B O 1
ATOM 2729 N N . GLN B 1 66 ? -15.375 12.523 1.523 1 97.25 66 GLN B N 1
ATOM 2730 C CA . GLN B 1 66 ? -14.977 12.609 0.123 1 97.25 66 GLN B CA 1
ATOM 2731 C C . GLN B 1 66 ? -14.562 14.031 -0.245 1 97.25 66 GLN B C 1
ATOM 2733 O O . GLN B 1 66 ? -13.648 14.227 -1.055 1 97.25 66 GLN B O 1
ATOM 2738 N N . ASP B 1 67 ? -15.203 14.992 0.341 1 98.25 67 ASP B N 1
ATOM 2739 C CA . ASP B 1 67 ? -14.836 16.391 0.11 1 98.25 67 ASP B CA 1
ATOM 2740 C C . ASP B 1 67 ? -13.43 16.688 0.631 1 98.25 67 ASP B C 1
ATOM 2742 O O . ASP B 1 67 ? -12.594 17.219 -0.1 1 98.25 67 ASP B O 1
ATOM 2746 N N . ALA B 1 68 ? -13.141 16.266 1.82 1 98.62 68 ALA B N 1
ATOM 2747 C CA . ALA B 1 68 ? -11.82 16.453 2.418 1 98.62 68 ALA B CA 1
ATOM 2748 C C . ALA B 1 68 ? -10.75 15.695 1.622 1 98.62 68 ALA B C 1
ATOM 2750 O O . ALA B 1 68 ? -9.633 16.188 1.454 1 98.62 68 ALA B O 1
ATOM 2751 N N . HIS B 1 69 ? -11.188 14.555 1.126 1 97.88 69 HIS B N 1
ATOM 2752 C CA . HIS B 1 69 ? -10.266 13.711 0.375 1 97.88 69 HIS B CA 1
ATOM 2753 C C . HIS B 1 69 ? -9.727 14.438 -0.854 1 97.88 69 HIS B C 1
ATOM 2755 O O . HIS B 1 69 ? -8.516 14.539 -1.045 1 97.88 69 HIS B O 1
ATOM 2761 N N . ILE B 1 70 ? -10.594 14.984 -1.641 1 97.81 70 ILE B N 1
ATOM 2762 C CA . ILE B 1 70 ? -10.164 15.602 -2.887 1 97.81 70 ILE B CA 1
ATOM 2763 C C . ILE B 1 70 ? -9.406 16.891 -2.584 1 97.81 70 ILE B C 1
ATOM 2765 O O . ILE B 1 70 ? -8.453 17.234 -3.281 1 97.81 70 ILE B O 1
ATOM 2769 N N . VAL B 1 71 ? -9.805 17.641 -1.575 1 98.25 71 VAL B N 1
ATOM 2770 C CA . VAL B 1 71 ? -9.109 18.859 -1.194 1 98.25 71 VAL B CA 1
ATOM 2771 C C . VAL B 1 71 ? -7.676 18.531 -0.776 1 98.25 71 VAL B C 1
ATOM 2773 O O . VAL B 1 71 ? -6.727 19.156 -1.264 1 98.25 71 VAL B O 1
ATOM 2776 N N . GLY B 1 72 ? -7.562 17.547 0.087 1 97.25 72 GLY B N 1
ATOM 2777 C CA . GLY B 1 72 ? -6.238 17.109 0.501 1 97.25 72 GLY B CA 1
ATOM 2778 C C . GLY B 1 72 ? -5.371 16.641 -0.655 1 97.25 72 GLY B C 1
ATOM 2779 O O . GLY B 1 72 ? -4.191 17 -0.732 1 97.25 72 GLY B O 1
ATOM 2780 N N . PHE B 1 73 ? -5.965 15.906 -1.592 1 94.19 73 PHE B N 1
ATOM 2781 C CA . PHE B 1 73 ? -5.246 15.375 -2.74 1 94.19 73 PHE B CA 1
ATOM 2782 C C . PHE B 1 73 ? -4.742 16.5 -3.639 1 94.19 73 PHE B C 1
ATOM 2784 O O . PHE B 1 73 ? -3.57 16.516 -4.016 1 94.19 73 PHE B O 1
ATOM 2791 N N . LEU B 1 74 ? -5.617 17.422 -3.953 1 95.56 74 LEU B N 1
ATOM 2792 C CA . LEU B 1 74 ? -5.266 18.516 -4.863 1 95.56 74 LEU B CA 1
ATOM 2793 C C . LEU B 1 74 ? -4.16 19.375 -4.27 1 95.56 74 LEU B C 1
ATOM 2795 O O . LEU B 1 74 ? -3.283 19.859 -4.992 1 95.56 74 LEU B O 1
ATOM 2799 N N . LEU B 1 75 ? -4.176 19.578 -2.99 1 94.44 75 LEU B N 1
ATOM 2800 C CA . LEU B 1 75 ? -3.145 20.344 -2.309 1 94.44 75 LEU B CA 1
ATOM 2801 C C . LEU B 1 75 ? -1.835 19.562 -2.246 1 94.44 75 LEU B C 1
ATOM 2803 O O . LEU B 1 75 ? -0.767 20.109 -2.525 1 94.44 75 LEU B O 1
ATOM 2807 N N . SER B 1 76 ? -1.924 18.297 -1.899 1 91.81 76 SER B N 1
ATOM 2808 C CA . SER B 1 76 ? -0.739 17.453 -1.79 1 91.81 76 SER B CA 1
ATOM 2809 C C . SER B 1 76 ? 0.013 17.391 -3.115 1 91.81 76 SER B C 1
ATOM 2811 O O . SER B 1 76 ? 1.246 17.359 -3.135 1 91.81 76 SER B O 1
ATOM 2813 N N . GLU B 1 77 ? -0.754 17.391 -4.191 1 88.56 77 GLU B N 1
ATOM 2814 C CA . GLU B 1 77 ? -0.161 17.25 -5.52 1 88.56 77 GLU B CA 1
ATOM 2815 C C 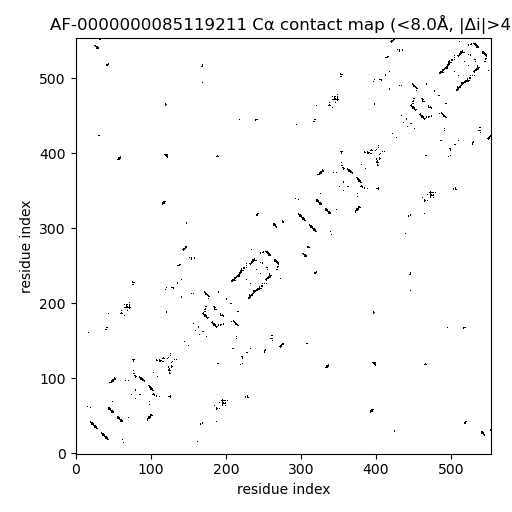. GLU B 1 77 ? 0.108 18.609 -6.148 1 88.56 77 GLU B C 1
ATOM 2817 O O . GLU B 1 77 ? 0.501 18.703 -7.316 1 88.56 77 GLU B O 1
ATOM 2822 N N . ALA B 1 78 ? -0.171 19.641 -5.434 1 90.31 78 ALA B N 1
ATOM 2823 C CA . ALA B 1 78 ? 0.106 21.031 -5.809 1 90.31 78 ALA B CA 1
ATOM 2824 C C . ALA B 1 78 ? -0.718 21.438 -7.023 1 90.31 78 ALA B C 1
ATOM 2826 O O . ALA B 1 78 ? -0.305 22.312 -7.797 1 90.31 78 ALA B O 1
ATOM 2827 N N . VAL B 1 79 ? -1.8 20.75 -7.238 1 92.38 79 VAL B N 1
ATOM 2828 C CA . VAL B 1 79 ? -2.693 21.125 -8.328 1 92.38 79 VAL B CA 1
ATOM 2829 C C . VAL B 1 79 ? -3.379 22.453 -8.016 1 92.38 79 VAL B C 1
ATOM 2831 O O . VAL B 1 79 ? -3.609 23.266 -8.906 1 92.38 79 VAL B O 1
ATOM 2834 N N . ILE B 1 80 ? -3.709 22.594 -6.723 1 94.75 80 ILE B N 1
ATOM 2835 C CA . ILE B 1 80 ? -4.129 23.891 -6.195 1 94.75 80 ILE B CA 1
ATOM 2836 C C . ILE B 1 80 ? -3.145 24.359 -5.129 1 94.75 80 ILE B C 1
ATOM 2838 O O . ILE B 1 80 ? -2.404 23.547 -4.562 1 94.75 80 ILE B O 1
ATOM 2842 N N . SER B 1 81 ? -3.186 25.625 -4.84 1 92.81 81 SER B N 1
ATOM 2843 C CA . SER B 1 81 ? -2.24 26.172 -3.871 1 92.81 81 SER B CA 1
ATOM 2844 C C . SER B 1 81 ? -2.898 26.375 -2.512 1 92.81 81 SER B C 1
ATOM 2846 O O . SER B 1 81 ? -2.256 26.203 -1.474 1 92.81 81 SER B O 1
ATOM 2848 N N . THR B 1 82 ? -4.098 26.797 -2.615 1 95.25 82 THR B N 1
ATOM 2849 C CA . THR B 1 82 ? -4.84 27.047 -1.386 1 95.25 82 THR B CA 1
ATOM 2850 C C . THR B 1 82 ? -6.297 26.625 -1.535 1 95.25 82 THR B C 1
ATOM 2852 O O . THR B 1 82 ? -6.766 26.375 -2.646 1 95.25 82 THR B O 1
ATOM 2855 N N . LEU B 1 83 ? -6.93 26.531 -0.413 1 97.19 83 LEU B N 1
ATOM 2856 C CA . LEU B 1 83 ? -8.352 26.203 -0.395 1 97.19 83 LEU B CA 1
ATOM 2857 C C . LEU B 1 83 ? -9.156 27.234 -1.17 1 97.19 83 LEU B C 1
ATOM 2859 O O . LEU B 1 83 ? -10.172 26.906 -1.792 1 97.19 83 LEU B O 1
ATOM 2863 N N . ASP B 1 84 ? -8.719 28.469 -1.245 1 97.44 84 ASP B N 1
ATOM 2864 C CA . ASP B 1 84 ? -9.43 29.562 -1.89 1 97.44 84 ASP B CA 1
ATOM 2865 C C . ASP B 1 84 ? -9.438 29.391 -3.406 1 97.44 84 ASP B C 1
ATOM 2867 O O . ASP B 1 84 ? -10.203 30.062 -4.105 1 97.44 84 ASP B O 1
ATOM 2871 N N . ASP B 1 85 ? -8.633 28.516 -3.891 1 97.94 85 ASP B N 1
ATOM 2872 C CA . ASP B 1 85 ? -8.602 28.25 -5.324 1 97.94 85 ASP B CA 1
ATOM 2873 C C . ASP B 1 85 ? -9.852 27.484 -5.762 1 97.94 85 ASP B C 1
ATOM 2875 O O . ASP B 1 85 ? -10.156 27.422 -6.953 1 97.94 85 ASP B O 1
ATOM 2879 N N . ILE B 1 86 ? -10.523 26.891 -4.816 1 98.25 86 ILE B N 1
ATOM 2880 C CA . ILE B 1 86 ? -11.711 26.094 -5.129 1 98.25 86 ILE B CA 1
ATOM 2881 C C . ILE B 1 86 ? -12.938 27 -5.203 1 98.25 86 ILE B C 1
ATOM 2883 O O . ILE B 1 86 ? -13.258 27.703 -4.238 1 98.25 86 ILE B O 1
ATOM 2887 N N . LYS B 1 87 ? -13.609 26.984 -6.266 1 98.38 87 LYS B N 1
ATOM 2888 C CA . LYS B 1 87 ? -14.805 27.797 -6.496 1 98.38 87 LYS B CA 1
ATOM 2889 C C . LYS B 1 87 ? -16.062 27.031 -6.09 1 98.38 87 LYS B C 1
ATOM 2891 O O . LYS B 1 87 ? -17.016 27.609 -5.555 1 98.38 87 LYS B O 1
ATOM 2896 N N . SER B 1 88 ? -16.078 25.75 -6.434 1 98.44 88 SER B N 1
ATOM 2897 C CA . SER B 1 88 ? -17.203 24.906 -6.07 1 98.44 88 SER B CA 1
ATOM 2898 C C . SER B 1 88 ? -16.781 23.469 -5.855 1 98.44 88 SER B C 1
ATOM 2900 O O . SER B 1 88 ? -15.812 23 -6.473 1 98.44 88 SER B O 1
ATOM 2902 N N . LEU B 1 89 ? -17.453 22.75 -4.957 1 98.5 89 LEU B N 1
ATOM 2903 C CA . LEU B 1 89 ? -17.25 21.344 -4.637 1 98.5 89 LEU B CA 1
ATOM 2904 C C . LEU B 1 89 ? -18.578 20.656 -4.352 1 98.5 89 LEU B C 1
ATOM 2906 O O . LEU B 1 89 ? -19.344 21.109 -3.494 1 98.5 89 LEU B O 1
ATOM 2910 N N . LYS B 1 90 ? -18.875 19.609 -5.145 1 98.5 90 LYS B N 1
ATOM 2911 C CA . LYS B 1 90 ? -20.125 18.875 -5.004 1 98.5 90 LYS B CA 1
ATOM 2912 C C . LYS B 1 90 ? -19.859 17.375 -4.965 1 98.5 90 LYS B C 1
ATOM 2914 O O . LYS B 1 90 ? -19.016 16.859 -5.703 1 98.5 90 LYS B O 1
ATOM 2919 N N . ILE B 1 91 ? -20.562 16.703 -4.129 1 98.12 91 ILE B N 1
ATOM 2920 C CA . ILE B 1 91 ? -20.562 15.234 -4.066 1 98.12 91 ILE B CA 1
ATOM 2921 C C . ILE B 1 91 ? -21.875 14.695 -4.609 1 98.12 91 ILE B C 1
ATOM 2923 O O . ILE B 1 91 ? -22.953 15.203 -4.273 1 98.12 91 ILE B O 1
ATOM 2927 N N . SER B 1 92 ? -21.75 13.75 -5.469 1 98 92 SER B N 1
ATOM 2928 C CA . SER B 1 92 ? -22.969 13.141 -6.004 1 98 92 SER B CA 1
ATOM 2929 C C . SER B 1 92 ? -23.812 12.508 -4.895 1 98 92 SER B C 1
ATOM 2931 O O . SER B 1 92 ? -23.281 12.211 -3.816 1 98 92 SER B O 1
ATOM 2933 N N . GLU B 1 93 ? -25.047 12.203 -5.141 1 96.56 93 GLU B N 1
ATOM 2934 C CA . GLU B 1 93 ? -25.984 11.656 -4.16 1 96.56 93 GLU B CA 1
ATOM 2935 C C . GLU B 1 93 ? -25.516 10.281 -3.672 1 96.56 93 GLU B C 1
ATOM 2937 O O . GLU B 1 93 ? -25.641 9.969 -2.484 1 96.56 93 GLU B O 1
ATOM 2942 N N . ASP B 1 94 ? -24.969 9.539 -4.535 1 94.88 94 ASP B N 1
ATOM 2943 C CA . ASP B 1 94 ? -24.562 8.195 -4.16 1 94.88 94 ASP B CA 1
ATOM 2944 C C . ASP B 1 94 ? -23.172 8.211 -3.504 1 94.88 94 ASP B C 1
ATOM 2946 O O . ASP B 1 94 ? -22.688 7.172 -3.047 1 94.88 94 ASP B O 1
ATOM 2950 N N . GLY B 1 95 ? -22.531 9.336 -3.576 1 95.56 95 GLY B N 1
ATOM 2951 C CA . GLY B 1 95 ? -21.25 9.508 -2.922 1 95.56 95 GLY B CA 1
ATOM 2952 C C . GLY B 1 95 ? -20.094 8.961 -3.738 1 95.56 95 GLY B C 1
ATOM 2953 O O . GLY B 1 95 ? -18.953 8.914 -3.26 1 95.56 95 GLY B O 1
ATOM 2954 N N . LEU B 1 96 ? -20.312 8.648 -4.984 1 96.25 96 LEU B N 1
ATOM 2955 C CA . LEU B 1 96 ? -19.312 7.926 -5.754 1 96.25 96 LEU B CA 1
ATOM 2956 C C . LEU B 1 96 ? -18.609 8.852 -6.75 1 96.25 96 LEU B C 1
ATOM 2958 O O . LEU B 1 96 ? -17.703 8.43 -7.457 1 96.25 96 LEU B O 1
ATOM 2962 N N . SER B 1 97 ? -19.047 10.125 -6.738 1 97.75 97 SER B N 1
ATOM 2963 C CA . SER B 1 97 ? -18.422 11.133 -7.582 1 97.75 97 SER B CA 1
ATOM 2964 C C . SER B 1 97 ? -18.266 12.453 -6.84 1 97.75 97 SER B C 1
ATOM 2966 O O . SER B 1 97 ? -19.172 12.891 -6.129 1 97.75 97 SER B O 1
ATOM 2968 N N . VAL B 1 98 ? -17.109 13.031 -7.02 1 98.38 98 VAL B N 1
ATOM 2969 C CA . VAL B 1 98 ? -16.844 14.352 -6.457 1 98.38 98 VAL B CA 1
ATOM 2970 C C . VAL B 1 98 ? -16.453 15.32 -7.566 1 98.38 98 VAL B C 1
ATOM 2972 O O . VAL B 1 98 ? -15.562 15.031 -8.367 1 98.38 98 VAL B O 1
ATOM 2975 N N . PHE B 1 99 ? -17.125 16.453 -7.605 1 98.56 99 PHE B N 1
ATOM 2976 C CA . PHE B 1 99 ? -16.906 17.469 -8.633 1 98.56 99 PHE B CA 1
ATOM 2977 C C . PHE B 1 99 ? -16.312 18.734 -8.031 1 98.56 99 PHE B C 1
ATOM 2979 O O . PHE B 1 99 ? -16.875 19.312 -7.102 1 98.56 99 PHE B O 1
ATOM 2986 N N . VAL B 1 100 ? -15.141 19.172 -8.586 1 98.62 100 VAL B N 1
ATOM 2987 C CA . VAL B 1 100 ? -14.492 20.391 -8.102 1 98.62 100 VAL B CA 1
ATOM 2988 C C . VAL B 1 100 ? -14.266 21.359 -9.266 1 98.62 100 VAL B C 1
ATOM 2990 O O . VAL B 1 100 ? -13.859 20.953 -10.352 1 98.62 100 VAL B O 1
ATOM 2993 N N . GLU B 1 101 ? -14.648 22.578 -9.086 1 98.62 101 GLU B N 1
ATOM 2994 C CA . GLU B 1 101 ? -14.219 23.688 -9.93 1 98.62 101 GLU B CA 1
ATOM 2995 C C . GLU B 1 101 ? -13.188 24.547 -9.211 1 98.62 101 GLU B C 1
ATOM 2997 O O . GLU B 1 101 ? -13.43 25.031 -8.102 1 98.62 101 GLU B O 1
ATOM 3002 N N . ALA B 1 102 ? -12.023 24.719 -9.859 1 98.31 102 ALA B N 1
ATOM 3003 C CA . ALA B 1 102 ? -10.961 25.422 -9.148 1 98.31 102 ALA B CA 1
ATOM 3004 C C . ALA B 1 102 ? -10 26.094 -10.133 1 98.31 102 ALA B C 1
ATOM 3006 O O . ALA B 1 102 ? -9.938 25.719 -11.305 1 98.31 102 ALA B O 1
ATOM 3007 N N . ASP B 1 103 ? -9.344 27.141 -9.664 1 97.75 103 ASP B N 1
ATOM 3008 C CA . ASP B 1 103 ? -8.156 27.641 -10.336 1 97.75 103 ASP B CA 1
ATOM 3009 C C . ASP B 1 103 ? -6.961 26.734 -10.109 1 97.75 103 ASP B C 1
ATOM 3011 O O . ASP B 1 103 ? -6.559 26.5 -8.969 1 97.75 103 ASP B O 1
ATOM 3015 N N . ILE B 1 104 ? -6.41 26.203 -11.227 1 95.06 104 ILE B N 1
ATOM 3016 C CA . ILE B 1 104 ? -5.398 25.172 -11.039 1 95.06 104 ILE B CA 1
ATOM 3017 C C . ILE B 1 104 ? -4.078 25.625 -11.656 1 95.06 104 ILE B C 1
ATOM 3019 O O . ILE B 1 104 ? -4.059 26.5 -12.523 1 95.06 104 ILE B O 1
ATOM 3023 N N . SER B 1 105 ? -3.016 25.062 -11.148 1 89.88 105 SER B N 1
ATOM 3024 C CA . SER B 1 105 ? -1.717 25.141 -11.812 1 89.88 105 SER B CA 1
ATOM 3025 C C . SER B 1 105 ? -1.653 24.188 -13.008 1 89.88 105 SER B C 1
ATOM 3027 O O . SER B 1 105 ? -1.616 22.969 -12.836 1 89.88 105 SER B O 1
ATOM 3029 N N . ASN B 1 106 ? -1.469 24.719 -14.133 1 86.44 106 ASN B N 1
ATOM 3030 C CA . ASN B 1 106 ? -1.42 23.891 -15.344 1 86.44 106 ASN B CA 1
ATOM 3031 C C . ASN B 1 106 ? -0.2 22.969 -15.344 1 86.44 106 ASN B C 1
ATOM 3033 O O . ASN B 1 106 ? -0.287 21.812 -15.766 1 86.44 106 ASN B O 1
ATOM 3037 N N . ILE B 1 107 ? 0.831 23.531 -14.82 1 80.62 107 ILE B N 1
ATOM 3038 C CA . ILE B 1 107 ? 2.072 22.766 -14.797 1 80.62 107 ILE B CA 1
ATOM 3039 C C . ILE B 1 107 ? 1.923 21.562 -13.875 1 80.62 107 ILE B C 1
ATOM 3041 O O . ILE B 1 107 ? 2.275 20.438 -14.242 1 80.62 107 ILE B O 1
ATOM 3045 N N . ALA B 1 108 ? 1.35 21.781 -12.734 1 80.44 108 ALA B N 1
ATOM 3046 C CA . ALA B 1 108 ? 1.172 20.703 -11.766 1 80.44 108 ALA B CA 1
ATOM 3047 C C . ALA B 1 108 ? 0.167 19.672 -12.281 1 80.44 108 ALA B C 1
ATOM 3049 O O . ALA B 1 108 ? 0.355 18.469 -12.102 1 80.44 108 ALA B O 1
ATOM 3050 N N . TYR B 1 109 ? -0.788 20.156 -12.93 1 82.81 109 TYR B N 1
ATOM 3051 C CA . TYR B 1 109 ? -1.809 19.297 -13.5 1 82.81 109 TYR B CA 1
ATOM 3052 C C . TYR B 1 109 ? -1.214 18.391 -14.57 1 82.81 109 TYR B C 1
ATOM 3054 O O . TYR B 1 109 ? -1.476 17.172 -14.586 1 82.81 109 TYR B O 1
ATOM 3062 N N . GLU B 1 110 ? -0.402 18.922 -15.367 1 80.56 110 GLU B N 1
ATOM 3063 C CA . GLU B 1 110 ? 0.233 18.156 -16.438 1 80.56 110 GLU B CA 1
ATOM 3064 C C . GLU B 1 110 ? 1.213 17.125 -15.883 1 80.56 110 GLU B C 1
ATOM 3066 O O . GLU B 1 110 ? 1.396 16.062 -16.469 1 80.56 110 GLU B O 1
ATOM 3071 N N . ASN B 1 111 ? 1.688 17.453 -14.75 1 78.31 111 ASN B N 1
ATOM 3072 C CA . ASN B 1 111 ? 2.713 16.594 -14.164 1 78.31 111 ASN B CA 1
ATOM 3073 C C . ASN B 1 111 ? 2.096 15.43 -13.383 1 78.31 111 ASN B C 1
ATOM 3075 O O . ASN B 1 111 ? 2.787 14.469 -13.047 1 78.31 111 ASN B O 1
ATOM 3079 N N . LEU B 1 112 ? 0.887 15.539 -13.148 1 77.69 112 LEU B N 1
ATOM 3080 C CA . LEU B 1 112 ? 0.22 14.539 -12.328 1 77.69 112 LEU B CA 1
ATOM 3081 C C . LEU B 1 112 ? 0.422 13.141 -12.906 1 77.69 112 LEU B C 1
ATOM 3083 O O . LEU B 1 112 ? 0.639 12.18 -12.164 1 77.69 112 LEU B O 1
ATOM 3087 N N . PHE B 1 113 ? 0.436 12.992 -14.195 1 72.62 113 PHE B N 1
ATOM 3088 C CA . PHE B 1 113 ? 0.477 11.648 -14.758 1 72.62 113 PHE B CA 1
ATOM 3089 C C . PHE B 1 113 ? 1.644 11.5 -15.727 1 72.62 113 PHE B C 1
ATOM 3091 O O . PHE B 1 113 ? 1.679 10.57 -16.531 1 72.62 113 PHE B O 1
ATOM 3098 N N . LYS B 1 114 ? 2.547 12.508 -15.758 1 68.12 114 LYS B N 1
ATOM 3099 C CA . LYS B 1 114 ? 3.674 12.461 -16.688 1 68.12 114 LYS B CA 1
ATOM 3100 C C . LYS B 1 114 ? 4.633 11.336 -16.328 1 68.12 114 LYS B C 1
ATOM 3102 O O . LYS B 1 114 ? 5.047 10.562 -17.188 1 68.12 114 LYS B O 1
ATOM 3107 N N . GLN B 1 115 ? 5.043 11.438 -15.047 1 62.44 115 GLN B N 1
ATOM 3108 C CA . GLN B 1 115 ? 5.91 10.336 -14.633 1 62.44 115 GLN B CA 1
ATOM 3109 C C . GLN B 1 115 ? 5.113 9.242 -13.922 1 62.44 115 GLN B C 1
ATOM 3111 O O . GLN B 1 115 ? 4.379 9.523 -12.977 1 62.44 115 GLN B O 1
ATOM 3116 N N . LYS B 1 116 ? 5.305 8.031 -14.547 1 67.88 116 LYS B N 1
ATOM 3117 C CA . LYS B 1 116 ? 4.578 6.871 -14.047 1 67.88 116 LYS B CA 1
ATOM 3118 C C . LYS B 1 116 ? 5.438 6.055 -13.086 1 67.88 116 LYS B C 1
ATOM 3120 O O . LYS B 1 116 ? 6.336 5.328 -13.516 1 67.88 116 LYS B O 1
ATOM 3125 N N . THR B 1 117 ? 5.375 6.461 -11.852 1 68.19 117 THR B N 1
ATOM 3126 C CA . THR B 1 117 ? 6.109 5.68 -10.859 1 68.19 117 THR B CA 1
ATOM 3127 C C . THR B 1 117 ? 5.148 4.918 -9.953 1 68.19 117 THR B C 1
ATOM 3129 O O . THR B 1 117 ? 4.25 5.512 -9.352 1 68.19 117 THR B O 1
ATOM 3132 N N . LEU B 1 118 ? 5.289 3.652 -9.992 1 73.19 118 LEU B N 1
ATOM 3133 C CA . LEU B 1 118 ? 4.555 2.824 -9.047 1 73.19 118 LEU B CA 1
ATOM 3134 C C . LEU B 1 118 ? 5.281 2.752 -7.707 1 73.19 118 LEU B C 1
ATOM 3136 O O . LEU B 1 118 ? 6.426 2.297 -7.645 1 73.19 118 LEU B O 1
ATOM 3140 N N . THR B 1 119 ? 4.629 3.336 -6.77 1 69.75 119 THR B N 1
ATOM 3141 C CA . THR B 1 119 ? 5.207 3.326 -5.434 1 69.75 119 THR B CA 1
ATOM 3142 C C . THR B 1 119 ? 4.488 2.32 -4.539 1 69.75 119 THR B C 1
ATOM 3144 O O . THR B 1 119 ? 3.562 1.638 -4.984 1 69.75 119 THR B O 1
ATOM 3147 N N . SER B 1 120 ? 5.035 2.109 -3.389 1 60.22 120 SER B N 1
ATOM 3148 C CA . SER B 1 120 ? 4.434 1.174 -2.445 1 60.22 120 SER B CA 1
ATOM 3149 C C . SER B 1 120 ? 3.045 1.64 -2.016 1 60.22 120 SER B C 1
ATOM 3151 O O . SER B 1 120 ? 2.252 0.85 -1.499 1 60.22 120 SER B O 1
ATOM 3153 N N . GLY B 1 121 ? 2.781 2.826 -2.127 1 57.28 121 GLY B N 1
ATOM 3154 C CA . GLY B 1 121 ? 1.482 3.359 -1.746 1 57.28 121 GLY B CA 1
ATOM 3155 C C . GLY B 1 121 ? 0.759 4.043 -2.893 1 57.28 121 GLY B C 1
ATOM 3156 O O . GLY B 1 121 ? -0.276 4.68 -2.688 1 57.28 121 GLY B O 1
ATOM 3157 N N . CYS B 1 122 ? 1.045 3.846 -4.051 1 58.84 122 CYS B N 1
ATOM 3158 C CA . CYS B 1 122 ? 0.391 4.301 -5.273 1 58.84 122 CYS B CA 1
ATOM 3159 C C . CYS B 1 122 ? 0.4 5.82 -5.363 1 58.84 122 CYS B C 1
ATOM 3161 O O . CYS B 1 122 ? -0.113 6.504 -4.477 1 58.84 122 CYS B O 1
ATOM 3163 N N . CYS B 1 123 ? 1.448 6.547 -5.957 1 58.12 123 CYS B N 1
ATOM 3164 C CA . CYS B 1 123 ? 1.37 8 -5.988 1 58.12 123 CYS B CA 1
ATOM 3165 C C . CYS B 1 123 ? 1.554 8.523 -7.406 1 58.12 123 CYS B C 1
ATOM 3167 O O . CYS B 1 123 ? 2.055 7.809 -8.281 1 58.12 123 CYS B O 1
ATOM 3169 N N . VAL B 1 124 ? 0.851 9.555 -7.621 1 62.31 124 VAL B N 1
ATOM 3170 C CA . VAL B 1 124 ? 0.953 10.305 -8.867 1 62.31 124 VAL B CA 1
ATOM 3171 C C . VAL B 1 124 ? 1.533 11.695 -8.594 1 62.31 124 VAL B C 1
ATOM 3173 O O . VAL B 1 124 ? 1.645 12.109 -7.441 1 62.31 124 VAL B O 1
ATOM 3176 N N . GLY B 1 125 ? 2.049 12.383 -9.656 1 62.31 125 GLY B N 1
ATOM 3177 C CA . GLY B 1 125 ? 2.416 13.789 -9.578 1 62.31 125 GLY B CA 1
ATOM 3178 C C . GLY B 1 125 ? 3.682 14.023 -8.781 1 62.31 125 GLY B C 1
ATOM 3179 O O . GLY B 1 125 ? 4.68 13.328 -8.961 1 62.31 125 GLY B O 1
ATOM 3180 N N . VAL B 1 126 ? 3.668 15 -7.934 1 64.19 126 VAL B N 1
ATOM 3181 C CA . VAL B 1 126 ? 4.812 15.469 -7.156 1 64.19 126 VAL B CA 1
ATOM 3182 C C . VAL B 1 126 ? 5.223 14.391 -6.148 1 64.19 126 VAL B C 1
ATOM 3184 O O . VAL B 1 126 ? 6.414 14.148 -5.945 1 64.19 126 VAL B O 1
ATOM 3187 N N . THR B 1 127 ? 4.309 13.727 -5.66 1 68.56 127 THR B N 1
ATOM 3188 C CA . THR B 1 127 ? 4.613 12.75 -4.621 1 68.56 127 THR B CA 1
ATOM 3189 C C . THR B 1 127 ? 5.195 11.477 -5.23 1 68.56 127 THR B C 1
ATOM 3191 O O . THR B 1 127 ? 5.922 10.734 -4.562 1 68.56 127 THR B O 1
ATOM 3194 N N . GLY B 1 128 ? 4.797 11.328 -6.465 1 64.69 128 GLY B N 1
ATOM 3195 C CA . GLY B 1 128 ? 5.312 10.148 -7.137 1 64.69 128 GLY B CA 1
ATOM 3196 C C . GLY B 1 128 ? 6.664 10.375 -7.789 1 64.69 128 GLY B C 1
ATOM 3197 O O . GLY B 1 128 ? 7.27 9.438 -8.312 1 64.69 128 GLY B O 1
ATOM 3198 N N . ASN B 1 129 ? 7.062 11.602 -7.781 1 63.31 129 ASN B N 1
ATOM 3199 C CA . ASN B 1 129 ? 8.328 11.93 -8.43 1 63.31 129 ASN B CA 1
ATOM 3200 C C . ASN B 1 129 ? 9.438 12.172 -7.41 1 63.31 129 ASN B C 1
ATOM 3202 O O . ASN B 1 129 ? 9.641 13.297 -6.965 1 63.31 129 ASN B O 1
ATOM 3206 N N . ALA B 1 130 ? 10.125 11.102 -7.121 1 57.25 130 ALA B N 1
ATOM 3207 C CA . ALA B 1 130 ? 11.188 11.117 -6.121 1 57.25 130 ALA B CA 1
ATOM 3208 C C . ALA B 1 130 ? 12.281 12.117 -6.496 1 57.25 130 ALA B C 1
ATOM 3210 O O . ALA B 1 130 ? 13.008 12.609 -5.629 1 57.25 130 ALA B O 1
ATOM 3211 N N . GLU B 1 131 ? 12.523 12.281 -7.805 1 53.81 131 GLU B N 1
ATOM 3212 C CA . GLU B 1 131 ? 13.695 13.047 -8.234 1 53.81 131 GLU B CA 1
ATOM 3213 C C . GLU B 1 131 ? 13.398 14.547 -8.234 1 53.81 131 GLU B C 1
ATOM 3215 O O . GLU B 1 131 ? 14.32 15.359 -8.289 1 53.81 131 GLU B O 1
ATOM 3220 N N . LYS B 1 132 ? 12.117 14.859 -8.305 1 51.69 132 LYS B N 1
ATOM 3221 C CA . LYS B 1 132 ? 11.938 16.297 -8.445 1 51.69 132 LYS B CA 1
ATOM 3222 C C . LYS B 1 132 ? 11.961 16.984 -7.086 1 51.69 132 LYS B C 1
ATOM 3224 O O . LYS B 1 132 ? 11.234 16.594 -6.168 1 51.69 132 LYS B O 1
ATOM 3229 N N . THR B 1 133 ? 13.148 17.5 -6.91 1 47.12 133 THR B N 1
ATOM 3230 C CA . THR B 1 133 ? 13.297 18.469 -5.844 1 47.12 133 THR B CA 1
ATOM 3231 C C . THR B 1 133 ? 12.102 19.438 -5.82 1 47.12 133 THR B C 1
ATOM 3233 O O . THR B 1 133 ? 11.875 20.172 -6.781 1 47.12 133 THR B O 1
ATOM 3236 N N . PHE B 1 134 ? 11.023 18.922 -5.355 1 53.66 134 PHE B N 1
ATOM 3237 C CA . PHE B 1 134 ? 10 19.938 -5.137 1 53.66 134 PHE B CA 1
ATOM 3238 C C . PHE B 1 134 ? 10.547 21.094 -4.312 1 53.66 134 PHE B C 1
ATOM 3240 O O . PHE B 1 134 ? 11.289 20.875 -3.35 1 53.66 134 PHE B O 1
ATOM 3247 N N . ASP B 1 135 ? 10.758 22.047 -5.039 1 56.91 135 ASP B N 1
ATOM 3248 C CA . ASP B 1 135 ? 11.219 23.281 -4.41 1 56.91 135 ASP B CA 1
ATOM 3249 C C . ASP B 1 135 ? 10.312 23.672 -3.242 1 56.91 135 ASP B C 1
ATOM 3251 O O . ASP B 1 135 ? 9.398 24.484 -3.402 1 56.91 135 ASP B O 1
ATOM 3255 N N . CYS B 1 136 ? 10.289 22.75 -2.326 1 66.81 136 CYS B N 1
ATOM 3256 C CA . CYS B 1 136 ? 9.578 23.172 -1.124 1 66.81 136 CYS B CA 1
ATOM 3257 C C . CYS B 1 136 ? 10.547 23.75 -0.095 1 66.81 136 CYS B C 1
ATOM 3259 O O . CYS B 1 136 ? 11.68 23.281 0.028 1 66.81 136 CYS B O 1
ATOM 3261 N N . ALA B 1 137 ? 10.125 24.797 0.474 1 74.75 137 ALA B N 1
ATOM 3262 C CA . ALA B 1 137 ? 10.914 25.453 1.509 1 74.75 137 ALA B CA 1
ATOM 3263 C C . ALA B 1 137 ? 11.148 24.531 2.701 1 74.75 137 ALA B C 1
ATOM 3265 O O . ALA B 1 137 ? 10.289 23.719 3.041 1 74.75 137 ALA B O 1
ATOM 3266 N N . PHE B 1 138 ? 12.281 24.562 3.193 1 86.12 138 PHE B N 1
ATOM 3267 C CA . PHE B 1 138 ? 12.656 23.875 4.422 1 86.12 138 PHE B CA 1
ATOM 3268 C C . PHE B 1 138 ? 11.75 24.297 5.574 1 86.12 138 PHE B C 1
ATOM 3270 O O . PHE B 1 138 ? 11.5 25.484 5.77 1 86.12 138 PHE B O 1
ATOM 3277 N N . ILE B 1 139 ? 11.211 23.328 6.273 1 90.88 139 ILE B N 1
ATOM 3278 C CA . ILE B 1 139 ? 10.336 23.625 7.398 1 90.88 139 ILE B CA 1
ATOM 3279 C C . ILE B 1 139 ? 11.164 24.047 8.609 1 90.88 139 ILE B C 1
ATOM 3281 O O . ILE B 1 139 ? 11.797 23.219 9.266 1 90.88 139 ILE B O 1
ATOM 3285 N N . SER B 1 140 ? 11.211 25.312 8.914 1 88.62 140 SER B N 1
ATOM 3286 C CA . SER B 1 140 ? 12.016 25.875 9.992 1 88.62 140 SER B CA 1
ATOM 3287 C C . SER B 1 140 ? 11.141 26.375 11.133 1 88.62 140 SER B C 1
ATOM 3289 O O . SER B 1 140 ? 11.609 27.109 12.016 1 88.62 140 SER B O 1
ATOM 3291 N N . THR B 1 141 ? 10.258 25.766 11.523 1 89.94 141 THR B N 1
ATOM 3292 C CA . THR B 1 141 ? 9.359 26.188 12.586 1 89.94 141 THR B CA 1
ATOM 3293 C C . THR B 1 141 ? 9.984 25.938 13.953 1 89.94 141 THR B C 1
ATOM 3295 O O . THR B 1 141 ? 10.883 25.094 14.086 1 89.94 141 THR B O 1
ATOM 3298 N N . GLN B 1 142 ? 9.562 26.656 15.016 1 93.06 142 GLN B N 1
ATOM 3299 C CA . GLN B 1 142 ? 10.016 26.453 16.391 1 93.06 142 GLN B CA 1
ATOM 3300 C C . GLN B 1 142 ? 9.086 25.5 17.141 1 93.06 142 GLN B C 1
ATOM 3302 O O . GLN B 1 142 ? 9.273 25.25 18.328 1 93.06 142 GLN B O 1
ATOM 3307 N N . TYR B 1 143 ? 8.156 25.047 16.406 1 96.19 143 TYR B N 1
ATOM 3308 C CA . TYR B 1 143 ? 7.211 24.109 17 1 96.19 143 TYR B CA 1
ATOM 3309 C C . TYR B 1 143 ? 7.926 22.875 17.516 1 96.19 143 TYR B C 1
ATOM 3311 O O . TYR B 1 143 ? 8.703 22.234 16.797 1 96.19 143 TYR B O 1
ATOM 3319 N N . SER B 1 144 ? 7.766 22.625 18.797 1 97.62 144 SER B N 1
ATOM 3320 C CA . SER B 1 144 ? 8.336 21.453 19.453 1 97.62 144 SER B CA 1
ATOM 3321 C C . SER B 1 144 ? 7.363 20.859 20.469 1 97.62 144 SER B C 1
ATOM 3323 O O . SER B 1 144 ? 6.434 21.531 20.906 1 97.62 144 SER B O 1
ATOM 3325 N N . LEU B 1 145 ? 7.559 19.641 20.703 1 98 145 LEU B N 1
ATOM 3326 C CA . LEU B 1 145 ? 6.746 18.938 21.688 1 98 145 LEU B CA 1
ATOM 3327 C C . LEU B 1 145 ? 7.621 18.109 22.625 1 98 145 LEU B C 1
ATOM 3329 O O . LEU B 1 145 ? 8.68 17.625 22.219 1 98 145 LEU B O 1
ATOM 3333 N N . LYS B 1 146 ? 7.133 17.969 23.828 1 97.88 146 LYS B N 1
ATOM 3334 C CA . LYS B 1 146 ? 7.793 17.031 24.734 1 97.88 146 LYS B CA 1
ATOM 3335 C C . LYS B 1 146 ? 7.57 15.594 24.281 1 97.88 146 LYS B C 1
ATOM 3337 O O . LYS B 1 146 ? 6.484 15.242 23.812 1 97.88 146 LYS B O 1
ATOM 3342 N N . SER B 1 147 ? 8.602 14.758 24.531 1 98.25 147 SER B N 1
ATOM 3343 C CA . SER B 1 147 ? 8.484 13.336 24.219 1 98.25 147 SER B CA 1
ATOM 3344 C C . SER B 1 147 ? 7.277 12.719 24.906 1 98.25 147 SER B C 1
ATOM 3346 O O . SER B 1 147 ? 6.566 11.898 24.328 1 98.25 147 SER B O 1
ATOM 3348 N N . SER B 1 148 ? 7.031 13.172 26.141 1 97.62 148 SER B N 1
ATOM 3349 C CA . SER B 1 148 ? 5.902 12.641 26.906 1 97.62 148 SER B CA 1
ATOM 3350 C C . SER B 1 148 ? 4.574 12.992 26.234 1 97.62 148 SER B C 1
ATOM 3352 O O . SER B 1 148 ? 3.639 12.188 26.25 1 97.62 148 SER B O 1
ATOM 3354 N N . GLU B 1 149 ? 4.492 14.148 25.641 1 97.5 149 GLU B N 1
ATOM 3355 C CA . GLU B 1 149 ? 3.277 14.586 24.953 1 97.5 149 GLU B CA 1
ATOM 3356 C C . GLU B 1 149 ? 3.059 13.789 23.672 1 97.5 149 GLU B C 1
ATOM 3358 O O . GLU B 1 149 ? 1.949 13.32 23.406 1 97.5 149 GLU B O 1
ATOM 3363 N N . ILE B 1 150 ? 4.121 13.586 22.922 1 98.44 150 ILE B N 1
ATOM 3364 C CA . ILE B 1 150 ? 4.043 12.836 21.672 1 98.44 150 ILE B CA 1
ATOM 3365 C C . ILE B 1 150 ? 3.59 11.406 21.953 1 98.44 150 ILE B C 1
ATOM 3367 O O . ILE B 1 150 ? 2.703 10.883 21.266 1 98.44 150 ILE B O 1
ATOM 3371 N N . LEU B 1 151 ? 4.156 10.859 22.984 1 98.25 151 LEU B N 1
ATOM 3372 C CA . LEU B 1 151 ? 3.846 9.477 23.344 1 98.25 151 LEU B CA 1
ATOM 3373 C C . LEU B 1 151 ? 2.43 9.367 23.906 1 98.25 151 LEU B C 1
ATOM 3375 O O . LEU B 1 151 ? 1.754 8.359 23.688 1 98.25 151 LEU B O 1
ATOM 3379 N N . SER B 1 152 ? 2.02 10.398 24.609 1 97.56 152 SER B N 1
ATOM 3380 C CA . SER B 1 152 ? 0.647 10.414 25.109 1 97.56 152 SER B CA 1
ATOM 3381 C C . SER B 1 152 ? -0.355 10.453 23.953 1 97.56 152 SER B C 1
ATOM 3383 O O . SER B 1 152 ? -1.34 9.711 23.969 1 97.56 152 SER B O 1
ATOM 3385 N N . TYR B 1 153 ? -0.135 11.289 22.969 1 97.94 153 TYR B N 1
ATOM 3386 C CA . TYR B 1 153 ? -0.986 11.336 21.797 1 97.94 153 TYR B CA 1
ATOM 3387 C C . TYR B 1 153 ? -0.961 10 21.047 1 97.94 153 TYR B C 1
ATOM 3389 O O . TYR B 1 153 ? -1.987 9.555 20.531 1 97.94 153 TYR B O 1
ATOM 3397 N N . MET B 1 154 ? 0.212 9.367 21.016 1 98.06 154 MET B N 1
ATOM 3398 C CA . MET B 1 154 ? 0.351 8.078 20.344 1 98.06 154 MET B CA 1
ATOM 3399 C C . MET B 1 154 ? -0.504 7.012 21.031 1 98.06 154 MET B C 1
ATOM 3401 O O . MET B 1 154 ? -1.14 6.195 20.359 1 98.06 154 MET B O 1
ATOM 3405 N N . SER B 1 155 ? -0.481 7.004 22.328 1 97.5 155 SER B N 1
ATOM 3406 C CA . SER B 1 155 ? -1.283 6.059 23.094 1 97.5 155 SER B CA 1
ATOM 3407 C C . SER B 1 155 ? -2.766 6.188 22.766 1 97.5 155 SER B C 1
ATOM 3409 O O . SER B 1 155 ? -3.461 5.18 22.594 1 97.5 155 SER B O 1
ATOM 3411 N N . GLU B 1 156 ? -3.24 7.363 22.656 1 97.38 156 GLU B N 1
ATOM 3412 C CA . GLU B 1 156 ? -4.629 7.613 22.281 1 97.38 156 GLU B CA 1
ATOM 3413 C C . GLU B 1 156 ? -4.883 7.199 20.828 1 97.38 156 GLU B C 1
ATOM 3415 O O . GLU B 1 156 ? -5.906 6.582 20.531 1 97.38 156 GLU B O 1
ATOM 3420 N N . PHE B 1 157 ? -4.016 7.516 20 1 97.81 157 PHE B N 1
ATOM 3421 C CA . PHE B 1 157 ? -4.117 7.219 18.578 1 97.81 157 PHE B CA 1
ATOM 3422 C C . PHE B 1 157 ? -4.145 5.715 18.328 1 97.81 157 PHE B C 1
ATOM 3424 O O . PHE B 1 157 ? -4.828 5.242 17.422 1 97.81 157 PHE B O 1
ATOM 3431 N N . ASN B 1 158 ? -3.422 4.977 19.141 1 95.69 158 ASN B N 1
ATOM 3432 C CA . ASN B 1 158 ? -3.268 3.537 18.953 1 95.69 158 ASN B CA 1
ATOM 3433 C C . ASN B 1 158 ? -4.539 2.783 19.328 1 95.69 158 ASN B C 1
ATOM 3435 O O . ASN B 1 158 ? -4.68 1.599 19.016 1 95.69 158 ASN B O 1
ATOM 3439 N N . LYS B 1 159 ? -5.383 3.482 19.984 1 94.81 159 LYS B N 1
ATOM 3440 C CA . LYS B 1 159 ? -6.668 2.836 20.234 1 94.81 159 LYS B CA 1
ATOM 3441 C C . LYS B 1 159 ? -7.387 2.506 18.938 1 94.81 159 LYS B C 1
ATOM 3443 O O . LYS B 1 159 ? -7.465 3.344 18.031 1 94.81 159 LYS B O 1
ATOM 3448 N N . SER B 1 160 ? -7.863 1.29 18.891 1 91.38 160 SER B N 1
ATOM 3449 C CA . SER B 1 160 ? -8.469 0.823 17.641 1 91.38 160 SER B CA 1
ATOM 3450 C C . SER B 1 160 ? -9.812 1.501 17.406 1 91.38 160 SER B C 1
ATOM 3452 O O . SER B 1 160 ? -10.539 1.817 18.344 1 91.38 160 SER B O 1
ATOM 3454 N N . SER B 1 161 ? -10.078 1.696 16.156 1 92.75 161 SER B N 1
ATOM 3455 C CA . SER B 1 161 ? -11.414 2.129 15.75 1 92.75 161 SER B CA 1
ATOM 3456 C C . SER B 1 161 ? -12.352 0.939 15.578 1 92.75 161 SER B C 1
ATOM 3458 O O . SER B 1 161 ? -11.898 -0.199 15.438 1 92.75 161 SER B O 1
ATOM 3460 N N . LYS B 1 162 ? -13.586 1.229 15.578 1 92.25 162 LYS B N 1
ATOM 3461 C CA . LYS B 1 162 ? -14.57 0.174 15.352 1 92.25 162 LYS B CA 1
ATOM 3462 C C . LYS B 1 162 ? -14.398 -0.452 13.969 1 92.25 162 LYS B C 1
ATOM 3464 O O . LYS B 1 162 ? -14.516 -1.669 13.812 1 92.25 162 LYS B O 1
ATOM 3469 N N . LEU B 1 163 ? -14.18 0.377 13.016 1 94.44 163 LEU B N 1
ATOM 3470 C CA . LEU B 1 163 ? -14.008 -0.111 11.648 1 94.44 163 LEU B CA 1
ATOM 3471 C C . LEU B 1 163 ? -12.82 -1.062 11.555 1 94.44 163 LEU B C 1
ATOM 3473 O O . LEU B 1 163 ? -12.914 -2.113 10.922 1 94.44 163 LEU B O 1
ATOM 3477 N N . PHE B 1 164 ? -11.75 -0.731 12.172 1 94.12 164 PHE B N 1
ATOM 3478 C CA . PHE B 1 164 ? -10.586 -1.61 12.172 1 94.12 164 PHE B CA 1
ATOM 3479 C C . PHE B 1 164 ? -10.883 -2.893 12.945 1 94.12 164 PHE B C 1
ATOM 3481 O O . PHE B 1 164 ? -10.523 -3.986 12.5 1 94.12 164 PHE B O 1
ATOM 3488 N N . ASP B 1 165 ? -11.484 -2.799 14.07 1 94.25 165 ASP B N 1
ATOM 3489 C CA . ASP B 1 165 ? -11.805 -3.971 14.875 1 94.25 165 ASP B CA 1
ATOM 3490 C C . ASP B 1 165 ? -12.68 -4.949 14.102 1 94.25 165 ASP B C 1
ATOM 3492 O O . ASP B 1 165 ? -12.508 -6.168 14.211 1 94.25 165 ASP B O 1
ATOM 3496 N N . ASP B 1 166 ? -13.516 -4.402 13.344 1 94.31 166 ASP B N 1
ATOM 3497 C CA . ASP B 1 166 ? -14.484 -5.227 12.625 1 94.31 166 ASP B CA 1
ATOM 3498 C C . ASP B 1 166 ? -13.859 -5.836 11.375 1 94.31 166 ASP B C 1
ATOM 3500 O O . ASP B 1 166 ? -14.25 -6.926 10.945 1 94.31 166 ASP B O 1
ATOM 3504 N N . THR B 1 167 ? -12.898 -5.188 10.766 1 95.38 167 THR B N 1
ATOM 3505 C CA . THR B 1 167 ? -12.523 -5.598 9.422 1 95.38 167 THR B CA 1
ATOM 3506 C C . THR B 1 167 ? -11.031 -5.902 9.336 1 95.38 167 THR B C 1
ATOM 3508 O O . THR B 1 167 ? -10.578 -6.609 8.438 1 95.38 167 THR B O 1
ATOM 3511 N N . GLY B 1 168 ? -10.273 -5.191 10.227 1 94.69 168 GLY B N 1
ATOM 3512 C CA . GLY B 1 168 ? -8.82 -5.289 10.156 1 94.69 168 GLY B CA 1
ATOM 3513 C C . GLY B 1 168 ? -8.25 -4.699 8.883 1 94.69 168 GLY B C 1
ATOM 3514 O O . GLY B 1 168 ? -7.125 -5.031 8.492 1 94.69 168 GLY B O 1
ATOM 3515 N N . CYS B 1 169 ? -8.953 -3.73 8.266 1 95.06 169 CYS B N 1
ATOM 3516 C CA . CYS B 1 169 ? -8.609 -3.467 6.875 1 95.06 169 CYS B CA 1
ATOM 3517 C C . CYS B 1 169 ? -8.516 -1.969 6.609 1 95.06 169 CYS B C 1
ATOM 3519 O O . CYS B 1 169 ? -8.789 -1.514 5.496 1 95.06 169 CYS B O 1
ATOM 3521 N N . VAL B 1 170 ? -8.164 -1.14 7.605 1 95.38 170 VAL B N 1
ATOM 3522 C CA . VAL B 1 170 ? -8.062 0.292 7.344 1 95.38 170 VAL B CA 1
ATOM 3523 C C . VAL B 1 170 ? -6.785 0.844 7.969 1 95.38 170 VAL B C 1
ATOM 3525 O O . VAL 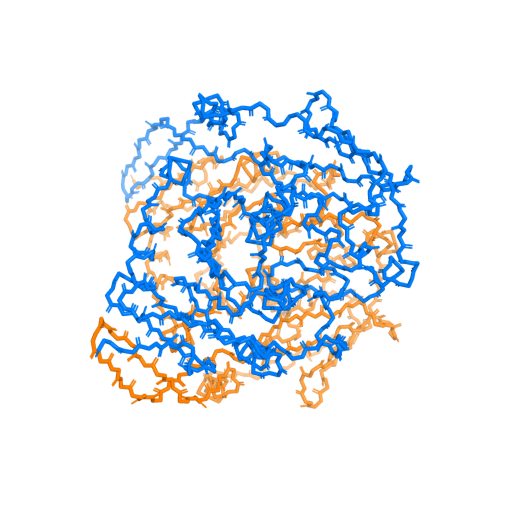B 1 170 ? -6.289 0.307 8.961 1 95.38 170 VAL B O 1
ATOM 3528 N N . HIS B 1 171 ? -6.297 1.853 7.352 1 95.69 171 HIS B N 1
ATOM 3529 C CA . HIS B 1 171 ? -5.309 2.752 7.938 1 95.69 171 HIS B CA 1
ATOM 3530 C C . HIS B 1 171 ? -5.977 3.947 8.602 1 95.69 171 HIS B C 1
ATOM 3532 O O . HIS B 1 171 ? -7.117 4.293 8.281 1 95.69 171 HIS B O 1
ATOM 3538 N N . LYS B 1 172 ? -5.309 4.484 9.539 1 97.62 172 LYS B N 1
ATOM 3539 C CA . LYS B 1 172 ? -5.77 5.664 10.266 1 97.62 172 LYS B CA 1
ATOM 3540 C C . LYS B 1 172 ? -4.73 6.781 10.219 1 97.62 172 LYS B C 1
ATOM 3542 O O . LYS B 1 172 ? -3.527 6.512 10.203 1 97.62 172 LYS B O 1
ATOM 3547 N N . ALA B 1 173 ? -5.152 8 10.117 1 98.31 173 ALA B N 1
ATOM 3548 C CA . ALA B 1 173 ? -4.324 9.203 10.234 1 98.31 173 ALA B CA 1
ATOM 3549 C C . ALA B 1 173 ? -4.969 10.227 11.164 1 98.31 173 ALA B C 1
ATOM 3551 O O . ALA B 1 173 ? -6.188 10.414 11.141 1 98.31 173 ALA B O 1
ATOM 3552 N N . ARG B 1 174 ? -4.16 10.875 11.977 1 98.81 174 ARG B N 1
ATOM 3553 C CA . ARG B 1 174 ? -4.629 11.898 12.914 1 98.81 174 ARG B CA 1
ATOM 3554 C C . ARG B 1 174 ? -3.695 13.102 12.93 1 98.81 174 ARG B C 1
ATOM 3556 O O . ARG B 1 174 ? -2.473 12.938 12.961 1 98.81 174 ARG B O 1
ATOM 3563 N N . ILE B 1 175 ? -4.258 14.242 12.852 1 98.88 175 ILE B N 1
ATOM 3564 C CA . ILE B 1 175 ? -3.508 15.477 13.047 1 98.88 175 ILE B CA 1
ATOM 3565 C C . ILE B 1 175 ? -3.904 16.109 14.375 1 98.88 175 ILE B C 1
ATOM 3567 O O . ILE B 1 175 ? -5.094 16.297 14.656 1 98.88 175 ILE B O 1
ATOM 3571 N N . VAL B 1 176 ? -2.947 16.375 15.172 1 98.81 176 VAL B N 1
ATOM 3572 C CA . VAL B 1 176 ? -3.158 17.109 16.406 1 98.81 176 VAL B CA 1
ATOM 3573 C C . VAL B 1 176 ? -2.613 18.531 16.266 1 98.81 176 VAL B C 1
ATOM 3575 O O . VAL B 1 176 ? -1.436 18.719 15.961 1 98.81 176 VAL B O 1
ATOM 3578 N N . LEU B 1 177 ? -3.443 19.469 16.5 1 98.44 177 LEU B N 1
ATOM 3579 C CA . LEU B 1 177 ? -3.07 20.875 16.375 1 98.44 177 LEU B CA 1
ATOM 3580 C C . LEU B 1 177 ? -2.428 21.375 17.672 1 98.44 177 LEU B C 1
ATOM 3582 O O . LEU B 1 177 ? -2.42 20.672 18.672 1 98.44 177 LEU B O 1
ATOM 3586 N N . LYS B 1 178 ? -1.893 22.562 17.625 1 97.19 178 LYS B N 1
ATOM 3587 C CA . LYS B 1 178 ? -1.158 23.156 18.734 1 97.19 178 LYS B CA 1
ATOM 3588 C C . LYS B 1 178 ? -2.039 23.266 19.984 1 97.19 178 LYS B C 1
ATOM 3590 O O . LYS B 1 178 ? -1.559 23.109 21.094 1 97.19 178 LYS B O 1
ATOM 3595 N N . ASP B 1 179 ? -3.34 23.484 19.797 1 96.5 179 ASP B N 1
ATOM 3596 C CA . ASP B 1 179 ? -4.238 23.703 20.922 1 96.5 179 ASP B CA 1
ATOM 3597 C C . ASP B 1 179 ? -4.781 22.375 21.453 1 96.5 179 ASP B C 1
ATOM 3599 O O . ASP B 1 179 ? -5.633 22.359 22.344 1 96.5 179 ASP B O 1
ATOM 3603 N N . GLY B 1 180 ? -4.371 21.281 20.875 1 96.44 180 GLY B N 1
ATOM 3604 C CA . GLY B 1 180 ? -4.789 19.969 21.344 1 96.44 180 GLY B CA 1
ATOM 3605 C C . GLY B 1 180 ? -5.961 19.406 20.578 1 96.44 180 GLY B C 1
ATOM 3606 O O . GLY B 1 180 ? -6.258 18.203 20.688 1 96.44 180 GLY B O 1
ATOM 3607 N N . THR B 1 181 ? -6.621 20.266 19.766 1 97.69 181 THR B N 1
ATOM 3608 C CA . THR B 1 181 ? -7.68 19.766 18.891 1 97.69 181 THR B CA 1
ATOM 3609 C C . THR B 1 181 ? -7.113 18.781 17.859 1 97.69 181 THR B C 1
ATOM 3611 O O . THR B 1 181 ? -6.02 19 17.344 1 97.69 181 THR B O 1
ATOM 3614 N N . PHE B 1 182 ? -7.91 17.734 17.609 1 98.38 182 PHE B N 1
ATOM 3615 C CA . PHE B 1 182 ? -7.375 16.797 16.641 1 98.38 182 PHE B CA 1
ATOM 3616 C C . PHE B 1 182 ? -8.438 16.406 15.609 1 98.38 182 PHE B C 1
ATOM 3618 O O . PHE B 1 182 ? -9.633 16.594 15.844 1 98.38 182 PHE B O 1
ATOM 3625 N N . PHE B 1 183 ? -8.023 16.016 14.445 1 98.62 183 PHE B N 1
ATOM 3626 C CA . PHE B 1 183 ? -8.805 15.461 13.344 1 98.62 183 PHE B CA 1
ATOM 3627 C C . PHE B 1 183 ? -8.312 14.062 12.984 1 98.62 183 PHE B C 1
ATOM 3629 O O . PHE B 1 183 ? -7.121 13.773 13.07 1 98.62 183 PHE B O 1
ATOM 3636 N N . GLU B 1 184 ? -9.242 13.203 12.617 1 98.38 184 GLU B N 1
ATOM 3637 C CA . GLU B 1 184 ? -8.891 11.82 12.32 1 98.38 184 GLU B CA 1
ATOM 3638 C C . GLU B 1 184 ? -9.664 11.297 11.109 1 98.38 184 GLU B C 1
ATOM 3640 O O . GLU B 1 184 ? -10.82 11.664 10.906 1 98.38 184 GLU B O 1
ATOM 3645 N N . ALA B 1 185 ? -9.039 10.508 10.328 1 97.81 185 ALA B N 1
ATOM 3646 C CA . ALA B 1 185 ? -9.656 9.859 9.18 1 97.81 185 ALA B CA 1
ATOM 3647 C C . ALA B 1 185 ? -9.125 8.445 8.992 1 97.81 185 ALA B C 1
ATOM 3649 O O . ALA B 1 185 ? -7.984 8.148 9.367 1 97.81 185 ALA B O 1
ATOM 3650 N N . GLU B 1 186 ? -9.945 7.605 8.477 1 96.94 186 GLU B N 1
ATOM 3651 C CA . GLU B 1 186 ? -9.594 6.23 8.141 1 96.94 186 GLU B CA 1
ATOM 3652 C C . GLU B 1 186 ? -9.836 5.941 6.66 1 96.94 186 GLU B C 1
ATOM 3654 O O . GLU B 1 186 ? -10.703 6.562 6.035 1 96.94 186 GLU B O 1
ATOM 3659 N N . ASP B 1 187 ? -9.055 5.086 6.156 1 95.88 187 ASP B N 1
ATOM 3660 C CA . ASP B 1 187 ? -9.25 4.582 4.801 1 95.88 187 ASP B CA 1
ATOM 3661 C C . ASP B 1 187 ? -8.484 3.279 4.586 1 95.88 187 ASP B C 1
ATOM 3663 O O . ASP B 1 187 ? -7.637 2.906 5.402 1 95.88 187 ASP B O 1
ATOM 3667 N N . ILE B 1 188 ? -8.789 2.615 3.512 1 93.06 188 ILE B N 1
ATOM 3668 C CA . ILE B 1 188 ? -8.109 1.369 3.189 1 93.06 188 ILE B CA 1
ATOM 3669 C C . ILE B 1 188 ? -6.656 1.66 2.809 1 93.06 188 ILE B C 1
ATOM 3671 O O . ILE B 1 188 ? -5.754 0.896 3.152 1 93.06 188 ILE B O 1
ATOM 3675 N N . GLY B 1 189 ? -6.449 2.762 2.102 1 92.38 189 GLY B N 1
ATOM 3676 C CA . GLY B 1 189 ? -5.105 3.164 1.722 1 92.38 189 GLY B CA 1
ATOM 3677 C C . GLY B 1 189 ? -4.52 4.227 2.631 1 92.38 189 GLY B C 1
ATOM 3678 O O . GLY B 1 189 ? -5.219 5.16 3.033 1 92.38 189 GLY B O 1
ATOM 3679 N N . ARG B 1 190 ? -3.258 4.117 2.838 1 92.81 190 ARG B N 1
ATOM 3680 C CA . ARG B 1 190 ? -2.604 5.07 3.729 1 92.81 190 ARG B CA 1
ATOM 3681 C C . ARG B 1 190 ? -2.543 6.457 3.098 1 92.81 190 ARG B C 1
ATOM 3683 O O . ARG B 1 190 ? -2.652 7.469 3.795 1 92.81 190 ARG B O 1
ATOM 3690 N N . HIS B 1 191 ? -2.365 6.586 1.772 1 92.75 191 HIS B N 1
ATOM 3691 C CA . HIS B 1 191 ? -2.381 7.871 1.085 1 92.75 191 HIS B CA 1
ATOM 3692 C C . HIS B 1 191 ? -3.727 8.57 1.254 1 92.75 191 HIS B C 1
ATOM 3694 O O . HIS B 1 191 ? -3.775 9.766 1.551 1 92.75 191 HIS B O 1
ATOM 3700 N N . ASN B 1 192 ? -4.773 7.785 1.057 1 94.62 192 ASN B N 1
ATOM 3701 C CA . ASN B 1 192 ? -6.121 8.328 1.211 1 94.62 192 ASN B CA 1
ATOM 3702 C C . ASN B 1 192 ? -6.352 8.867 2.621 1 94.62 192 ASN B C 1
ATOM 3704 O O . ASN B 1 192 ? -6.938 9.93 2.793 1 94.62 192 ASN B O 1
ATOM 3708 N N . ALA B 1 193 ? -5.91 8.086 3.578 1 96.25 193 ALA B N 1
ATOM 3709 C CA . ALA B 1 193 ? -6.105 8.484 4.969 1 96.25 193 ALA B CA 1
ATOM 3710 C C . ALA B 1 193 ? -5.438 9.828 5.25 1 96.25 193 ALA B C 1
ATOM 3712 O O . ALA B 1 193 ? -6.027 10.695 5.898 1 96.25 193 ALA B O 1
ATOM 3713 N N . ILE B 1 194 ? -4.23 10.008 4.719 1 96.75 194 ILE B N 1
ATOM 3714 C CA . ILE B 1 194 ? -3.484 11.242 4.945 1 96.75 194 ILE B CA 1
ATOM 3715 C C . ILE B 1 194 ? -4.16 12.398 4.207 1 96.75 194 ILE B C 1
ATOM 3717 O O . ILE B 1 194 ? -4.363 13.469 4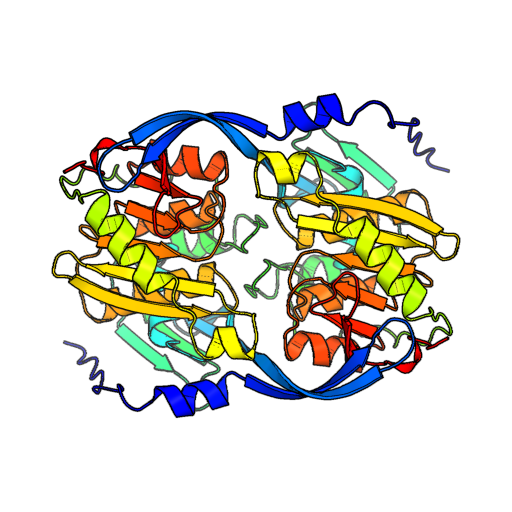.777 1 96.75 194 ILE B O 1
ATOM 3721 N N . ASP B 1 195 ? -4.547 12.195 2.957 1 96.5 195 ASP B N 1
ATOM 3722 C CA . ASP B 1 195 ? -5.223 13.25 2.197 1 96.5 195 ASP B CA 1
ATOM 3723 C C . ASP B 1 195 ? -6.52 13.672 2.883 1 96.5 195 ASP B C 1
ATOM 3725 O O . ASP B 1 195 ? -6.828 14.867 2.949 1 96.5 195 ASP B O 1
ATOM 3729 N N . LYS B 1 196 ? -7.273 12.695 3.389 1 98 196 LYS B N 1
ATOM 3730 C CA . LYS B 1 196 ? -8.539 12.992 4.047 1 98 196 LYS B CA 1
ATOM 3731 C C . LYS B 1 196 ? -8.328 13.836 5.301 1 98 196 LYS B C 1
ATOM 3733 O O . LYS B 1 196 ? -9.023 14.836 5.508 1 98 196 LYS B O 1
ATOM 3738 N N . VAL B 1 197 ? -7.371 13.461 6.121 1 98.69 197 VAL B N 1
ATOM 3739 C CA . VAL B 1 197 ? -7.207 14.172 7.387 1 98.69 197 VAL B CA 1
ATOM 3740 C C . VAL B 1 197 ? -6.66 15.57 7.121 1 98.69 197 VAL B C 1
ATOM 3742 O O . VAL B 1 197 ? -7.035 16.531 7.801 1 98.69 197 VAL B O 1
ATOM 3745 N N . ILE B 1 198 ? -5.758 15.711 6.168 1 98 198 ILE B N 1
ATOM 3746 C CA . ILE B 1 198 ? -5.262 17.031 5.773 1 98 198 ILE B CA 1
ATOM 3747 C C . ILE B 1 198 ? -6.414 17.875 5.246 1 98 198 ILE B C 1
ATOM 3749 O O . ILE B 1 198 ? -6.535 19.047 5.594 1 98 198 ILE B O 1
ATOM 3753 N N . GLY B 1 199 ? -7.234 17.234 4.387 1 98.62 199 GLY B N 1
ATOM 3754 C CA . GLY B 1 199 ? -8.406 17.922 3.885 1 98.62 199 GLY B CA 1
ATOM 3755 C C . GLY B 1 199 ? -9.336 18.406 4.988 1 98.62 199 GLY B C 1
ATOM 3756 O O . GLY B 1 199 ? -9.859 19.531 4.926 1 98.62 199 GLY B O 1
ATOM 3757 N N . LEU B 1 200 ? -9.555 17.578 6 1 98.69 200 LEU B N 1
ATOM 3758 C CA . LEU B 1 200 ? -10.414 17.922 7.125 1 98.69 200 LEU B CA 1
ATOM 3759 C C . LEU B 1 200 ? -9.898 19.172 7.84 1 98.69 200 LEU B C 1
ATOM 3761 O O . LEU B 1 200 ? -10.664 20.094 8.133 1 98.69 200 LEU B O 1
ATOM 3765 N N . VAL B 1 201 ? -8.633 19.234 8.125 1 98.62 201 VAL B N 1
ATOM 3766 C CA . VAL B 1 201 ? -8.023 20.375 8.805 1 98.62 201 VAL B CA 1
ATOM 3767 C C . VAL B 1 201 ? -8.117 21.625 7.922 1 98.62 201 VAL B C 1
ATOM 3769 O O . VAL B 1 201 ? -8.469 22.703 8.398 1 98.62 201 VAL B O 1
ATOM 3772 N N . THR B 1 202 ? -7.836 21.438 6.656 1 98.19 202 THR B N 1
ATOM 3773 C CA . THR B 1 202 ? -7.805 22.547 5.703 1 98.19 202 THR B CA 1
ATOM 3774 C C . THR B 1 202 ? -9.203 23.141 5.52 1 98.19 202 THR B C 1
ATOM 3776 O O . THR B 1 202 ? -9.352 24.359 5.438 1 98.19 202 THR B O 1
ATOM 3779 N N . LEU B 1 203 ? -10.195 22.281 5.406 1 98.12 203 LEU B N 1
ATOM 3780 C CA . LEU B 1 203 ? -11.57 22.734 5.238 1 98.12 203 LEU B CA 1
ATOM 3781 C C . LEU B 1 203 ? -12.016 23.578 6.426 1 98.12 203 LEU B C 1
ATOM 3783 O O . LEU B 1 203 ? -12.914 24.406 6.297 1 98.12 203 LEU B O 1
ATOM 3787 N N . GLN B 1 204 ? -11.375 23.375 7.539 1 97.62 204 GLN B N 1
ATOM 3788 C CA . GLN B 1 204 ? -11.664 24.172 8.727 1 97.62 204 GLN B CA 1
ATOM 3789 C C . GLN B 1 204 ? -10.688 25.344 8.852 1 97.62 204 GLN B C 1
ATOM 3791 O O . GLN B 1 204 ? -10.711 26.062 9.852 1 97.62 204 GLN B O 1
ATOM 3796 N N . ARG B 1 205 ? -9.805 25.469 7.887 1 97.25 205 ARG B N 1
ATOM 3797 C CA . ARG B 1 205 ? -8.844 26.562 7.781 1 97.25 205 ARG B CA 1
ATOM 3798 C C . ARG B 1 205 ? -7.949 26.609 9.016 1 97.25 205 ARG B C 1
ATOM 3800 O O . ARG B 1 205 ? -7.688 27.703 9.555 1 97.25 205 ARG B O 1
ATOM 3807 N N . LYS B 1 206 ? -7.566 25.484 9.523 1 96.94 206 LYS B N 1
ATOM 3808 C CA . LYS B 1 206 ? -6.652 25.391 10.656 1 96.94 206 LYS B CA 1
ATOM 3809 C C . LYS B 1 206 ? -5.203 25.297 10.188 1 96.94 206 LYS B C 1
ATOM 3811 O O . LYS B 1 206 ? -4.934 24.938 9.039 1 96.94 206 LYS B O 1
ATOM 3816 N N . ASN B 1 207 ? -4.324 25.656 11.109 1 95.25 207 ASN B N 1
ATOM 3817 C CA . ASN B 1 207 ? -2.904 25.766 10.789 1 95.25 207 ASN B CA 1
ATOM 3818 C C . ASN B 1 207 ? -2.188 24.438 10.93 1 95.25 207 ASN B C 1
ATOM 3820 O O . ASN B 1 207 ? -2.057 23.906 12.031 1 95.25 207 ASN B O 1
ATOM 3824 N N . LEU B 1 208 ? -1.62 23.938 9.844 1 96.75 208 LEU B N 1
ATOM 3825 C CA . LEU B 1 208 ? -0.924 22.656 9.828 1 96.75 208 LEU B CA 1
ATOM 3826 C C . LEU B 1 208 ? 0.546 22.844 10.195 1 96.75 208 LEU B C 1
ATOM 3828 O O . LEU B 1 208 ? 1.227 21.875 10.539 1 96.75 208 LEU B O 1
ATOM 3832 N N . LYS B 1 209 ? 1.059 24.031 10.18 1 95.5 209 LYS B N 1
ATOM 3833 C CA . LYS B 1 209 ? 2.484 24.297 10.352 1 95.5 209 LYS B CA 1
ATOM 3834 C C . LYS B 1 209 ? 2.908 24.125 11.805 1 95.5 209 LYS B C 1
ATOM 3836 O O . LYS B 1 209 ? 4.102 24.109 12.117 1 95.5 209 LYS B O 1
ATOM 3841 N N . GLU B 1 210 ? 1.938 24.062 12.664 1 96.88 210 GLU B N 1
ATOM 3842 C CA . GLU B 1 210 ? 2.164 23.781 14.07 1 96.88 210 GLU B CA 1
ATOM 3843 C C . GLU B 1 210 ? 1.331 22.578 14.531 1 96.88 210 GLU B C 1
ATOM 3845 O O . GLU B 1 210 ? 0.518 22.703 15.453 1 96.88 210 GLU B O 1
ATOM 3850 N N . SER B 1 211 ? 1.564 21.5 13.891 1 98.25 211 SER B N 1
ATOM 3851 C CA . SER B 1 211 ? 0.804 20.297 14.164 1 98.25 211 SER B CA 1
ATOM 3852 C C . SER B 1 211 ? 1.689 19.047 14.086 1 98.25 211 SER B C 1
ATOM 3854 O O . SER B 1 211 ? 2.842 19.141 13.656 1 98.25 211 SER B O 1
ATOM 3856 N N . ILE B 1 212 ? 1.169 18 14.578 1 98.75 212 ILE B N 1
ATOM 3857 C CA . ILE B 1 212 ? 1.815 16.688 14.516 1 98.75 212 ILE B CA 1
ATOM 3858 C C . ILE B 1 212 ? 0.874 15.68 13.859 1 98.75 212 ILE B C 1
ATOM 3860 O O . ILE B 1 212 ? -0.321 15.648 14.164 1 98.75 212 ILE B O 1
ATOM 3864 N N . LEU B 1 213 ? 1.372 14.914 12.859 1 98.88 213 LEU B N 1
ATOM 3865 C CA . LEU B 1 213 ? 0.608 13.898 12.148 1 98.88 213 LEU B CA 1
ATOM 3866 C C . LEU B 1 213 ? 0.966 12.5 12.648 1 98.88 213 LEU B C 1
ATOM 3868 O O . LEU B 1 213 ? 2.145 12.148 12.711 1 98.88 213 LEU B O 1
ATOM 3872 N N . TYR B 1 214 ? -0.032 11.742 13.047 1 98.88 214 TYR B N 1
ATOM 3873 C CA . TYR B 1 214 ? 0.107 10.328 13.383 1 98.88 214 TYR B CA 1
ATOM 3874 C C . TYR B 1 2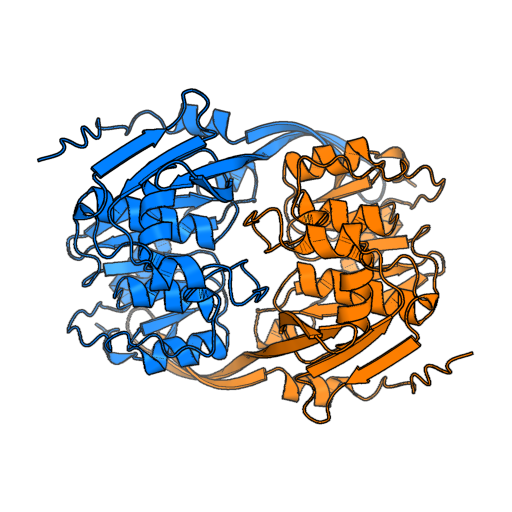14 ? -0.504 9.453 12.305 1 98.88 214 TYR B C 1
ATOM 3876 O O . TYR B 1 214 ? -1.614 9.711 11.836 1 98.88 214 TYR B O 1
ATOM 3884 N N . VAL B 1 215 ? 0.213 8.375 11.898 1 98.38 215 VAL B N 1
ATOM 3885 C CA . VAL B 1 215 ? -0.306 7.473 10.875 1 98.38 215 VAL B CA 1
ATOM 3886 C C . VAL B 1 215 ? -0.027 6.023 11.281 1 98.38 215 VAL B C 1
ATOM 3888 O O . VAL B 1 215 ? 0.861 5.762 12.094 1 98.38 215 VAL B O 1
ATOM 3891 N N . THR B 1 216 ? -0.811 5.105 10.703 1 97.25 216 THR B N 1
ATOM 3892 C CA . THR B 1 216 ? -0.603 3.689 10.984 1 97.25 216 THR B CA 1
ATOM 3893 C C . THR B 1 216 ? 0.262 3.043 9.906 1 97.25 216 THR B C 1
ATOM 3895 O O . THR B 1 216 ? 0.764 1.932 10.086 1 97.25 216 THR B O 1
ATOM 3898 N N . GLY B 1 217 ? 0.533 3.689 8.797 1 95 217 GLY B N 1
ATOM 3899 C CA . GLY B 1 217 ? 1.265 3.098 7.684 1 95 217 GLY B CA 1
ATOM 3900 C C . GLY B 1 217 ? 2.734 3.471 7.676 1 95 217 GLY B C 1
ATOM 3901 O O . GLY B 1 217 ? 3.162 4.352 8.422 1 95 217 GLY B O 1
ATOM 3902 N N . ARG B 1 218 ? 3.469 2.814 6.84 1 94.69 218 ARG B N 1
ATOM 3903 C CA . ARG B 1 218 ? 4.895 3.086 6.672 1 94.69 218 ARG B CA 1
ATOM 3904 C C . ARG B 1 218 ? 5.121 4.469 6.078 1 94.69 218 ARG B C 1
ATOM 3906 O O . ARG B 1 218 ? 4.258 5 5.379 1 94.69 218 ARG B O 1
ATOM 3913 N N . LEU B 1 219 ? 6.266 4.961 6.352 1 96.12 219 LEU B N 1
ATOM 3914 C CA . LEU B 1 219 ? 6.609 6.285 5.84 1 96.12 219 LEU B CA 1
ATOM 3915 C C . LEU B 1 219 ? 7.699 6.191 4.777 1 96.12 219 LEU B C 1
ATOM 3917 O O . LEU B 1 219 ? 8.891 6.223 5.098 1 96.12 219 LEU B O 1
ATOM 3921 N N . SER B 1 220 ? 7.234 6.141 3.564 1 92.62 220 SER B N 1
ATOM 3922 C CA . SER B 1 220 ? 8.109 6.152 2.396 1 92.62 220 SER B CA 1
ATOM 3923 C C . SER B 1 220 ? 8.312 7.57 1.874 1 92.62 220 SER B C 1
ATOM 3925 O O . SER B 1 220 ? 7.777 8.531 2.439 1 92.62 220 SER B O 1
ATOM 3927 N N . ASN B 1 221 ? 9.102 7.734 0.889 1 91.19 221 ASN B N 1
ATOM 3928 C CA . ASN B 1 221 ? 9.398 9.047 0.316 1 91.19 221 ASN B CA 1
ATOM 3929 C C . ASN B 1 221 ? 8.125 9.805 -0.029 1 91.19 221 ASN B C 1
ATOM 3931 O O . ASN B 1 221 ? 7.949 10.953 0.391 1 91.19 221 ASN B O 1
ATOM 3935 N N . GLU B 1 222 ? 7.238 9.133 -0.715 1 88 222 GLU B N 1
ATOM 3936 C CA . GLU B 1 222 ? 6.023 9.789 -1.179 1 88 222 GLU B CA 1
ATOM 3937 C C . GLU B 1 222 ? 5.156 10.234 -0.005 1 88 222 GLU B C 1
ATOM 3939 O O . GLU B 1 222 ? 4.512 11.289 -0.069 1 88 222 GLU B O 1
ATOM 3944 N N . MET B 1 223 ? 5.133 9.414 1.042 1 92.12 223 MET B N 1
ATOM 3945 C CA . MET B 1 223 ? 4.336 9.758 2.217 1 92.12 223 MET B CA 1
ATOM 3946 C C . MET B 1 223 ? 4.895 10.992 2.914 1 92.12 223 MET B C 1
ATOM 3948 O O . MET B 1 223 ? 4.141 11.883 3.311 1 92.12 223 MET B O 1
ATOM 3952 N N . VAL B 1 224 ? 6.207 11.055 3.014 1 94.25 224 VAL B N 1
ATOM 3953 C CA . VAL B 1 224 ? 6.863 12.18 3.674 1 94.25 224 VAL B CA 1
ATOM 3954 C C . VAL B 1 224 ? 6.699 13.445 2.832 1 94.25 224 VAL B C 1
ATOM 3956 O O . VAL B 1 224 ? 6.422 14.516 3.365 1 94.25 224 VAL B O 1
ATOM 3959 N N . VAL B 1 225 ? 6.793 13.289 1.547 1 90.81 225 VAL B N 1
ATOM 3960 C CA . VAL B 1 225 ? 6.668 14.43 0.653 1 90.81 225 VAL B CA 1
ATOM 3961 C C . VAL B 1 225 ? 5.262 15.023 0.759 1 90.81 225 VAL B C 1
ATOM 3963 O O . VAL B 1 225 ? 5.09 16.234 0.737 1 90.81 225 VAL B O 1
ATOM 3966 N N . LYS B 1 226 ? 4.25 14.18 0.866 1 90.38 226 LYS B N 1
ATOM 3967 C CA . LYS B 1 226 ? 2.891 14.664 1.077 1 90.38 226 LYS B CA 1
ATOM 3968 C C . LYS B 1 226 ? 2.816 15.57 2.301 1 90.38 226 LYS B C 1
ATOM 3970 O O . LYS B 1 226 ? 2.133 16.594 2.281 1 90.38 226 LYS B O 1
ATOM 3975 N N . CYS B 1 227 ? 3.5 15.195 3.33 1 93.5 227 CYS B N 1
ATOM 3976 C CA . CYS B 1 227 ? 3.49 15.977 4.562 1 93.5 227 CYS B CA 1
ATOM 3977 C C . CYS B 1 227 ? 4.254 17.281 4.391 1 93.5 227 CYS B C 1
ATOM 3979 O O . CYS B 1 227 ? 3.852 18.312 4.922 1 93.5 227 CYS B O 1
ATOM 3981 N N . VAL B 1 228 ? 5.363 17.203 3.652 1 92.88 228 VAL B N 1
ATOM 3982 C CA . VAL B 1 228 ? 6.188 18.375 3.371 1 92.88 228 VAL B CA 1
ATOM 3983 C C . VAL B 1 228 ? 5.367 19.422 2.627 1 92.88 228 VAL B C 1
ATOM 3985 O O . VAL B 1 228 ? 5.461 20.625 2.92 1 92.88 228 VAL B O 1
ATOM 3988 N N . MET B 1 229 ? 4.523 18.953 1.723 1 90.81 229 MET B N 1
ATOM 3989 C CA . MET B 1 229 ? 3.705 19.859 0.917 1 90.81 229 MET B CA 1
ATOM 3990 C C . MET B 1 229 ? 2.766 20.672 1.8 1 90.81 229 MET B C 1
ATOM 3992 O O . MET B 1 229 ? 2.375 21.781 1.437 1 90.81 229 MET B O 1
ATOM 3996 N N . HIS B 1 230 ? 2.484 20.141 2.963 1 94.12 230 HIS B N 1
ATOM 3997 C CA . HIS B 1 230 ? 1.572 20.828 3.873 1 94.12 230 HIS B CA 1
ATOM 3998 C C . HIS B 1 230 ? 2.326 21.453 5.039 1 94.12 230 HIS B C 1
ATOM 4000 O O . HIS B 1 230 ? 1.713 21.984 5.969 1 94.12 230 HIS B O 1
ATOM 4006 N N . LYS B 1 231 ? 3.66 21.328 5.031 1 95.12 231 LYS B N 1
ATOM 4007 C CA . LYS B 1 231 ? 4.57 21.938 5.996 1 95.12 231 LYS B CA 1
ATOM 4008 C C . LYS B 1 231 ? 4.309 21.422 7.406 1 95.12 231 LYS B C 1
ATOM 4010 O O . LYS B 1 231 ? 4.355 22.188 8.375 1 95.12 231 LYS B O 1
ATOM 4015 N N . ILE B 1 232 ? 3.896 20.203 7.492 1 97.38 232 ILE B N 1
ATOM 4016 C CA . ILE B 1 232 ? 3.752 19.547 8.781 1 97.38 232 ILE B CA 1
ATOM 4017 C C . ILE B 1 232 ? 5.133 19.234 9.359 1 97.38 232 ILE B C 1
ATOM 4019 O O . ILE B 1 232 ? 5.922 18.516 8.75 1 97.38 232 ILE B O 1
ATOM 4023 N N . PRO B 1 233 ? 5.453 19.688 10.555 1 98.12 233 PRO B N 1
ATOM 4024 C CA . PRO B 1 233 ? 6.84 19.609 11.008 1 98.12 233 PRO B CA 1
ATOM 4025 C C . PRO B 1 233 ? 7.184 18.25 11.625 1 98.12 233 PRO B C 1
ATOM 4027 O O . PRO B 1 233 ? 8.352 17.844 11.641 1 98.12 233 PRO B O 1
ATOM 4030 N N . ILE B 1 234 ? 6.211 17.547 12.273 1 98.75 234 ILE B N 1
ATOM 4031 C CA . ILE B 1 234 ? 6.453 16.281 12.961 1 98.75 234 ILE B CA 1
ATOM 4032 C C . ILE B 1 234 ? 5.5 15.219 12.422 1 98.75 234 ILE B C 1
ATOM 4034 O O . ILE B 1 234 ? 4.281 15.414 12.414 1 98.75 234 ILE B O 1
ATOM 4038 N N . VAL B 1 235 ? 6.031 14.125 11.938 1 98.81 235 VAL B N 1
ATOM 4039 C CA . VAL B 1 235 ? 5.262 12.992 11.422 1 98.81 235 VAL B CA 1
ATOM 4040 C C . VAL B 1 235 ? 5.633 11.727 12.18 1 98.81 235 VAL B C 1
ATOM 4042 O O . VAL B 1 235 ? 6.809 11.367 12.273 1 98.81 235 VAL B O 1
ATOM 4045 N N . VAL B 1 236 ? 4.621 11.016 12.719 1 98.88 236 VAL B N 1
ATOM 4046 C CA . VAL B 1 236 ? 4.812 9.852 13.57 1 98.88 236 VAL B CA 1
ATOM 4047 C C . VAL B 1 236 ? 4.074 8.656 12.977 1 98.88 236 VAL B C 1
ATOM 4049 O O . VAL B 1 236 ? 2.902 8.758 12.609 1 98.88 236 VAL B O 1
ATOM 4052 N N . SER B 1 237 ? 4.742 7.555 12.891 1 98.69 237 SER B N 1
ATOM 4053 C CA . SER B 1 237 ? 4.09 6.32 12.469 1 98.69 237 SER B CA 1
ATOM 4054 C C . SER B 1 237 ? 4.348 5.191 13.469 1 98.69 237 SER B C 1
ATOM 4056 O O . SER B 1 237 ? 5.418 5.129 14.078 1 98.69 237 SER B O 1
ATOM 4058 N N . LYS B 1 238 ? 3.402 4.367 13.602 1 97.5 238 LYS B N 1
ATOM 4059 C CA . LYS B 1 238 ? 3.656 3.15 14.367 1 97.5 238 LYS B CA 1
ATOM 4060 C C . LYS B 1 238 ? 4.414 2.121 13.531 1 97.5 238 LYS B C 1
ATOM 4062 O O . LYS B 1 238 ? 4.898 1.121 14.062 1 97.5 238 LYS B O 1
ATOM 4067 N N . ALA B 1 239 ? 4.555 2.35 12.258 1 97.19 239 ALA B N 1
ATOM 4068 C CA . ALA B 1 239 ? 5.211 1.431 11.336 1 97.19 239 ALA B CA 1
ATOM 4069 C C . ALA B 1 239 ? 6.621 1.908 10.992 1 97.19 239 ALA B C 1
ATOM 4071 O O . ALA B 1 239 ? 7.145 2.818 11.641 1 97.19 239 ALA B O 1
ATOM 4072 N N . ALA B 1 240 ? 7.23 1.218 10.016 1 97.19 240 ALA B N 1
ATOM 4073 C CA . ALA B 1 240 ? 8.617 1.452 9.625 1 97.19 240 ALA B CA 1
ATOM 4074 C C . ALA B 1 240 ? 8.734 2.686 8.734 1 97.19 240 ALA B C 1
ATOM 4076 O O . ALA B 1 240 ? 7.738 3.17 8.195 1 97.19 240 ALA B O 1
ATOM 4077 N N . VAL B 1 241 ? 9.984 3.154 8.609 1 97 241 VAL B N 1
ATOM 4078 C CA . VAL B 1 241 ? 10.352 4.219 7.68 1 97 241 VAL B CA 1
ATOM 4079 C C . VAL B 1 241 ? 11.383 3.695 6.68 1 97 241 VAL B C 1
ATOM 4081 O O . VAL B 1 241 ? 12.211 2.84 7.016 1 97 241 VAL B O 1
ATOM 4084 N N . THR B 1 242 ? 11.336 4.195 5.492 1 95.75 242 THR B N 1
ATOM 4085 C CA . THR B 1 242 ? 12.32 3.795 4.496 1 95.75 242 THR B CA 1
ATOM 4086 C C . THR B 1 242 ? 13.484 4.785 4.461 1 95.75 242 THR B C 1
ATOM 4088 O O . THR B 1 242 ? 13.367 5.906 4.953 1 95.75 242 THR B O 1
ATOM 4091 N N . PHE B 1 243 ? 14.578 4.383 3.871 1 96.44 243 PHE B N 1
ATOM 4092 C CA . PHE B 1 243 ? 15.727 5.266 3.738 1 96.44 243 PHE B CA 1
ATOM 4093 C C . PHE B 1 243 ? 15.375 6.496 2.906 1 96.44 243 PHE B C 1
ATOM 4095 O O . PHE B 1 243 ? 15.766 7.613 3.244 1 96.44 243 PHE B O 1
ATOM 4102 N N . GLU B 1 244 ? 14.617 6.285 1.839 1 93.31 244 GLU B N 1
ATOM 4103 C CA . GLU B 1 244 ? 14.219 7.406 0.996 1 93.31 244 GLU B CA 1
ATOM 4104 C C . GLU B 1 244 ? 13.273 8.352 1.743 1 93.31 244 GLU B C 1
ATOM 4106 O O . GLU B 1 244 ? 13.297 9.562 1.519 1 93.31 244 GLU B O 1
ATOM 4111 N N . GLY B 1 245 ? 12.461 7.777 2.615 1 94.81 245 GLY B N 1
ATOM 4112 C CA . GLY B 1 245 ? 11.648 8.625 3.475 1 94.81 245 GLY B CA 1
ATOM 4113 C C . GLY B 1 245 ? 12.477 9.477 4.418 1 94.81 245 GLY B C 1
ATOM 4114 O O . GLY B 1 245 ? 12.188 10.664 4.598 1 94.81 245 GLY B O 1
ATOM 4115 N N . ILE B 1 246 ? 13.523 8.914 4.961 1 97.62 246 ILE B N 1
ATOM 4116 C CA . ILE B 1 246 ? 14.43 9.617 5.859 1 97.62 246 ILE B CA 1
ATOM 4117 C C . ILE B 1 246 ? 15.141 10.734 5.102 1 97.62 246 ILE B C 1
ATOM 4119 O O . ILE B 1 246 ? 15.25 11.859 5.598 1 97.62 246 ILE B O 1
ATOM 4123 N N . LYS B 1 247 ? 15.586 10.453 3.928 1 95.56 247 LYS B N 1
ATOM 4124 C CA . LYS B 1 247 ? 16.266 11.461 3.109 1 95.56 247 LYS B CA 1
ATOM 4125 C C . LYS B 1 247 ? 15.352 12.648 2.832 1 95.56 247 LYS B C 1
ATOM 4127 O O . LYS B 1 247 ? 15.766 13.805 2.98 1 95.56 247 LYS B O 1
ATOM 4132 N N . ALA B 1 248 ? 14.141 12.336 2.455 1 93.56 248 ALA B N 1
ATOM 4133 C CA . ALA B 1 248 ? 13.18 13.398 2.176 1 93.56 248 ALA B CA 1
ATOM 4134 C C . ALA B 1 248 ? 12.93 14.25 3.414 1 93.56 248 ALA B C 1
ATOM 4136 O O . ALA B 1 248 ? 12.914 15.484 3.332 1 93.56 248 ALA B O 1
ATOM 4137 N N . ALA B 1 249 ? 12.758 13.617 4.523 1 96.81 249 ALA B N 1
ATOM 4138 C CA . ALA B 1 249 ? 12.5 14.328 5.773 1 96.81 249 ALA B CA 1
ATOM 4139 C C . ALA B 1 249 ? 13.688 15.219 6.145 1 96.81 249 ALA B C 1
ATOM 4141 O O . ALA B 1 249 ? 13.5 16.359 6.551 1 96.81 249 ALA B O 1
ATOM 4142 N N . ASN B 1 250 ? 14.828 14.656 6.016 1 96.19 250 ASN B N 1
ATOM 4143 C CA . ASN B 1 250 ? 16.047 15.406 6.324 1 96.19 250 ASN B CA 1
ATOM 4144 C C . ASN B 1 250 ? 16.188 16.641 5.43 1 96.19 250 ASN B C 1
ATOM 4146 O O . ASN B 1 250 ? 16.484 17.734 5.918 1 96.19 250 ASN B O 1
ATOM 4150 N N . GLU B 1 251 ? 15.953 16.453 4.207 1 93.94 251 GLU B N 1
ATOM 4151 C CA . GLU B 1 251 ? 16.125 17.516 3.213 1 93.94 251 GLU B CA 1
ATOM 4152 C C . GLU B 1 251 ? 15.109 18.625 3.412 1 93.94 251 GLU B C 1
ATOM 4154 O O . GLU B 1 251 ? 15.391 19.797 3.107 1 93.94 251 GLU B O 1
ATOM 4159 N N . HIS B 1 252 ? 13.938 18.266 3.975 1 94.62 252 HIS B N 1
ATOM 4160 C CA . HIS B 1 252 ? 12.867 19.266 3.988 1 94.62 252 HIS B CA 1
ATOM 4161 C C . HIS B 1 252 ? 12.539 19.703 5.41 1 94.62 252 HIS B C 1
ATOM 4163 O O . HIS B 1 252 ? 11.602 20.469 5.629 1 94.62 252 HIS B O 1
ATOM 4169 N N . GLY B 1 253 ? 13.227 19.188 6.391 1 96.19 253 GLY B N 1
ATOM 4170 C CA . GLY B 1 253 ? 13.109 19.688 7.754 1 96.19 253 GLY B CA 1
ATOM 4171 C C . GLY B 1 253 ? 11.938 19.078 8.508 1 96.19 253 GLY B C 1
ATOM 4172 O O . GLY B 1 253 ? 11.281 19.766 9.297 1 96.19 253 GLY B O 1
ATOM 4173 N N . VAL B 1 254 ? 11.641 17.859 8.289 1 97.56 254 VAL B N 1
ATOM 4174 C CA . VAL B 1 254 ? 10.555 17.156 8.977 1 97.56 254 VAL B CA 1
ATOM 4175 C C . VAL B 1 254 ? 11.133 16.25 10.062 1 97.56 254 VAL B C 1
ATOM 4177 O O . VAL B 1 254 ? 12.086 15.508 9.812 1 97.56 254 VAL B O 1
ATOM 4180 N N . THR B 1 255 ? 10.656 16.359 11.289 1 98.69 255 THR B N 1
ATOM 4181 C CA . THR B 1 255 ? 10.945 15.336 12.289 1 98.69 255 THR B CA 1
ATOM 4182 C C . THR B 1 255 ? 10.188 14.047 11.984 1 98.69 255 THR B C 1
ATOM 4184 O O . THR B 1 255 ? 8.953 14.016 12.031 1 98.69 255 THR B O 1
ATOM 4187 N N . LEU B 1 256 ? 10.953 13.031 11.648 1 98.75 256 LEU B N 1
ATOM 4188 C CA . LEU B 1 256 ? 10.383 11.758 11.227 1 98.75 256 LEU B CA 1
ATOM 4189 C C . LEU B 1 256 ? 10.516 10.711 12.328 1 98.75 256 LEU B C 1
ATOM 4191 O O . LEU B 1 256 ? 11.625 10.406 12.766 1 98.75 256 LEU B O 1
ATOM 4195 N N . ILE B 1 257 ? 9.398 10.195 12.766 1 98.88 257 ILE B N 1
ATOM 4196 C CA . ILE B 1 257 ? 9.359 9.242 13.859 1 98.88 257 ILE B CA 1
ATOM 4197 C C . ILE B 1 257 ? 8.719 7.934 13.391 1 98.88 257 ILE B C 1
ATOM 4199 O O . ILE B 1 257 ? 7.648 7.949 12.773 1 98.88 257 ILE B O 1
ATOM 4203 N N . GLY B 1 258 ? 9.375 6.828 13.602 1 98.5 258 GLY B N 1
ATOM 4204 C CA . GLY B 1 258 ? 8.875 5.508 13.25 1 98.5 258 GLY B CA 1
ATOM 4205 C C . GLY B 1 258 ? 8.844 4.555 14.43 1 98.5 258 GLY B C 1
ATOM 4206 O O . GLY B 1 258 ? 9.414 4.844 15.484 1 98.5 258 GLY B O 1
ATOM 4207 N N . PHE B 1 259 ? 8.094 3.432 14.289 1 98.06 259 PHE B N 1
ATOM 4208 C CA . PHE B 1 259 ? 7.961 2.389 15.297 1 98.06 259 PHE B CA 1
ATOM 4209 C C . PHE B 1 259 ? 7.523 2.982 16.641 1 98.06 259 PHE B C 1
ATOM 4211 O O . PHE B 1 259 ? 8.008 2.572 17.688 1 98.06 259 PHE B O 1
ATOM 4218 N N . ALA B 1 260 ? 6.688 3.99 16.516 1 98.25 260 ALA B N 1
ATOM 4219 C CA . ALA B 1 260 ? 6.199 4.629 17.734 1 98.25 260 ALA B CA 1
ATOM 4220 C C . ALA B 1 260 ? 5.168 3.752 18.438 1 98.25 260 ALA B C 1
ATOM 4222 O O . ALA B 1 260 ? 4.281 3.188 17.797 1 98.25 260 ALA B O 1
ATOM 4223 N N . ARG B 1 261 ? 5.297 3.611 19.656 1 96.75 261 ARG B N 1
ATOM 4224 C CA . ARG B 1 261 ? 4.402 2.877 20.547 1 96.75 261 ARG B CA 1
ATOM 4225 C C . ARG B 1 261 ? 4.004 3.73 21.75 1 96.75 261 ARG B C 1
ATOM 4227 O O . ARG B 1 261 ? 4.219 4.945 21.75 1 96.75 261 ARG B O 1
ATOM 4234 N N . GLU B 1 262 ? 3.467 3.115 22.703 1 95.06 262 GLU B N 1
ATOM 4235 C CA . GLU B 1 262 ? 2.941 3.848 23.844 1 95.06 262 GLU B CA 1
ATOM 4236 C C . GLU B 1 262 ? 4.07 4.434 24.688 1 95.06 262 GLU B C 1
ATOM 4238 O O . GLU B 1 262 ? 3.92 5.508 25.281 1 95.06 262 GLU B O 1
ATOM 4243 N N . HIS B 1 263 ? 5.223 3.766 24.656 1 96.31 263 HIS B N 1
ATOM 4244 C CA . HIS B 1 263 ? 6.211 4.184 25.641 1 96.31 263 HIS B CA 1
ATOM 4245 C C . HIS B 1 263 ? 7.559 4.473 25 1 96.31 263 HIS B C 1
ATOM 4247 O O . HIS B 1 263 ? 8.523 4.82 25.672 1 96.31 263 HIS B O 1
ATOM 4253 N N . ARG B 1 264 ? 7.641 4.344 23.766 1 98.06 264 ARG B N 1
ATOM 4254 C CA . ARG B 1 264 ? 8.906 4.605 23.094 1 98.06 264 ARG B CA 1
ATOM 4255 C C . ARG B 1 264 ? 8.68 4.957 21.625 1 98.06 264 ARG B C 1
ATOM 4257 O O . ARG B 1 264 ? 7.637 4.633 21.047 1 98.06 264 ARG B O 1
ATOM 4264 N N . MET B 1 265 ? 9.578 5.559 21.062 1 98.56 265 MET B N 1
ATOM 4265 C CA . MET B 1 265 ? 9.539 5.922 19.641 1 98.56 265 MET B CA 1
ATOM 4266 C C . MET B 1 265 ? 10.945 6.141 19.094 1 98.56 265 MET B C 1
ATOM 4268 O O . MET B 1 265 ? 11.852 6.551 19.844 1 98.56 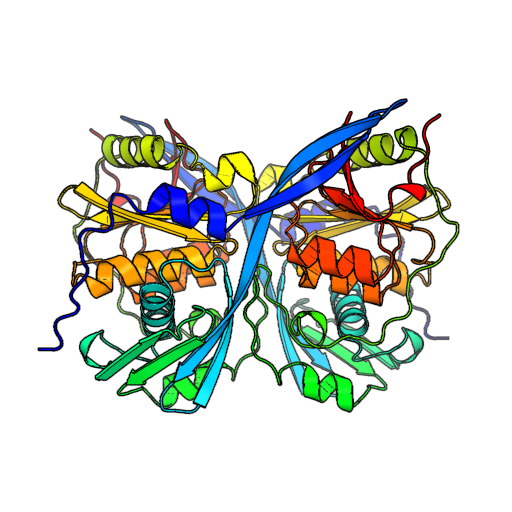265 MET B O 1
ATOM 4272 N N . ASN B 1 266 ? 11.148 5.867 17.844 1 98.69 266 ASN B N 1
ATOM 4273 C CA . ASN B 1 266 ? 12.414 6.102 17.156 1 98.69 266 ASN B CA 1
ATOM 4274 C C . ASN B 1 266 ? 12.375 7.383 16.328 1 98.69 266 ASN B C 1
ATOM 4276 O O . ASN B 1 266 ? 11.586 7.496 15.383 1 98.69 266 ASN B O 1
ATOM 4280 N N . VAL B 1 267 ? 13.219 8.312 16.672 1 98.81 267 VAL B N 1
ATOM 4281 C CA . VAL B 1 267 ? 13.328 9.547 15.906 1 98.81 267 VAL B CA 1
ATOM 4282 C C . VAL B 1 267 ? 14.492 9.445 14.922 1 98.81 267 VAL B C 1
ATOM 4284 O O . VAL B 1 267 ? 15.641 9.258 15.328 1 98.81 267 VAL B O 1
ATOM 4287 N N . TYR B 1 268 ? 14.203 9.703 13.672 1 98.62 268 TYR B N 1
ATOM 4288 C CA . TYR B 1 268 ? 15.188 9.469 12.625 1 98.62 268 TYR B CA 1
ATOM 4289 C C . TYR B 1 268 ? 15.797 10.781 12.141 1 98.62 268 TYR B C 1
ATOM 4291 O O . TYR B 1 268 ? 16.938 10.805 11.664 1 98.62 268 TYR B O 1
ATOM 4299 N N . THR B 1 269 ? 14.992 11.805 12.148 1 98.38 269 THR B N 1
ATOM 4300 C CA . THR B 1 269 ? 15.484 13.086 11.633 1 98.38 269 THR B CA 1
ATOM 4301 C C . THR B 1 269 ? 15.023 14.234 12.523 1 98.38 269 THR B C 1
ATOM 4303 O O . THR B 1 269 ? 13.992 14.141 13.195 1 98.38 269 THR B O 1
ATOM 4306 N N . HIS B 1 270 ? 15.836 15.305 12.586 1 97.69 270 HIS B N 1
ATOM 4307 C CA . HIS B 1 270 ? 15.523 16.578 13.219 1 97.69 270 HIS B CA 1
ATOM 4308 C C . HIS B 1 270 ? 14.93 16.391 14.602 1 97.69 270 HIS B C 1
ATOM 4310 O O . HIS B 1 270 ? 13.844 16.891 14.898 1 97.69 270 HIS B O 1
ATOM 4316 N N . SER B 1 271 ? 15.633 15.711 15.445 1 97.31 271 SER B N 1
ATOM 4317 C CA . SER B 1 271 ? 15.188 15.328 16.781 1 97.31 271 SER B CA 1
ATOM 4318 C C . SER B 1 271 ? 15.094 16.531 17.703 1 97.31 271 SER B C 1
ATOM 4320 O O . SER B 1 271 ? 14.508 16.453 18.781 1 97.31 271 SER B O 1
ATOM 4322 N N . GLY B 1 272 ? 15.531 17.641 17.25 1 96.19 272 GLY B N 1
ATOM 4323 C CA . GLY B 1 272 ? 15.531 18.859 18.062 1 96.19 272 GLY B CA 1
ATOM 4324 C C . GLY B 1 272 ? 14.141 19.312 18.453 1 96.19 272 GLY B C 1
ATOM 4325 O O . GLY B 1 272 ? 13.977 20.062 19.422 1 96.19 272 GLY B O 1
ATOM 4326 N N . ARG B 1 273 ? 13.156 18.891 17.688 1 97.69 273 ARG B N 1
ATOM 4327 C CA . ARG B 1 273 ? 11.781 19.297 17.969 1 97.69 273 ARG B CA 1
ATOM 4328 C C . ARG B 1 273 ? 11.18 18.438 19.062 1 97.69 273 ARG B C 1
ATOM 4330 O O . ARG B 1 273 ? 10.086 18.734 19.562 1 97.69 273 ARG B O 1
ATOM 4337 N N . VAL B 1 274 ? 11.836 17.359 19.391 1 98.25 274 VAL B N 1
ATOM 4338 C CA . VAL B 1 274 ? 11.391 16.484 20.469 1 98.25 274 VAL B CA 1
ATOM 4339 C C . VAL B 1 274 ? 12.156 16.797 21.75 1 98.25 274 VAL B C 1
ATOM 4341 O O . VAL B 1 274 ? 13.359 16.562 21.844 1 98.25 274 VAL B O 1
ATOM 4344 N N . LYS B 1 275 ? 11.438 17.281 22.719 1 97.44 275 LYS B N 1
ATOM 4345 C CA . LYS B 1 275 ? 12.062 17.719 23.969 1 97.44 275 LYS B CA 1
ATOM 4346 C C . LYS B 1 275 ? 11.828 16.703 25.094 1 97.44 275 LYS B C 1
ATOM 4348 O O . LYS B 1 275 ? 10.773 16.078 25.156 1 97.44 275 LYS B O 1
ATOM 4353 N N . ILE B 1 276 ? 12.766 16.547 25.891 1 94.44 276 ILE B N 1
ATOM 4354 C CA . ILE B 1 276 ? 12.641 15.711 27.078 1 94.44 276 ILE B CA 1
ATOM 4355 C C . ILE B 1 276 ? 12.211 16.562 28.266 1 94.44 276 ILE B C 1
ATOM 4357 O O . ILE B 1 276 ? 12.555 17.75 28.359 1 94.44 276 ILE B O 1
ATOM 4361 N N . ASP B 1 277 ? 11.438 15.977 29.156 1 84.38 277 ASP B N 1
ATOM 4362 C CA . ASP B 1 277 ? 11.055 16.703 30.375 1 84.38 277 ASP B CA 1
ATOM 4363 C C . ASP B 1 277 ? 12.281 17.078 31.203 1 84.38 277 ASP B C 1
ATOM 4365 O O . ASP B 1 277 ? 13.258 16.328 31.25 1 84.38 277 ASP B O 1
#

Secondary structure (DSSP, 8-state):
----------STHHHHHHHTEEEEEEEEE-SS-EEEEEEEEE--EEEEEEETTEEEEEEEE-SS-HHHHHHHHHHHTTS-SSGGGEEEEEE-TTSSEEEEEE---HHHHHHTTTS-EE-TT---HHHH-TTS---PPP------EEHHHHHHHHHHHTSPPHHHHHHS--EEEEEEETTS-EEEEEESSHHHHHHHHHHHHHHTT--GGGEEEEESS-B-HHHHHHHHHTT--EEEESS-BBHHHHHHHHHHT-EEEES--SS-EEE-S-GGGEE--/----------STHHHHHHHTEEEEEEEEE-SS-EEEEEEEEE--EEEEEEETTEEEEEEEE-SS-HHHHHHHHHHHTTS-SSGGGEEEEEE-TTSSEEEEEE---HHHHHHTTTS-EE-TT---HHHH-TTS---PPP------EEHHHHHHHHHHHTSPPHHHHHHS--EEEEEEETTS-EEEEEESSHHHHHHHHHHHHHHTT--STTEEEEESS-B-HHHHHHHHHTT-SEEEESS-BBHHHHHHHHHHT-EEEES--SS-EEE-S-GGGEE--

InterPro domains:
  IPR003786 Sulfur carrier protein FdhD [MF_00187] (18-275)
  IPR003786 Sulfur carrier protein FdhD [PF02634] (43-274)
  IPR003786 Sulfur carrier protein FdhD [PIRSF015626] (14-276)
  IPR003786 Sulfur carrier protein FdhD [PTHR30592] (26-275)
  IPR003786 Sulfur carrier protein FdhD [TIGR00129] (38-274)
  IPR016193 Cytidine deaminase-like [SSF53927] (22-274)

Solvent-accessible surface area (backbone atoms only — not comparable to full-atom values): 27839 Å² total; per-residue (Å²): 132,85,79,75,80,74,73,87,71,78,84,52,58,68,62,48,50,60,65,34,37,44,81,44,71,33,39,38,36,30,54,67,50,69,50,75,45,80,46,48,26,32,34,62,38,71,31,37,36,29,48,69,91,35,81,67,40,31,32,52,31,43,89,59,57,62,69,22,27,52,52,17,44,35,42,43,37,46,26,25,90,50,78,82,33,50,77,45,76,48,66,44,93,86,57,41,36,37,41,34,35,56,59,63,38,67,67,34,53,60,37,31,70,65,56,54,27,43,34,55,52,30,39,52,17,58,34,29,34,85,79,57,74,66,89,60,74,61,44,77,67,86,65,63,45,40,33,44,55,56,25,51,53,39,44,61,63,66,52,78,49,69,65,34,72,52,26,61,51,55,26,45,19,34,40,35,34,78,87,65,54,68,44,68,28,68,17,60,16,54,58,54,6,46,21,21,26,50,10,50,41,50,76,66,68,53,67,43,58,46,27,38,38,41,33,56,43,62,36,36,40,40,55,41,43,39,37,52,63,55,40,36,38,33,42,37,15,48,24,32,48,30,45,50,12,50,50,49,22,56,72,35,41,23,23,37,32,25,52,37,42,61,64,37,31,33,33,64,26,63,56,82,37,53,34,62,112,132,85,78,78,79,73,73,86,70,77,85,50,58,68,63,49,51,59,64,34,38,43,81,43,71,33,39,40,35,32,52,65,49,67,50,75,45,78,45,48,26,33,34,62,39,71,31,38,36,28,46,69,90,36,80,67,39,30,32,51,31,43,88,60,58,62,69,21,26,54,52,16,42,34,41,43,36,45,25,26,89,51,78,81,31,51,77,45,79,47,66,43,94,86,56,43,35,36,42,33,35,56,60,64,39,65,67,34,53,59,37,31,70,65,56,52,27,44,34,56,50,32,39,51,18,58,36,29,33,85,80,56,76,65,90,60,76,61,44,78,67,85,66,63,45,41,33,45,56,56,26,51,53,39,44,61,63,66,52,79,48,69,65,34,74,53,28,61,52,55,25,44,18,34,39,35,34,78,87,65,52,68,45,70,29,66,17,58,16,54,58,55,6,46,21,22,27,50,10,50,41,49,78,66,69,52,70,44,58,44,26,38,37,40,34,55,44,61,36,37,39,41,54,41,45,38,38,53,62,55,40,37,36,34,41,37,15,49,24,32,47,31,45,52,14,50,52,49,22,56,71,34,41,22,24,38,31,25,52,38,42,61,63,37,31,33,33,65,25,64,56,82,36,54,35,64,112

Organism: Aliarcobacter butzleri (strain RM4018) (NCBI:txid367737)

Sequence (554 aa):
MTTFSRGENLCSFSTTHKINTKKIIVDKFYKDNFESFEDYVIKDEKIDFYLNGEKLISVMSIKEYQDAHIVGFLLSEAVISTLDDIKSLKISEDGLSVFVEADISNIAYENLFKQKTLTSGCCVGVTGNAEKTFDCAFISTQYSLKSSEILSYMSEFNKSSKLFDDTGCVHKARIVLKDGTFFEAEDIGRHNAIDKVIGLVTLQRKNLKESILYVTGRLSNEMVVKCVMHKIPIVVSKAAVTFEGIKAANEHGVTLIGFAREHRMNVYTHSGRVKIDMTTFSRGENLCSFSTTHKINTKKIIVDKFYKDNFESFEDYVIKDEKIDFYLNGEKLISVMSIKEYQDAHIVGFLLSEAVISTLDDIKSLKISEDGLSVFVEADISNIAYENLFKQKTLTSGCCVGVTGNAEKTFDCAFISTQYSLKSSEILSYMSEFNKSSKLFDDTGCVHKARIVLKDGTFFEAEDIGRHNAIDKVIGLVTLQRKNLKESILYVTGRLSNEMVVKCVMHKIPIVVSKAAVTFEGIKAANEHGVTLIGFAREHRMNVYTHSGRVKID

Foldseek 3Di:
DPPPPPPPPPPCPVVLLVQQKDKDWDWADDPPDIDIDIAIATHWAWAWEAEPHHTQDIDTKRLPLVVLLVQLQCLLLQQDPAPVQWPDWDADPVSRYIYTYGDTDPVSSVQQAPDDAQDPQGGGHPLRDLPDPPPFAALDDLQADAPLVVLQVQAVVPDDDPNCVRHVQKKKKKKAAPVRDMFMAIINGQSSRSSSRNSVCRVVPHQQLRIEMEIADEQESSNLSSSLSSNRAEYEYLAYYDPSRLVNCQVRRHFYWYNRHNPDIDTRHDCVRYHHD/DPPPPPPPPPVCPVVLLVQQKDKDWDWADDPPDIDIDIAIATHWAWAWEAEPHHTQDIDTKRLPLVVLLVQLQCLLLQQDPAPVQWPDWDADPVSRYIYTYGDTDPVSSVQQAPDDAQDPQGGGHPLRDLPDPPPFAAQDDLQADAPLVVLQVQAVVPDDDPNCVRHVQKKKKKKAAPVRDMFMAIINGQSSRSSSRNSVCRVVPHQQLRIEMEIADEQESSNLSSSLSSNRAEYEYLAYYDPSRLVNCQVRRHFYWYNRHNPDIDTRHDCVRYHYD

Radius of gyration: 22.91 Å; Cα contacts (8 Å, |Δi|>4): 1337; chains: 2; bounding box: 51×68×59 Å